Protein AF-0000000087805244 (afdb_homodimer)

pLDDT: mean 95.78, std 4.37, range [68.31, 99.0]

Sequence (620 aa):
MGKATREAYGNALARIGKENTNIIVLDADLSKSTKTDTFKAVCPERFFNVGIAEQNLISVGAGLAAAGKIPFVSSFSMFATGRAFEQIRNAVCYPKLNVKVCATHAGITVGEDGATHQSLEDISCMRTLPNMTVVVPADERETEAVIEWAASYNGPVYVRLGRAGVDDVTTEGYSFVPGKSTILVDGSDATIIACGALVGPAVEASKTLSESNISARVINMASIKPIDAEAIIKAAAETGAIVTAEEHNIIGGLGSAVSEVVVSNKPVPMEFVGVQDTFGESGTPKELMAKYGLTANDIVAAVKRVIARKMGKATREAYGNALARIGKENTNIIVLDADLSKSTKTDTFKAVCPERFFNVGIAEQNLISVGAGLAAAGKIPFVSSFSMFATGRAFEQIRNAVCYPKLNVKVCATHAGITVGEDGATHQSLEDISCMRTLPNMTVVVPADERETEAVIEWAASYNGPVYVRLGRAGVDDVTTEGYSFVPGKSTILVDGSDATIIACGALVGPAVEASKTLSESNISARVINMASIKPIDAEAIIKAAAETGAIVTAEEHNIIGGLGSAVSEVVVSNKPVPMEFVGVQDTFGESGTPKELMAKYGLTANDIVAAVKRVIARK

Solvent-accessible surface area (backbone atoms only — not comparable to full-atom values): 28484 Å² total; per-residue (Å²): 126,35,54,19,29,20,54,26,39,12,53,40,48,31,59,51,44,75,74,36,83,50,47,31,40,37,30,36,72,40,34,81,78,48,22,48,46,52,24,33,74,76,41,51,90,43,44,46,71,62,40,87,32,44,48,54,46,48,49,52,28,32,51,42,16,74,71,70,29,40,22,38,34,37,39,45,25,36,44,46,44,25,52,13,32,37,42,45,46,59,55,22,22,67,72,48,28,30,30,33,40,42,20,19,31,30,13,59,43,46,8,64,74,15,42,88,46,35,22,42,42,47,61,23,50,49,60,40,37,37,69,40,30,32,36,26,42,44,17,36,67,45,27,33,30,44,52,55,46,53,73,71,48,88,30,24,34,37,38,52,24,28,58,47,56,25,46,78,72,71,61,88,86,62,75,68,52,87,32,47,63,43,76,77,37,76,52,52,54,24,31,38,42,15,23,19,77,27,33,44,35,46,53,52,18,29,58,57,34,44,74,72,75,37,41,35,15,28,32,42,40,30,24,64,28,54,49,33,55,68,61,51,47,50,41,31,71,66,23,36,15,38,30,26,31,37,60,29,21,53,51,41,22,68,45,23,55,50,27,47,50,27,23,61,74,41,49,33,32,34,35,76,36,24,32,57,84,58,77,65,52,63,36,54,35,69,57,41,31,56,73,48,41,60,38,27,67,44,47,40,54,41,47,56,55,23,52,73,64,94,125,35,54,19,28,21,54,27,40,12,53,39,49,30,58,50,42,75,74,38,82,50,47,32,40,36,29,37,71,42,34,80,77,47,22,46,43,52,25,34,74,77,41,51,91,43,43,47,71,62,40,88,32,44,48,56,45,49,48,52,28,31,52,43,16,73,72,71,30,40,20,37,36,36,40,46,25,35,44,48,42,24,53,14,33,38,44,44,46,60,56,22,21,68,72,47,29,30,29,34,41,42,19,17,30,29,12,61,44,46,9,65,75,14,42,86,46,36,22,43,40,49,58,24,51,49,62,40,38,36,70,40,32,32,34,25,41,44,17,35,67,45,26,33,30,44,53,56,46,53,74,72,47,87,30,23,34,36,38,51,24,28,58,48,56,25,44,79,72,71,61,87,86,65,74,66,51,88,32,47,62,45,78,78,38,77,52,52,54,25,30,36,42,14,25,20,74,25,32,43,33,46,53,52,16,29,56,57,34,44,76,71,74,36,40,35,15,27,33,41,40,30,25,62,29,54,48,32,55,66,61,51,45,50,40,29,71,66,24,37,14,39,30,26,32,35,62,28,24,52,51,41,23,68,44,22,56,50,26,45,49,28,24,60,73,41,49,33,31,35,35,75,35,22,32,56,83,59,77,63,52,63,36,55,36,71,56,41,32,55,74,49,43,58,37,28,67,44,48,40,53,41,47,56,55,24,51,73,62,95

Foldseek 3Di:
DADFLLCLQLVLCLVVCVVDVLEAEEEAPCCVQSVVVSNCVRCVVRYYHPHNCLLVQLQVQLVSQVVPGQYEYEEALLCNCVVNVVSCQPSFQVVFGLYEYEHEAEFQQVAAVWQSRYHQCNQLSQQVRHQEWEFFAAASVRSSQVSVVSSVDGGHYYYYTYRDHADDQDDPPDHDDALDKDWSFDFFQEEEEEGYRLLRLQVVLQVVVVVVVHHYIYIYFRTQVVHNLVVLLVRCVRNQEYEYAYSHECPRHSVVSSCVSCVVHPPGYYHYHYAYPDTHTHHHSVVRCVVRQRGSVSSNVRSVVRSVVD/DADFLLCLQLVLCLVVCVVDVLEAEEEAPCCVQSVVVSNCVRCVVRYYHPHNCLLVQLQVQLVSQVVVGQYEYEEALLCNCVVNVVSCQPSFQVVFGLYEYEHEAEFQQVFAVWQSRYHQCNQLSQQVRHQEWEFFAAASVRSSQVSVVSNVDGGHYYYYTYRDHADDQDDPPDHDDALDKDWSFDFFQEEEEEGYRLLRLQVVLQVVVVVVVHHYIYIYFRTQVVHNLVVLLVRCVRNQEYEYAYSHECPRHSVVSSCVSCVVHPPGYYHYHYAYPDTHTHHHSVVRCVVRQRGSVSSNVRSVVRSVVD

Radius of gyration: 23.58 Å; Cα contacts (8 Å, |Δi|>4): 1685; chains: 2; bounding box: 55×68×54 Å

Nearest PDB structures (foldseek):
  6yak-assembly1_DDD  TM=9.957E-01  e=8.987E-54  Carboxydothermus hydrogenoformans
  6yaj-assembly1_AAA  TM=9.661E-01  e=2.696E-45  Carboxydothermus hydrogenoformans
  6yaj-assembly1_BBB  TM=9.601E-01  e=4.685E-45  Carboxydothermus hydrogenoformans
  6yaj-assembly1_CCC  TM=9.607E-01  e=1.330E-44  Carboxydothermus hydrogenoformans
  8bzx-assembly1_A  TM=9.491E-01  e=3.305E-30  Klebsiella pneumoniae

Secondary structure (DSSP, 8-state):
---BHHHHHHHHHHHHHHH-TTEEEEESS-HHHHSTHHHHHH-GGGEEE--S-HHHHHHHHHHHHHTT-EEEEEEEHHHHHHTSHHIIIIIIITTT---EEEEESBSGGGGGG-TTT-BSSHHHHHHTSTT-EEE---SHHHHHHHHHHHHH--S-EEEE--SSB----SPTT----TT--EEEE--SSEEEEE-GGGHHHHHHHHHHHHHTT--EEEEE--EEETT-HHHHHHHHHHHS-EEEEEEEETTTSHHHHHHHHHHHH----EEEEEE-SS---SS-HHHHHHHTT-SHHHHHHHHHHHHTT-/---BHHHHHHHHHHHHHHH-TTEEEEESS-HHHHSTHHHHHH-GGGEEE--S-HHHHHHHHHHHHHTT-EEEEEEEHHHHHHTSHHIIIIIIITTT---EEEEESBSGGGGGG-TTT-BSSHHHHHHTSTT-EEE---SHHHHHHHHHHHHH--S-EEEE--SSB----SPTT----TT--EEEE--SSEEEEE-GGGHHHHHHHHHHHHHTT--EEEEE--EEETT-HHHHHHHHHHHS-EEEEEEEETTTSHHHHHHHHHHHH----EEEEEE-SS---SS-HHHHHHHTT-SHHHHHHHHHHHHTT-

Structure (mmCIF, N/CA/C/O backbone):
data_AF-0000000087805244-model_v1
#
loop_
_entity.id
_entity.type
_entity.pdbx_description
1 polymer 'Transketolase family protein'
#
loop_
_atom_site.group_PDB
_atom_site.id
_atom_site.type_symbol
_atom_site.label_atom_id
_atom_site.label_alt_id
_atom_site.label_comp_id
_atom_site.label_asym_id
_atom_site.label_entity_id
_atom_site.label_seq_id
_atom_site.pdbx_PDB_ins_code
_atom_site.Cartn_x
_atom_site.Cartn_y
_atom_site.Cartn_z
_atom_site.occupancy
_atom_site.B_iso_or_equiv
_atom_site.auth_seq_id
_atom_site.auth_comp_id
_atom_site.auth_asym_id
_atom_site.auth_atom_id
_atom_site.pdbx_PDB_model_num
ATOM 1 N N . MET A 1 1 ? 3.74 20.969 24.375 1 68.5 1 MET A N 1
ATOM 2 C CA . MET A 1 1 ? 3.301 20.234 23.188 1 68.5 1 MET A CA 1
ATOM 3 C C . MET A 1 1 ? 2.406 21.109 22.312 1 68.5 1 MET A C 1
ATOM 5 O O . MET A 1 1 ? 1.596 21.875 22.812 1 68.5 1 MET A O 1
ATOM 9 N N . GLY A 1 2 ? 2.834 21.109 21 1 85.62 2 GLY A N 1
ATOM 10 C CA . GLY A 1 2 ? 2.09 21.969 20.094 1 85.62 2 GLY A CA 1
ATOM 11 C C . GLY A 1 2 ? 0.676 21.484 19.844 1 85.62 2 GLY A C 1
ATOM 12 O O . GLY A 1 2 ? 0.168 20.625 20.562 1 85.62 2 GLY A O 1
ATOM 13 N N . LYS A 1 3 ? 0.001 22.078 19.031 1 92.25 3 LYS A N 1
ATOM 14 C CA . LYS A 1 3 ? -1.393 21.828 18.672 1 92.25 3 LYS A CA 1
ATOM 15 C C . LYS A 1 3 ? -1.524 20.562 17.844 1 92.25 3 LYS A C 1
ATOM 17 O O . LYS A 1 3 ? -0.619 20.219 17.078 1 92.25 3 LYS A O 1
ATOM 22 N N . ALA A 1 4 ? -2.646 19.859 18.094 1 94.62 4 ALA A N 1
ATOM 23 C CA . ALA A 1 4 ? -2.967 18.734 17.234 1 94.62 4 ALA A CA 1
ATOM 24 C C . ALA A 1 4 ? -3.27 19.203 15.812 1 94.62 4 ALA A C 1
ATOM 26 O O . ALA A 1 4 ? -3.912 20.234 15.617 1 94.62 4 ALA A O 1
ATOM 27 N N . THR A 1 5 ? -2.863 18.422 14.828 1 95.5 5 THR A N 1
ATOM 28 C CA . THR A 1 5 ? -3.086 18.812 13.438 1 95.5 5 THR A CA 1
ATOM 29 C C . THR A 1 5 ? -4.578 18.844 13.125 1 95.5 5 THR A C 1
ATOM 31 O O . THR A 1 5 ? -5.02 19.656 12.297 1 95.5 5 THR A O 1
ATOM 34 N N . ARG A 1 6 ? -5.383 18.031 13.805 1 94.75 6 ARG A N 1
ATOM 35 C CA . ARG A 1 6 ? -6.828 18.078 13.586 1 94.75 6 ARG A CA 1
ATOM 36 C C . ARG A 1 6 ? -7.402 19.422 14 1 94.75 6 ARG A C 1
ATOM 38 O O . ARG A 1 6 ? -8.352 19.922 13.383 1 94.75 6 ARG A O 1
ATOM 45 N N . GLU A 1 7 ? -6.895 19.938 15.078 1 96.06 7 GLU A N 1
ATOM 46 C CA . GLU A 1 7 ? -7.332 21.266 15.523 1 96.06 7 GLU A CA 1
ATOM 47 C C . GLU A 1 7 ? -6.941 22.344 14.523 1 96.06 7 GLU A C 1
ATOM 49 O O . GLU A 1 7 ? -7.742 23.234 14.219 1 96.06 7 GLU A O 1
ATOM 54 N N . ALA A 1 8 ? -5.707 22.266 14.07 1 96.69 8 ALA A N 1
ATOM 55 C CA . ALA A 1 8 ? -5.246 23.172 13.031 1 96.69 8 ALA A CA 1
ATOM 56 C C . ALA A 1 8 ? -6.129 23.094 11.797 1 96.69 8 ALA A C 1
ATOM 58 O O . ALA A 1 8 ? -6.414 24.109 11.156 1 96.69 8 ALA A O 1
ATOM 59 N N . TYR A 1 9 ? -6.547 21.969 11.461 1 97.44 9 TYR A N 1
ATOM 60 C CA . TYR A 1 9 ? -7.438 21.703 10.336 1 97.44 9 TYR A CA 1
ATOM 61 C C . TYR A 1 9 ? -8.758 22.453 10.508 1 97.44 9 TYR A C 1
ATOM 63 O O . TYR A 1 9 ? -9.18 23.203 9.625 1 97.44 9 TYR A O 1
ATOM 71 N N . GLY A 1 10 ? -9.414 22.219 11.633 1 96.88 10 GLY A N 1
ATOM 72 C CA . GLY A 1 10 ? -10.672 22.891 11.906 1 96.88 10 GLY A CA 1
ATOM 73 C C . GLY A 1 10 ? -10.562 24.406 11.82 1 96.88 10 GLY A C 1
ATOM 74 O O . GLY A 1 10 ? -11.422 25.047 11.219 1 96.88 10 GLY A O 1
ATOM 75 N N . ASN A 1 11 ? -9.531 24.906 12.414 1 97.06 11 ASN A N 1
ATOM 76 C CA . ASN A 1 11 ? -9.305 26.344 12.422 1 97.06 11 ASN A CA 1
ATOM 77 C C . ASN A 1 11 ? -9.102 26.875 11.008 1 97.06 11 ASN A C 1
ATOM 79 O O . ASN A 1 11 ? -9.664 27.922 10.648 1 97.06 11 ASN A O 1
ATOM 83 N N . ALA A 1 12 ? -8.273 26.188 10.234 1 96.94 12 ALA A N 1
ATOM 84 C CA . ALA A 1 12 ? -8.008 26.609 8.859 1 96.94 12 ALA A CA 1
ATOM 85 C C . ALA A 1 12 ? -9.281 26.578 8.023 1 96.94 12 ALA A C 1
ATOM 87 O O . ALA A 1 12 ? -9.539 27.5 7.246 1 96.94 12 ALA A O 1
ATOM 88 N N . LEU A 1 13 ? -9.984 25.516 8.141 1 96.75 13 LEU A N 1
ATOM 89 C CA . LEU A 1 13 ? -11.219 25.344 7.383 1 96.75 13 LEU A CA 1
ATOM 90 C C . LEU A 1 13 ? -12.203 26.469 7.68 1 96.75 13 LEU A C 1
ATOM 92 O O . LEU A 1 13 ? -12.844 27 6.766 1 96.75 13 LEU A O 1
ATOM 96 N N . ALA A 1 14 ? -12.336 26.797 8.961 1 96.88 14 ALA A N 1
ATOM 97 C CA . ALA A 1 14 ? -13.219 27.875 9.375 1 96.88 14 ALA A CA 1
ATOM 98 C C . ALA A 1 14 ? -12.781 29.203 8.758 1 96.88 14 ALA A C 1
ATOM 100 O O . ALA A 1 14 ? -13.617 29.984 8.289 1 96.88 14 ALA A O 1
ATOM 101 N N . ARG A 1 15 ? -11.523 29.422 8.82 1 97.06 15 ARG A N 1
ATOM 102 C CA . ARG A 1 15 ? -10.984 30.672 8.297 1 97.06 15 ARG A CA 1
ATOM 103 C C . ARG A 1 15 ? -11.227 30.797 6.793 1 97.06 15 ARG A C 1
ATOM 105 O O . ARG A 1 15 ? -11.789 31.797 6.328 1 97.06 15 ARG A O 1
ATOM 112 N N . ILE A 1 16 ? -10.906 29.781 6.02 1 96.44 16 ILE A N 1
ATOM 113 C CA . ILE A 1 16 ? -10.984 29.875 4.566 1 96.44 16 ILE A CA 1
ATOM 114 C C . ILE A 1 16 ? -12.438 29.75 4.121 1 96.44 16 ILE A C 1
ATOM 116 O O . ILE A 1 16 ? -12.812 30.234 3.051 1 96.44 16 ILE A O 1
ATOM 120 N N . GLY A 1 17 ? -13.195 29.031 4.879 1 95.5 17 GLY A N 1
ATOM 121 C CA . GLY A 1 17 ? -14.602 28.859 4.566 1 95.5 17 GLY A CA 1
ATOM 122 C C . GLY A 1 17 ? -15.367 30.172 4.527 1 95.5 17 GLY A C 1
ATOM 123 O O . GLY A 1 17 ? -16.328 30.312 3.773 1 95.5 17 GLY A O 1
ATOM 124 N N . LYS A 1 18 ? -14.938 31.109 5.305 1 95.75 18 LYS A N 1
ATOM 125 C CA . LYS A 1 18 ? -15.578 32.438 5.324 1 95.75 18 LYS A CA 1
ATOM 126 C C . LYS A 1 18 ? -15.352 33.156 4.008 1 95.75 18 LYS A C 1
ATOM 128 O O . LYS A 1 18 ? -16.203 33.938 3.576 1 95.75 18 LYS A O 1
ATOM 133 N N . GLU A 1 19 ? -14.32 32.875 3.389 1 95.19 19 GLU A N 1
ATOM 134 C CA . GLU A 1 19 ? -13.922 33.594 2.191 1 95.19 19 GLU A CA 1
ATOM 135 C C . GLU A 1 19 ? -14.336 32.875 0.924 1 95.19 19 GLU A C 1
ATOM 137 O O . GLU A 1 19 ? -14.57 33.469 -0.116 1 95.19 19 GLU A O 1
ATOM 142 N N . ASN A 1 20 ? -14.352 31.641 0.947 1 96.44 20 ASN A N 1
ATOM 143 C CA . ASN A 1 20 ? -14.648 30.797 -0.21 1 96.44 20 ASN A CA 1
ATOM 144 C C . ASN A 1 20 ? -15.992 30.078 -0.054 1 96.44 20 ASN A C 1
ATOM 146 O O . ASN A 1 20 ? -16.062 29.016 0.548 1 96.44 20 ASN A O 1
ATOM 150 N N . THR A 1 21 ? -16.984 30.547 -0.719 1 96 21 THR A N 1
ATOM 151 C CA . THR A 1 21 ? -18.344 30.062 -0.506 1 96 21 THR A CA 1
ATOM 152 C C . THR A 1 21 ? -18.578 28.75 -1.246 1 96 21 THR A C 1
ATOM 154 O O . THR A 1 21 ? -19.609 28.109 -1.07 1 96 21 THR A O 1
ATOM 157 N N . ASN A 1 22 ? -17.656 28.281 -1.963 1 97.25 22 ASN A N 1
ATOM 158 C CA . ASN A 1 22 ? -17.781 27 -2.648 1 97.25 22 ASN A CA 1
ATOM 159 C C . ASN A 1 22 ? -17.406 25.828 -1.737 1 97.25 22 ASN A C 1
ATOM 161 O O . ASN A 1 22 ? -17.688 24.672 -2.049 1 97.25 22 ASN A O 1
ATOM 165 N N . ILE A 1 23 ? -16.797 26.125 -0.642 1 97.75 23 ILE A N 1
ATOM 166 C CA . ILE A 1 23 ? -16.359 25.094 0.291 1 97.75 23 ILE A CA 1
ATOM 167 C C . ILE A 1 23 ? -17.578 24.562 1.059 1 97.75 23 ILE A C 1
ATOM 169 O O . ILE A 1 23 ? -18.344 25.328 1.64 1 97.75 23 ILE A O 1
ATOM 173 N N . ILE A 1 24 ? -17.781 23.297 0.987 1 97.06 24 ILE A N 1
ATOM 174 C CA . ILE A 1 24 ? -18.781 22.578 1.767 1 97.06 24 ILE A CA 1
ATOM 175 C C . ILE A 1 24 ? -18.109 21.516 2.641 1 97.06 24 ILE A C 1
ATOM 177 O O . ILE A 1 24 ? -17.234 20.797 2.178 1 97.06 24 ILE A O 1
ATOM 181 N N . VAL A 1 25 ? -18.531 21.453 3.861 1 96.06 25 VAL A N 1
ATOM 182 C CA . VAL A 1 25 ? -17.891 20.531 4.793 1 96.06 25 VAL A CA 1
ATOM 183 C C . VAL A 1 25 ? -18.875 19.422 5.172 1 96.06 25 VAL A C 1
ATOM 185 O O . VAL A 1 25 ? -20.016 19.703 5.547 1 96.06 25 VAL A O 1
ATOM 188 N N . LEU A 1 26 ? -18.438 18.219 4.961 1 93 26 LEU A N 1
ATOM 189 C CA . LEU A 1 26 ? -19.219 17.047 5.324 1 93 26 LEU A CA 1
ATOM 190 C C . LEU A 1 26 ? -18.531 16.25 6.43 1 93 26 LEU A C 1
ATOM 192 O O . LEU A 1 26 ? -17.297 16.125 6.43 1 93 26 LEU A O 1
ATOM 196 N N . ASP A 1 27 ? -19.312 15.719 7.32 1 89 27 ASP A N 1
ATOM 197 C CA . ASP A 1 27 ? -18.766 14.961 8.445 1 89 27 ASP A CA 1
ATOM 198 C C . ASP A 1 27 ? -19.625 13.742 8.75 1 89 27 ASP A C 1
ATOM 200 O O . ASP A 1 27 ? -20.828 13.742 8.484 1 89 27 ASP A O 1
ATOM 204 N N . ALA A 1 28 ? -19.031 12.727 9.336 1 84.5 28 ALA A N 1
ATOM 205 C CA . ALA A 1 28 ? -19.719 11.477 9.656 1 84.5 28 ALA A CA 1
ATOM 206 C C . ALA A 1 28 ? -19.984 11.375 11.156 1 84.5 28 ALA A C 1
ATOM 208 O O . ALA A 1 28 ? -19.641 10.383 11.797 1 84.5 28 ALA A O 1
ATOM 209 N N . ASP A 1 29 ? -20.594 12.359 11.703 1 83.25 29 ASP A N 1
ATOM 210 C CA . ASP A 1 29 ? -21.062 12.453 13.078 1 83.25 29 ASP A CA 1
ATOM 211 C C . ASP A 1 29 ? -19.891 12.406 14.062 1 83.25 29 ASP A C 1
ATOM 213 O O . ASP A 1 29 ? -20 11.797 15.133 1 83.25 29 ASP A O 1
ATOM 217 N N . LEU A 1 30 ? -18.828 12.969 13.672 1 84.69 30 LEU A N 1
ATOM 218 C CA . LEU A 1 30 ? -17.609 13.016 14.492 1 84.69 30 LEU A CA 1
ATOM 219 C C . LEU A 1 30 ? -17.062 14.438 14.555 1 84.69 30 LEU A C 1
ATOM 221 O O . LEU A 1 30 ? -15.852 14.625 14.703 1 84.69 30 LEU A O 1
ATOM 225 N N . SER A 1 31 ? -17.859 15.391 14.422 1 86.25 31 SER A N 1
ATOM 226 C CA . SER A 1 31 ? -17.422 16.75 14.164 1 86.25 31 SER A CA 1
ATOM 227 C C . SER A 1 31 ? -16.641 17.328 15.344 1 86.25 31 SER A C 1
ATOM 229 O O . SER A 1 31 ? -15.734 18.141 15.164 1 86.25 31 SER A O 1
ATOM 231 N N . LYS A 1 32 ? -16.969 16.922 16.516 1 85.31 32 LYS A N 1
ATOM 232 C CA . LYS A 1 32 ? -16.219 17.391 17.672 1 85.31 32 LYS A CA 1
ATOM 233 C C . LYS A 1 32 ? -14.812 16.766 17.688 1 85.31 32 LYS A C 1
ATOM 235 O O . LYS A 1 32 ? -13.852 17.406 18.109 1 85.31 32 LYS A O 1
ATOM 240 N N . SER A 1 33 ? -14.781 15.531 17.219 1 84.88 33 SER A N 1
ATOM 241 C CA . SER A 1 33 ? -13.508 14.812 17.188 1 84.88 33 SER A CA 1
ATOM 242 C C . SER A 1 33 ? -12.648 15.258 16 1 84.88 33 SER A C 1
ATOM 244 O O . SER A 1 33 ? -11.445 15.469 16.156 1 84.88 33 SER A O 1
ATOM 246 N N . THR A 1 34 ? -13.219 15.461 14.875 1 88.81 34 THR A N 1
ATOM 247 C CA . THR A 1 34 ? -12.484 15.867 13.68 1 88.81 34 THR A CA 1
ATOM 248 C C . THR A 1 34 ? -12.211 17.375 13.695 1 88.81 34 THR A C 1
ATOM 250 O O . THR A 1 34 ? -11.406 17.859 12.906 1 88.81 34 THR A O 1
ATOM 253 N N . LYS A 1 35 ? -12.938 18.094 14.492 1 90.38 35 LYS A N 1
ATOM 254 C CA . LYS A 1 35 ? -12.836 19.531 14.711 1 90.38 35 LYS A CA 1
ATOM 255 C C . LYS A 1 35 ? -13.508 20.312 13.578 1 90.38 35 LYS A C 1
ATOM 257 O O . LYS A 1 35 ? -13.336 21.531 13.469 1 90.38 35 LYS A O 1
ATOM 262 N N . THR A 1 36 ? -14.258 19.656 12.82 1 93.06 36 THR A N 1
ATOM 263 C CA . THR A 1 36 ? -14.984 20.344 11.766 1 93.06 36 THR A CA 1
ATOM 264 C C . THR A 1 36 ? -16.109 21.188 12.352 1 93.06 36 THR A C 1
ATOM 266 O O . THR A 1 36 ? -16.688 22.031 11.656 1 93.06 36 THR A O 1
ATOM 269 N N . ASP A 1 37 ? -16.391 20.969 13.602 1 94.19 37 ASP A N 1
ATOM 270 C CA . ASP A 1 37 ? -17.391 21.781 14.281 1 94.19 37 ASP A CA 1
ATOM 271 C C . ASP A 1 37 ? -16.969 23.25 14.32 1 94.19 37 ASP A C 1
ATOM 273 O O . ASP A 1 37 ? -17.828 24.141 14.398 1 94.19 37 ASP A O 1
ATOM 277 N N . THR A 1 38 ? -15.727 23.484 14.273 1 95.31 38 THR A N 1
ATOM 278 C CA . THR A 1 38 ? -15.242 24.859 14.203 1 95.31 38 THR A CA 1
ATOM 279 C C . THR A 1 38 ? -15.75 25.547 12.938 1 95.31 38 THR A C 1
ATOM 281 O O . THR A 1 38 ? -16.109 26.734 12.969 1 95.31 38 THR A O 1
ATOM 284 N N . PHE A 1 39 ? -15.727 24.875 11.82 1 95.69 39 PHE A N 1
ATOM 285 C CA . PHE A 1 39 ? -16.312 25.375 10.586 1 95.69 39 PHE A CA 1
ATOM 286 C C . PHE A 1 39 ? -17.812 25.562 10.742 1 95.69 39 PHE A C 1
ATOM 288 O O . PHE A 1 39 ? -18.359 26.578 10.297 1 95.69 39 PHE A O 1
ATOM 295 N N . LYS A 1 40 ? -18.469 24.562 11.289 1 94.88 40 LYS A N 1
ATOM 296 C CA . LYS A 1 40 ? -19.906 24.625 11.508 1 94.88 40 LYS A CA 1
ATOM 297 C C . LYS A 1 40 ? -20.297 25.891 12.273 1 94.88 40 LYS A C 1
ATOM 299 O O . LYS A 1 40 ? -21.344 26.484 11.992 1 94.88 40 LYS A O 1
ATOM 304 N N . ALA A 1 41 ? -19.547 26.266 13.172 1 95.81 41 ALA A N 1
ATOM 305 C CA . ALA A 1 41 ? -19.828 27.422 14.023 1 95.81 41 ALA A CA 1
ATOM 306 C C . ALA A 1 41 ? -19.859 28.703 13.203 1 95.81 41 ALA A C 1
ATOM 308 O O . ALA A 1 41 ? -20.625 29.625 13.516 1 95.81 41 ALA A O 1
ATOM 309 N N . VAL A 1 42 ? -19.109 28.797 12.117 1 95.62 42 VAL A N 1
ATOM 310 C CA . VAL A 1 42 ? -19 30.047 11.391 1 95.62 42 VAL A CA 1
ATOM 311 C C . VAL A 1 42 ? -19.781 29.969 10.086 1 95.62 42 VAL A C 1
ATOM 313 O O . VAL A 1 42 ? -20.203 31 9.539 1 95.62 42 VAL A O 1
ATOM 316 N N . CYS A 1 43 ? -19.953 28.812 9.539 1 95.88 43 CYS A N 1
ATOM 317 C CA . CYS A 1 43 ? -20.688 28.594 8.297 1 95.88 43 CYS A CA 1
ATOM 318 C C . CYS A 1 43 ? -21.656 27.438 8.422 1 95.88 43 CYS A C 1
ATOM 320 O O . CYS A 1 43 ? -21.578 26.469 7.656 1 95.88 43 CYS A O 1
ATOM 322 N N . PRO A 1 44 ? -22.594 27.484 9.281 1 95.31 44 PRO A N 1
ATOM 323 C CA . PRO A 1 44 ? -23.484 26.359 9.57 1 95.31 44 PRO A CA 1
ATOM 324 C C . PRO A 1 44 ? -24.281 25.922 8.344 1 95.31 44 PRO A C 1
ATOM 326 O O . PRO A 1 44 ? -24.609 24.75 8.219 1 95.31 44 PRO A O 1
ATOM 329 N N . GLU A 1 45 ? -24.562 26.812 7.402 1 95.12 45 GLU A N 1
ATOM 330 C CA . GLU A 1 45 ? -25.406 26.5 6.25 1 95.12 45 GLU A CA 1
ATOM 331 C C . GLU A 1 45 ? -24.672 25.656 5.227 1 95.12 45 GLU A C 1
ATOM 333 O O . GLU A 1 45 ? -25.281 25.062 4.332 1 95.12 45 GLU A O 1
ATOM 338 N N . ARG A 1 46 ? -23.375 25.562 5.371 1 96.56 46 ARG A N 1
ATOM 339 C CA . ARG A 1 46 ? -22.578 24.781 4.43 1 96.56 46 ARG A CA 1
ATOM 340 C C . ARG A 1 46 ? -21.891 23.609 5.129 1 96.56 46 ARG A C 1
ATOM 342 O O . ARG A 1 46 ? -20.891 23.094 4.637 1 96.56 46 ARG A O 1
ATOM 349 N N . PHE A 1 47 ? -22.359 23.281 6.316 1 95.31 47 PHE A N 1
ATOM 350 C CA . PHE A 1 47 ? -21.922 22.109 7.07 1 95.31 47 PHE A CA 1
ATOM 351 C C . PHE A 1 47 ? -23.016 21.031 7.074 1 95.31 47 PHE A C 1
ATOM 353 O O . PHE A 1 47 ? -24.156 21.312 7.453 1 95.31 47 PHE A O 1
ATOM 360 N N . PHE A 1 48 ? -22.656 19.812 6.699 1 93.25 48 PHE A N 1
ATOM 361 C CA . PHE A 1 48 ? -23.656 18.734 6.645 1 93.25 48 PHE A CA 1
ATOM 362 C C . PHE A 1 48 ? -23.125 17.484 7.352 1 93.25 48 PHE A C 1
ATOM 364 O O . PHE A 1 48 ? -22.047 17 7.039 1 93.25 48 PHE A O 1
ATOM 371 N N . ASN A 1 49 ? -23.812 16.953 8.289 1 90.44 49 ASN A N 1
ATOM 372 C CA . ASN A 1 49 ? -23.578 15.664 8.93 1 90.44 49 ASN A CA 1
ATOM 373 C C . ASN A 1 49 ? -24.312 14.539 8.203 1 90.44 49 ASN A C 1
ATOM 375 O O . ASN A 1 49 ? -25.547 14.539 8.133 1 90.44 49 ASN A O 1
ATOM 379 N N . VAL A 1 50 ? -23.625 13.594 7.789 1 86.31 50 VAL A N 1
ATOM 380 C CA . VAL A 1 50 ? -24.266 12.562 6.969 1 86.31 50 VAL A CA 1
ATOM 381 C C . VAL A 1 50 ? -24.453 11.289 7.789 1 86.31 50 VAL A C 1
ATOM 383 O O . VAL A 1 50 ? -24.703 10.219 7.234 1 86.31 50 VAL A O 1
ATOM 386 N N . GLY A 1 51 ? -24.281 11.336 9.133 1 82.5 51 GLY A N 1
ATOM 387 C CA . GLY A 1 51 ? -24.344 10.148 9.961 1 82.5 51 GLY A CA 1
ATOM 388 C C . GLY A 1 51 ? -23.094 9.289 9.852 1 82.5 51 GLY A C 1
ATOM 389 O O . GLY A 1 51 ? -22.203 9.57 9.039 1 82.5 51 GLY A O 1
ATOM 390 N N . ILE A 1 52 ? -22.984 8.25 10.641 1 79.94 52 ILE A N 1
ATOM 391 C CA . ILE A 1 52 ? -21.828 7.348 10.609 1 79.94 52 ILE A CA 1
ATOM 392 C C . ILE A 1 52 ? -21.906 6.465 9.367 1 79.94 52 ILE A C 1
ATOM 394 O O . ILE A 1 52 ? -22.234 5.281 9.453 1 79.94 52 ILE A O 1
ATOM 398 N N . ALA A 1 53 ? -21.766 7.066 8.234 1 82.5 53 ALA A N 1
ATOM 399 C CA . ALA A 1 53 ? -21.891 6.434 6.922 1 82.5 53 ALA A CA 1
ATOM 400 C C . ALA A 1 53 ? -20.812 6.945 5.965 1 82.5 53 ALA A C 1
ATOM 402 O O . ALA A 1 53 ? -21.109 7.758 5.078 1 82.5 53 ALA A O 1
ATOM 403 N N . GLU A 1 54 ? -19.75 6.414 6.113 1 82.88 54 GLU A N 1
ATOM 404 C CA . GLU A 1 54 ? -18.594 6.941 5.395 1 82.88 54 GLU A CA 1
ATOM 405 C C . GLU A 1 54 ? -18.734 6.711 3.891 1 82.88 54 GLU A C 1
ATOM 407 O O . GLU A 1 54 ? -18.266 7.523 3.088 1 82.88 54 GLU A O 1
ATOM 412 N N . GLN A 1 55 ? -19.328 5.574 3.498 1 86.19 55 GLN A N 1
ATOM 413 C CA . GLN A 1 55 ? -19.578 5.371 2.074 1 86.19 55 GLN A CA 1
ATOM 414 C C . GLN A 1 55 ? -20.453 6.484 1.501 1 86.19 55 GLN A C 1
ATOM 416 O O . GLN A 1 55 ? -20.141 7.031 0.438 1 86.19 55 GLN A O 1
ATOM 421 N N . ASN A 1 56 ? -21.422 6.801 2.262 1 86.56 56 ASN A N 1
ATOM 422 C CA . ASN A 1 56 ? -22.297 7.902 1.879 1 86.56 56 ASN A CA 1
ATOM 423 C C . ASN A 1 56 ? -21.562 9.242 1.929 1 86.56 56 ASN A C 1
ATOM 425 O O . ASN A 1 56 ? -21.766 10.094 1.061 1 86.56 56 ASN A O 1
ATOM 429 N N . LEU A 1 57 ? -20.766 9.461 2.906 1 90.81 57 LEU A N 1
ATOM 430 C CA . LEU A 1 57 ? -19.953 10.672 3.076 1 90.81 57 LEU A CA 1
ATOM 431 C C . LEU A 1 57 ? -19.156 10.969 1.815 1 90.81 57 LEU A C 1
ATOM 433 O O . LEU A 1 57 ? -19.219 12.078 1.278 1 90.81 57 LEU A O 1
ATOM 437 N N . ILE A 1 58 ? -18.469 9.984 1.307 1 92.81 58 ILE A N 1
ATOM 438 C CA . ILE A 1 58 ? -17.609 10.148 0.142 1 92.81 58 ILE A CA 1
ATOM 439 C C . ILE A 1 58 ? -18.453 10.344 -1.109 1 92.81 58 ILE A C 1
ATOM 441 O O . ILE A 1 58 ? -18.156 11.188 -1.954 1 92.81 58 ILE A O 1
ATOM 445 N N . SER A 1 59 ? -19.516 9.586 -1.206 1 92.56 59 SER A N 1
ATOM 446 C CA . SER A 1 59 ? -20.375 9.672 -2.385 1 92.56 59 SER A CA 1
ATOM 447 C C . SER A 1 59 ? -21.047 11.039 -2.484 1 92.56 59 SER A C 1
ATOM 449 O O . SER A 1 59 ? -21.156 11.602 -3.574 1 92.56 59 SER A O 1
ATOM 451 N N . VAL A 1 60 ? -21.531 11.531 -1.361 1 93.69 60 VAL A N 1
ATOM 452 C CA . VAL A 1 60 ? -22.125 12.867 -1.344 1 93.69 60 VAL A CA 1
ATOM 453 C C . VAL A 1 60 ? -21.062 13.906 -1.712 1 93.69 60 VAL A C 1
ATOM 455 O O . VAL A 1 60 ? -21.328 14.82 -2.496 1 93.69 60 VAL A O 1
ATOM 458 N N . GLY A 1 61 ? -19.844 13.781 -1.182 1 95.5 61 GLY A N 1
ATOM 459 C CA . GLY A 1 61 ? -18.75 14.648 -1.551 1 95.5 61 GLY A CA 1
ATOM 460 C C . GLY A 1 61 ? -18.453 14.648 -3.039 1 95.5 61 GLY A C 1
ATOM 461 O O . GLY A 1 61 ? -18.25 15.711 -3.641 1 95.5 61 GLY A O 1
ATOM 462 N N . ALA A 1 62 ? -18.469 13.484 -3.604 1 95.56 62 ALA A N 1
ATOM 463 C CA . ALA A 1 62 ? -18.234 13.344 -5.039 1 95.56 62 ALA A CA 1
ATOM 464 C C . ALA A 1 62 ? -19.312 14.078 -5.84 1 95.56 62 ALA A C 1
ATOM 466 O O . ALA A 1 62 ? -19 14.75 -6.824 1 95.56 62 ALA A O 1
ATOM 467 N N . GLY A 1 63 ? -20.531 13.891 -5.43 1 95.31 63 GLY A N 1
ATOM 468 C CA . GLY A 1 63 ? -21.625 14.594 -6.086 1 95.31 63 GLY A CA 1
ATOM 469 C C . GLY A 1 63 ? -21.484 16.109 -6.023 1 95.31 63 GLY A C 1
ATOM 470 O O . GLY A 1 63 ? -21.703 16.797 -7.02 1 95.31 63 GLY A O 1
ATOM 471 N N . LEU A 1 64 ? -21.188 16.641 -4.852 1 95.94 64 LEU A N 1
ATOM 472 C CA . LEU A 1 64 ? -21 18.078 -4.664 1 95.94 64 LEU A CA 1
ATOM 473 C C . LEU A 1 64 ? -19.859 18.594 -5.539 1 95.94 64 LEU A C 1
ATOM 475 O O . LEU A 1 64 ? -19.984 19.656 -6.145 1 95.94 64 LEU A O 1
ATOM 479 N N . ALA A 1 65 ? -18.766 17.828 -5.566 1 97 65 ALA A N 1
ATOM 480 C CA . ALA A 1 65 ? -17.625 18.203 -6.41 1 97 65 ALA A CA 1
ATOM 481 C C . ALA A 1 65 ? -18.031 18.25 -7.879 1 97 65 ALA A C 1
ATOM 483 O O . ALA A 1 65 ? -17.641 19.156 -8.617 1 97 65 ALA A O 1
ATOM 484 N N . ALA A 1 66 ? -18.781 17.312 -8.32 1 96.19 66 ALA A N 1
ATOM 485 C CA . ALA A 1 66 ? -19.266 17.266 -9.703 1 96.19 66 ALA A CA 1
ATOM 486 C C . ALA A 1 66 ? -20.141 18.469 -10.016 1 96.19 66 ALA A C 1
ATOM 488 O O . ALA A 1 66 ? -20.219 18.891 -11.172 1 96.19 66 ALA A O 1
ATOM 489 N N . ALA A 1 67 ? -20.719 18.984 -8.992 1 96.56 67 ALA A N 1
ATOM 490 C CA . ALA A 1 67 ? -21.594 20.141 -9.148 1 96.56 67 ALA A CA 1
ATOM 491 C C . ALA A 1 67 ? -20.812 21.453 -9.016 1 96.56 67 ALA A C 1
ATOM 493 O O . ALA A 1 67 ? -21.406 22.531 -8.984 1 96.56 67 ALA A O 1
ATOM 494 N N . GLY A 1 68 ? -19.484 21.344 -8.836 1 96.62 68 GLY A N 1
ATOM 495 C CA . GLY A 1 68 ? -18.656 22.531 -8.891 1 96.62 68 GLY A CA 1
ATOM 496 C C . GLY A 1 68 ? -18.266 23.062 -7.52 1 96.62 68 GLY A C 1
ATOM 497 O O . GLY A 1 68 ? -17.672 24.141 -7.406 1 96.62 68 GLY A O 1
ATOM 498 N N . LYS A 1 69 ? -18.594 22.281 -6.473 1 97.81 69 LYS A N 1
ATOM 499 C CA . LYS A 1 69 ? -18.234 22.688 -5.117 1 97.81 69 LYS A CA 1
ATOM 500 C C . LYS A 1 69 ? -16.891 22.094 -4.703 1 97.81 69 LYS A C 1
ATOM 502 O O . LYS A 1 69 ? -16.297 21.328 -5.449 1 97.81 69 LYS A O 1
ATOM 507 N N . ILE A 1 70 ? -16.406 22.531 -3.594 1 98.25 70 ILE A N 1
ATOM 508 C CA . ILE A 1 70 ? -15.164 22.047 -3.012 1 98.25 70 ILE A CA 1
ATOM 509 C C . ILE A 1 70 ? -15.461 21.344 -1.682 1 98.25 70 ILE A C 1
ATOM 511 O O . ILE A 1 70 ? -15.289 21.953 -0.615 1 98.25 70 ILE A O 1
ATOM 515 N N . PRO A 1 71 ? -15.844 20.141 -1.743 1 98.25 71 PRO A N 1
ATOM 516 C CA . PRO A 1 71 ? -16.172 19.422 -0.509 1 98.25 71 PRO A CA 1
ATOM 517 C C . PRO A 1 71 ? -14.938 19.016 0.279 1 98.25 71 PRO A C 1
ATOM 519 O O . PRO A 1 71 ? -14 18.438 -0.292 1 98.25 71 PRO A O 1
ATOM 522 N N . PHE A 1 72 ? -14.914 19.359 1.51 1 98.12 72 PHE A N 1
ATOM 523 C CA . PHE A 1 72 ? -14.047 18.75 2.518 1 98.12 72 PHE A CA 1
ATOM 524 C C . PHE A 1 72 ? -14.812 17.703 3.32 1 98.12 72 PHE A C 1
ATOM 526 O O . PHE A 1 72 ? -15.742 18.031 4.051 1 98.12 72 PHE A O 1
ATOM 533 N N . VAL A 1 73 ? -14.414 16.469 3.148 1 96.38 73 VAL A N 1
ATOM 534 C CA . VAL A 1 73 ? -15.078 15.375 3.842 1 96.38 73 VAL A CA 1
ATOM 535 C C . VAL A 1 73 ? -14.172 14.828 4.941 1 96.38 73 VAL A C 1
ATOM 537 O O . VAL A 1 73 ? -12.977 14.586 4.711 1 96.38 73 VAL A O 1
ATOM 540 N N . SER A 1 74 ? -14.789 14.656 6.137 1 95.19 74 SER A N 1
ATOM 541 C CA . SER A 1 74 ? -13.93 14.281 7.254 1 95.19 74 SER A CA 1
ATOM 542 C C . SER A 1 74 ? -14.531 13.141 8.062 1 95.19 74 SER A C 1
ATOM 544 O O . SER A 1 74 ? -15.75 13.086 8.258 1 95.19 74 SER A O 1
ATOM 546 N N . SER A 1 75 ? -13.742 12.227 8.453 1 93.62 75 SER A N 1
ATOM 547 C CA . SER A 1 75 ? -13.953 11.125 9.391 1 93.62 75 SER A CA 1
ATOM 548 C C . SER A 1 75 ? -12.641 10.633 9.977 1 93.62 75 SER A C 1
ATOM 550 O O . SER A 1 75 ? -11.594 11.258 9.773 1 93.62 75 SER A O 1
ATOM 552 N N . PHE A 1 76 ? -12.719 9.617 10.82 1 90.94 76 PHE A N 1
ATOM 553 C CA . PHE A 1 76 ? -11.484 8.992 11.266 1 90.94 76 PHE A CA 1
ATOM 554 C C . PHE A 1 76 ? -10.789 8.281 10.109 1 90.94 76 PHE A C 1
ATOM 556 O O . PHE A 1 76 ? -11.453 7.699 9.242 1 90.94 76 PHE A O 1
ATOM 563 N N . SER A 1 77 ? -9.523 8.359 10.078 1 91 77 SER A N 1
ATOM 564 C CA . SER A 1 77 ? -8.719 7.789 9 1 91 77 SER A CA 1
ATOM 565 C C . SER A 1 77 ? -9.078 6.328 8.758 1 91 77 SER A C 1
ATOM 567 O O . SER A 1 77 ? -9.18 5.891 7.609 1 91 77 SER A O 1
ATOM 569 N N . MET A 1 78 ? -9.344 5.574 9.766 1 87.88 78 MET A N 1
ATOM 570 C CA . MET A 1 78 ? -9.695 4.164 9.656 1 87.88 78 MET A CA 1
ATOM 571 C C . MET A 1 78 ? -11 3.99 8.891 1 87.88 78 MET A C 1
ATOM 573 O O . MET A 1 78 ? -11.117 3.102 8.039 1 87.88 78 MET A O 1
ATOM 577 N N . PHE A 1 79 ? -11.883 4.832 9.102 1 85.75 79 PHE A N 1
ATOM 578 C CA . PHE A 1 79 ? -13.219 4.691 8.523 1 85.75 79 PHE A CA 1
ATOM 579 C C . PHE A 1 79 ? -13.289 5.367 7.16 1 85.75 79 PHE A C 1
ATOM 581 O O . PHE A 1 79 ? -13.961 4.871 6.25 1 85.75 79 PHE A O 1
ATOM 588 N N . ALA A 1 80 ? -12.609 6.484 7.113 1 87 80 ALA A N 1
ATOM 589 C CA . ALA A 1 80 ? -12.602 7.195 5.836 1 87 80 ALA A CA 1
ATOM 590 C C . ALA A 1 80 ? -11.914 6.367 4.754 1 87 80 ALA A C 1
ATOM 592 O O . ALA A 1 80 ? -12.398 6.289 3.621 1 87 80 ALA A O 1
ATOM 593 N N . THR A 1 81 ? -10.891 5.699 5.105 1 87 81 THR A N 1
ATOM 594 C CA . THR A 1 81 ? -10.109 4.93 4.148 1 87 81 THR A CA 1
ATOM 595 C C . THR A 1 81 ? -10.617 3.492 4.066 1 87 81 THR A C 1
ATOM 597 O O . THR A 1 81 ? -10.805 2.957 2.973 1 87 81 THR A O 1
ATOM 600 N N . GLY A 1 82 ? -10.914 2.914 5.137 1 86.44 82 GLY A N 1
ATOM 601 C CA . GLY A 1 82 ? -11.227 1.496 5.191 1 86.44 82 GLY A CA 1
ATOM 602 C C . GLY A 1 82 ? -12.641 1.182 4.727 1 86.44 82 GLY A C 1
ATOM 603 O O . GLY A 1 82 ? -12.852 0.204 4.008 1 86.44 82 GLY A O 1
ATOM 604 N N . ARG A 1 83 ? -13.609 1.996 5.125 1 86.06 83 ARG A N 1
ATOM 605 C CA . ARG A 1 83 ? -15.008 1.72 4.809 1 86.06 83 ARG A CA 1
ATOM 606 C C . ARG A 1 83 ? -15.367 2.252 3.426 1 86.06 83 ARG A C 1
ATOM 608 O O . ARG A 1 83 ? -16.25 1.713 2.76 1 86.06 83 ARG A O 1
ATOM 615 N N . ALA A 1 84 ? -14.586 3.289 3.08 1 89.81 84 ALA A N 1
ATOM 616 C CA . ALA A 1 84 ? -15.023 3.973 1.867 1 89.81 84 ALA A CA 1
ATOM 617 C C . ALA A 1 84 ? -13.953 3.912 0.783 1 89.81 84 ALA A C 1
ATOM 619 O O . ALA A 1 84 ? -13.891 4.785 -0.085 1 89.81 84 ALA A O 1
ATOM 620 N N . PHE A 1 85 ? -13.164 2.928 0.833 1 91.31 85 PHE A N 1
ATOM 621 C CA . PHE A 1 85 ? -12.055 2.83 -0.114 1 91.31 85 PHE A CA 1
ATOM 622 C C . PHE A 1 85 ? -12.57 2.801 -1.548 1 91.31 85 PHE A C 1
ATOM 624 O O . PHE A 1 85 ? -12.102 3.553 -2.4 1 91.31 85 PHE A O 1
ATOM 631 N N . GLU A 1 86 ? -13.508 1.929 -1.818 1 88.38 86 GLU A N 1
ATOM 632 C CA . GLU A 1 86 ? -14.023 1.782 -3.176 1 88.38 86 GLU A CA 1
ATOM 633 C C . GLU A 1 86 ? -14.648 3.084 -3.674 1 88.38 86 GLU A C 1
ATOM 635 O O . GLU A 1 86 ? -14.477 3.451 -4.84 1 88.38 86 GLU A O 1
ATOM 640 N N . GLN A 1 87 ? -15.391 3.781 -2.82 1 91.56 87 GLN A N 1
ATOM 641 C CA . GLN A 1 87 ? -15.992 5.055 -3.199 1 91.56 87 GLN A CA 1
ATOM 642 C C . GLN A 1 87 ? -14.93 6.094 -3.533 1 91.56 87 GLN A C 1
ATOM 644 O O . GLN A 1 87 ? -15.07 6.848 -4.496 1 91.56 87 GLN A O 1
ATOM 649 N N . ILE A 1 88 ? -13.859 6.094 -2.756 1 94.56 88 ILE A N 1
ATOM 650 C CA . ILE A 1 88 ? -12.773 7.027 -3.023 1 94.56 88 ILE A CA 1
ATOM 651 C C . ILE A 1 88 ? -12.117 6.688 -4.359 1 94.56 88 ILE A C 1
ATOM 653 O O . ILE A 1 88 ? -11.852 7.578 -5.172 1 94.56 88 ILE A O 1
ATOM 657 N N . ARG A 1 89 ? -11.906 5.461 -4.57 1 93.81 89 ARG A N 1
ATOM 658 C CA . ARG A 1 89 ? -11.234 5.008 -5.785 1 93.81 89 ARG A CA 1
ATOM 659 C C . ARG A 1 89 ? -12.094 5.293 -7.02 1 93.81 89 ARG A C 1
ATOM 661 O O . ARG A 1 89 ? -11.625 5.918 -7.973 1 93.81 89 ARG A O 1
ATOM 668 N N . ASN A 1 90 ? -13.344 4.84 -7.023 1 92.31 90 ASN A N 1
ATOM 669 C CA . ASN A 1 90 ? -14.172 4.82 -8.227 1 92.31 90 ASN A CA 1
ATOM 670 C C . ASN A 1 90 ? -14.938 6.129 -8.398 1 92.31 90 ASN A C 1
ATOM 672 O O . ASN A 1 90 ? -15.125 6.598 -9.523 1 92.31 90 ASN A O 1
ATOM 676 N N . ALA A 1 91 ? -15.383 6.672 -7.27 1 93.25 91 ALA A N 1
ATOM 677 C CA . ALA A 1 91 ? -16.266 7.828 -7.383 1 93.25 91 ALA A CA 1
ATOM 678 C C . ALA A 1 91 ? -15.477 9.133 -7.34 1 93.25 91 ALA A C 1
ATOM 680 O O . ALA A 1 91 ? -15.945 10.164 -7.832 1 93.25 91 ALA A O 1
ATOM 681 N N . VAL A 1 92 ? -14.297 9.094 -6.809 1 96.25 92 VAL A N 1
ATOM 682 C CA . VAL A 1 92 ? -13.555 10.336 -6.625 1 96.25 92 VAL A CA 1
ATOM 683 C C . VAL A 1 92 ? -12.312 10.336 -7.516 1 96.25 92 VAL A C 1
ATOM 685 O O . VAL A 1 92 ? -12.18 11.18 -8.398 1 96.25 92 VAL A O 1
ATOM 688 N N . CYS A 1 93 ? -11.461 9.344 -7.375 1 97.19 93 CYS A N 1
ATOM 689 C CA . CYS A 1 93 ? -10.164 9.344 -8.039 1 97.19 93 CYS A CA 1
ATOM 690 C C . CYS A 1 93 ? -10.32 9.078 -9.539 1 97.19 93 CYS A C 1
ATOM 692 O O . CYS A 1 93 ? -9.703 9.758 -10.359 1 97.19 93 CYS A O 1
ATOM 694 N N . TYR A 1 94 ? -11.109 8.094 -9.852 1 94.88 94 TYR A N 1
ATOM 695 C CA . TYR A 1 94 ? -11.227 7.699 -11.25 1 94.88 94 TYR A CA 1
ATOM 696 C C . TYR A 1 94 ? -11.719 8.859 -12.109 1 94.88 94 TYR A C 1
ATOM 698 O O . TYR A 1 94 ? -11.078 9.211 -13.102 1 94.88 94 TYR A O 1
ATOM 706 N N . PRO A 1 95 ? -12.781 9.602 -11.672 1 96.19 95 PRO A N 1
ATOM 707 C CA . PRO A 1 95 ? -13.203 10.766 -12.445 1 96.19 95 PRO A CA 1
ATOM 708 C C . PRO A 1 95 ? -12.406 12.023 -12.094 1 96.19 95 PRO A C 1
ATOM 710 O O . PRO A 1 95 ? -12.695 13.109 -12.609 1 96.19 95 PRO A O 1
ATOM 713 N N . LYS A 1 96 ? -11.484 11.961 -11.195 1 97.25 96 LYS A N 1
ATOM 714 C CA . LYS A 1 96 ? -10.625 13.055 -10.758 1 97.25 96 LYS A CA 1
ATOM 715 C C . LYS A 1 96 ? -11.438 14.211 -10.195 1 97.25 96 LYS A C 1
ATOM 717 O O . LYS A 1 96 ? -11.234 15.367 -10.562 1 97.25 96 LYS A O 1
ATOM 722 N N . LEU A 1 97 ? -12.383 13.836 -9.383 1 97.75 97 LEU A N 1
ATOM 723 C CA . LEU A 1 97 ? -13.258 14.844 -8.797 1 97.75 9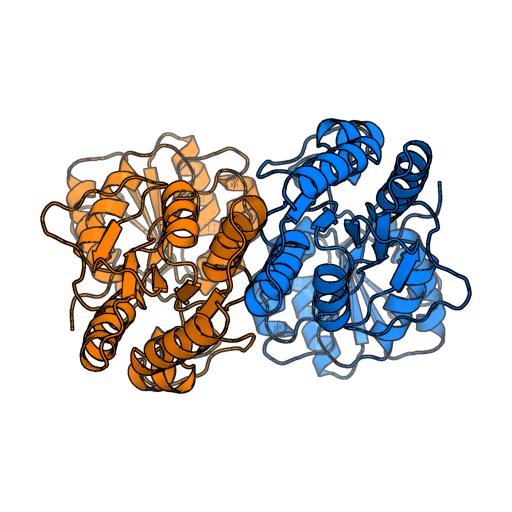7 LEU A CA 1
ATOM 724 C C . LEU A 1 97 ? -12.547 15.594 -7.672 1 97.75 97 LEU A C 1
ATOM 726 O O . LEU A 1 97 ? -11.672 15.031 -7.004 1 97.75 97 LEU A O 1
ATOM 730 N N . ASN A 1 98 ? -12.961 16.797 -7.445 1 98.31 98 ASN A N 1
ATOM 731 C CA . ASN A 1 98 ? -12.328 17.734 -6.52 1 98.31 98 ASN A CA 1
ATOM 732 C C . ASN A 1 98 ? -12.812 17.516 -5.086 1 98.31 98 ASN A C 1
ATOM 734 O O . ASN A 1 98 ? -13.391 18.422 -4.48 1 98.31 98 ASN A O 1
ATOM 738 N N . VAL A 1 99 ? -12.5 16.391 -4.516 1 98.44 99 VAL A N 1
ATOM 739 C CA . VAL A 1 99 ? -12.883 16.047 -3.15 1 98.44 99 VAL A CA 1
ATOM 740 C C . VAL A 1 99 ? -11.648 16.031 -2.252 1 98.44 99 VAL A C 1
ATOM 742 O O . VAL A 1 99 ? -10.617 15.453 -2.613 1 98.44 99 VAL A O 1
ATOM 745 N N . LYS A 1 100 ? -11.758 16.719 -1.115 1 98.69 100 LYS A N 1
ATOM 746 C CA . LYS A 1 100 ? -10.695 16.703 -0.108 1 98.69 100 LYS A CA 1
ATOM 747 C C . LYS A 1 100 ? -11.062 15.797 1.061 1 98.69 100 LYS A C 1
ATOM 749 O O . LYS A 1 100 ? -11.93 16.141 1.872 1 98.69 100 LYS A O 1
ATOM 754 N N . VAL A 1 101 ? -10.422 14.664 1.107 1 98.19 101 VAL A N 1
ATOM 755 C CA . VAL A 1 101 ? -10.625 13.75 2.225 1 98.19 101 VAL A CA 1
ATOM 756 C C . VAL A 1 101 ? -9.641 14.07 3.344 1 98.19 101 VAL A C 1
ATOM 758 O O . VAL A 1 101 ? -8.461 13.703 3.27 1 98.19 101 VAL A O 1
ATOM 761 N N . CYS A 1 102 ? -10.109 14.703 4.332 1 97.69 102 CYS A N 1
ATOM 762 C CA . CYS A 1 102 ? -9.297 15.039 5.492 1 97.69 102 CYS A CA 1
ATOM 763 C C . CYS A 1 102 ? -9.625 14.141 6.672 1 97.69 102 CYS A C 1
ATOM 765 O O . CYS A 1 102 ? -10.594 14.383 7.395 1 97.69 102 CYS A O 1
ATOM 767 N N . ALA A 1 103 ? -8.773 13.195 6.914 1 95.94 103 ALA A N 1
ATOM 768 C CA . ALA A 1 103 ? -9.039 12.148 7.898 1 95.94 103 ALA A CA 1
ATOM 769 C C . ALA A 1 103 ? -8.195 12.344 9.156 1 95.94 103 ALA A C 1
ATOM 771 O O . ALA A 1 103 ? -6.984 12.539 9.07 1 95.94 103 ALA A O 1
ATOM 772 N N . THR A 1 104 ? -8.891 12.289 10.25 1 94.5 104 THR A N 1
ATOM 773 C CA . THR A 1 104 ? -8.203 12.508 11.516 1 94.5 104 THR A CA 1
ATOM 774 C C . THR A 1 104 ? -8.008 11.188 12.258 1 94.5 104 THR A C 1
ATOM 776 O O . THR A 1 104 ? -8.383 10.125 11.758 1 94.5 104 THR A O 1
ATOM 779 N N . HIS A 1 105 ? -7.406 11.234 13.477 1 94.06 105 HIS A N 1
ATOM 780 C CA . HIS A 1 105 ? -7.176 10.094 14.352 1 94.06 105 HIS A CA 1
ATOM 781 C C . HIS A 1 105 ? -6.355 9.016 13.648 1 94.06 105 HIS A C 1
ATOM 783 O O . HIS A 1 105 ? -6.719 7.836 13.688 1 94.06 105 HIS A O 1
ATOM 789 N N . ALA A 1 106 ? -5.469 9.445 12.922 1 94.44 106 ALA A N 1
ATOM 790 C CA . ALA A 1 106 ? -4.555 8.508 12.281 1 94.44 106 ALA A CA 1
ATOM 791 C C . ALA A 1 106 ? -3.451 8.07 13.242 1 94.44 106 ALA A C 1
ATOM 793 O O . ALA A 1 106 ? -3.139 8.781 14.195 1 94.44 106 ALA A O 1
ATOM 794 N N . GLY A 1 107 ? -2.91 6.852 12.961 1 94.94 107 GLY A N 1
ATOM 795 C CA . GLY A 1 107 ? -1.705 6.414 13.648 1 94.94 107 GLY A CA 1
ATOM 796 C C . GLY A 1 107 ? -1.979 5.809 15.008 1 94.94 107 GLY A C 1
ATOM 797 O O . GLY A 1 107 ? -3.135 5.578 15.375 1 94.94 107 GLY A O 1
ATOM 798 N N . ILE A 1 108 ? -0.958 5.598 15.711 1 95.06 108 ILE A N 1
ATOM 799 C CA . ILE A 1 108 ? -0.989 4.898 16.984 1 95.06 108 ILE A CA 1
ATOM 800 C C . ILE A 1 108 ? -1.35 5.879 18.109 1 95.06 108 ILE A C 1
ATOM 802 O O . ILE A 1 108 ? -1.831 5.477 19.172 1 95.06 108 ILE A O 1
ATOM 806 N N . THR A 1 109 ? -1.229 7.133 17.859 1 93.44 109 THR A N 1
ATOM 807 C CA . THR A 1 109 ? -1.395 8.156 18.875 1 93.44 109 THR A CA 1
ATOM 808 C C . THR A 1 109 ? -2.873 8.461 19.109 1 93.44 109 THR A C 1
ATOM 810 O O . THR A 1 109 ? -3.215 9.336 19.906 1 93.44 109 THR A O 1
ATOM 813 N N . VAL A 1 110 ? -3.715 7.781 18.359 1 90.38 110 VAL A N 1
ATOM 814 C CA . VAL A 1 110 ? -5.125 7.77 18.734 1 90.38 110 VAL A CA 1
ATOM 815 C C . VAL A 1 110 ? -5.27 7.324 20.188 1 90.38 110 VAL A C 1
ATOM 817 O O . VAL A 1 110 ? -6.176 7.777 20.891 1 90.38 110 VAL A O 1
ATOM 820 N N . GLY A 1 111 ? -4.395 6.34 20.547 1 91.38 111 GLY A N 1
ATOM 821 C CA . GLY A 1 111 ? -4.188 6.039 21.953 1 91.38 111 GLY A CA 1
ATOM 822 C C . GLY A 1 111 ? -5.227 5.09 22.516 1 91.38 111 GLY A C 1
ATOM 823 O O . GLY A 1 111 ? -5.398 3.977 22.016 1 91.38 111 GLY A O 1
ATOM 824 N N . GLU A 1 112 ? -6.004 5.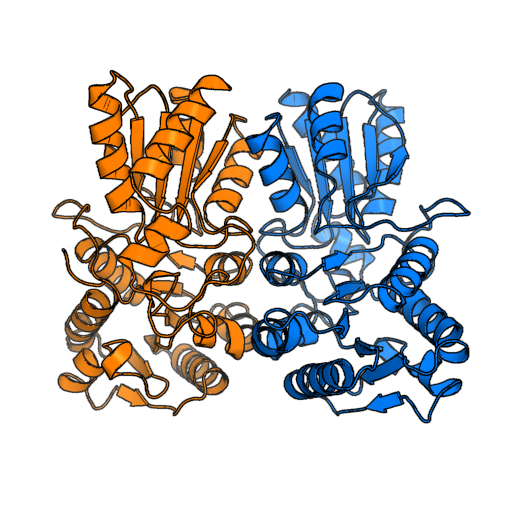562 23.328 1 85.19 112 GLU A N 1
ATOM 825 C CA . GLU A 1 112 ? -6.828 4.762 24.234 1 85.19 112 GLU A CA 1
ATOM 826 C C . GLU A 1 112 ? -7.945 4.055 23.469 1 85.19 112 GLU A C 1
ATOM 828 O O . GLU A 1 112 ? -8.414 2.992 23.891 1 85.19 112 GLU A O 1
ATOM 833 N N . ASP A 1 113 ? -8.305 4.574 22.297 1 84.25 113 ASP A N 1
ATOM 834 C CA . ASP A 1 113 ? -9.383 3.965 21.516 1 84.25 113 ASP A CA 1
ATOM 835 C C . ASP A 1 113 ? -8.969 2.598 20.984 1 84.25 113 ASP A C 1
ATOM 837 O O . ASP A 1 113 ? -9.82 1.769 20.656 1 84.25 113 ASP A O 1
ATOM 841 N N . GLY A 1 114 ? -7.66 2.471 20.75 1 83.31 114 GLY A N 1
ATOM 842 C CA . GLY A 1 114 ? -7.145 1.136 20.484 1 83.31 114 GLY A CA 1
ATOM 843 C C . GLY A 1 114 ? -7.086 0.788 19.016 1 83.31 114 GLY A C 1
ATOM 844 O O . GLY A 1 114 ? -7.246 1.66 18.156 1 83.31 114 GLY A O 1
ATOM 845 N N . ALA A 1 115 ? -6.859 -0.5 18.797 1 82.94 115 ALA A N 1
ATOM 846 C CA . ALA A 1 115 ? -6.438 -1.056 17.516 1 82.94 115 ALA A CA 1
ATOM 847 C C . ALA A 1 115 ? -7.512 -0.852 16.453 1 82.94 115 ALA A C 1
ATOM 849 O O . ALA A 1 115 ? -7.199 -0.607 15.281 1 82.94 115 ALA A O 1
ATOM 850 N N . THR A 1 116 ? -8.719 -0.833 16.812 1 82.88 116 THR A N 1
ATOM 851 C CA . THR A 1 116 ? -9.797 -0.754 15.844 1 82.88 116 THR A CA 1
ATOM 852 C C . THR A 1 116 ? -9.914 0.661 15.281 1 82.88 116 THR A C 1
ATOM 854 O O . THR A 1 116 ? -10.5 0.865 14.219 1 82.88 116 THR A O 1
ATOM 857 N N . HIS A 1 117 ? -9.32 1.608 15.977 1 86.25 117 HIS A N 1
ATOM 858 C CA . HIS A 1 117 ? -9.43 3 15.555 1 86.25 117 HIS A CA 1
ATOM 859 C C . HIS A 1 117 ? -8.102 3.506 14.992 1 86.25 117 HIS A C 1
ATOM 861 O O . HIS A 1 117 ? -8.055 4.555 14.344 1 86.25 117 HIS A O 1
ATOM 867 N N . GLN A 1 118 ? -7.105 2.781 15.289 1 88.31 118 GLN A N 1
ATOM 868 C CA . GLN A 1 118 ? -5.777 3.203 14.875 1 88.31 118 GLN A CA 1
ATOM 869 C C . GLN A 1 118 ? -5.508 2.816 13.422 1 88.31 118 GLN A C 1
ATOM 871 O O . GLN A 1 118 ? -5.473 1.63 13.086 1 88.31 118 GLN A O 1
ATOM 876 N N . SER A 1 119 ? -5.367 3.807 12.633 1 92 119 SER A N 1
ATOM 877 C CA . SER A 1 119 ? -5.129 3.605 11.211 1 92 119 SER A CA 1
ATOM 878 C C . SER A 1 119 ? -3.635 3.584 10.898 1 92 119 SER A C 1
ATOM 880 O O . SER A 1 119 ? -2.963 4.613 10.984 1 92 119 SER A O 1
ATOM 882 N N . LEU A 1 120 ? -3.137 2.475 10.5 1 95.31 120 LEU A N 1
ATOM 883 C CA . LEU A 1 120 ? -1.724 2.297 10.188 1 95.31 120 LEU A CA 1
ATOM 884 C C . LEU A 1 120 ? -1.54 1.851 8.742 1 95.31 120 LEU A C 1
ATOM 886 O O . LEU A 1 120 ? -0.459 1.397 8.359 1 95.31 120 LEU A O 1
ATOM 890 N N . GLU A 1 121 ? -2.65 1.928 7.941 1 96.69 121 GLU A N 1
ATOM 891 C CA . GLU A 1 121 ? -2.641 1.409 6.574 1 96.69 121 GLU A CA 1
ATOM 892 C C . GLU A 1 121 ? -3.057 2.482 5.574 1 96.69 121 GLU A C 1
ATOM 894 O O . GLU A 1 121 ? -2.922 2.295 4.363 1 96.69 121 GLU A O 1
ATOM 899 N N . ASP A 1 122 ? -3.459 3.633 6.078 1 97.12 122 ASP A N 1
ATOM 900 C CA . ASP A 1 122 ? -4.152 4.609 5.246 1 97.12 122 ASP A CA 1
ATOM 901 C C . ASP A 1 122 ? -3.209 5.215 4.207 1 97.12 122 ASP A C 1
ATOM 903 O O . ASP A 1 122 ? -3.6 5.434 3.061 1 97.12 122 ASP A O 1
ATOM 907 N N . ILE A 1 123 ? -1.952 5.512 4.574 1 98.38 123 ILE A N 1
ATOM 908 C CA . ILE A 1 123 ? -1.013 6.051 3.6 1 98.38 123 ILE A CA 1
ATOM 909 C C . ILE A 1 123 ? -0.846 5.062 2.445 1 98.38 123 ILE A C 1
ATOM 911 O O . ILE A 1 123 ? -0.949 5.441 1.276 1 98.38 123 ILE A O 1
ATOM 915 N N . SER A 1 124 ? -0.646 3.807 2.777 1 97.88 124 SER A N 1
ATOM 916 C CA . SER A 1 124 ? -0.462 2.76 1.779 1 97.88 124 SER A CA 1
ATOM 917 C C . SER A 1 124 ? -1.667 2.664 0.85 1 97.88 124 SER A C 1
ATOM 919 O O . SER A 1 124 ? -1.514 2.635 -0.373 1 97.88 124 SER A O 1
ATOM 921 N N . CYS A 1 125 ? -2.855 2.664 1.404 1 96.94 125 CYS A N 1
ATOM 922 C CA . CYS A 1 125 ? -4.094 2.512 0.645 1 96.94 125 CYS A CA 1
ATOM 923 C C . CYS A 1 125 ? -4.316 3.703 -0.277 1 96.94 125 CYS A C 1
ATOM 925 O O . CYS A 1 125 ? -4.719 3.535 -1.43 1 96.94 125 CYS A O 1
ATOM 927 N N . MET A 1 126 ? -4.035 4.883 0.213 1 98 126 MET A N 1
ATOM 928 C CA . MET A 1 126 ? -4.34 6.09 -0.551 1 98 126 MET A CA 1
ATOM 929 C C . MET A 1 126 ? -3.275 6.344 -1.614 1 98 126 MET A C 1
ATOM 931 O O . MET A 1 126 ? -3.584 6.828 -2.703 1 98 126 MET A O 1
ATOM 935 N N . ARG A 1 127 ? -2.041 5.945 -1.319 1 97.5 127 ARG A N 1
ATOM 936 C CA . ARG A 1 127 ? -0.94 6.219 -2.236 1 97.5 127 ARG A CA 1
ATOM 937 C C . ARG A 1 127 ? -1.058 5.375 -3.5 1 97.5 127 ARG A C 1
ATOM 939 O O . ARG A 1 127 ? -0.589 5.773 -4.566 1 97.5 127 ARG A O 1
ATOM 946 N N . THR A 1 128 ? -1.688 4.25 -3.381 1 97 128 THR A N 1
ATOM 947 C CA . THR A 1 128 ? -1.75 3.338 -4.516 1 97 128 THR A CA 1
ATOM 948 C C . THR A 1 128 ? -2.838 3.768 -5.496 1 97 128 THR A C 1
ATOM 950 O O . THR A 1 128 ? -2.891 3.277 -6.625 1 97 128 THR A O 1
ATOM 953 N N . LEU A 1 129 ? -3.705 4.73 -5.125 1 97.31 129 LEU A N 1
ATOM 954 C CA . LEU A 1 129 ? -4.797 5.18 -5.984 1 97.31 129 LEU A CA 1
ATOM 955 C C . LEU A 1 129 ? -4.309 6.219 -6.988 1 97.31 129 LEU A C 1
ATOM 957 O O . LEU A 1 129 ? -3.783 7.266 -6.598 1 97.31 129 LEU A O 1
ATOM 961 N N . PRO A 1 130 ? -4.5 5.953 -8.289 1 97.62 130 PRO A N 1
ATOM 962 C CA . PRO A 1 130 ? -4.16 6.984 -9.273 1 97.62 130 PRO A CA 1
ATOM 963 C C . PRO A 1 130 ? -4.914 8.289 -9.047 1 97.62 130 PRO A C 1
ATOM 965 O O . PRO A 1 130 ? -6.062 8.273 -8.586 1 97.62 130 PRO A O 1
ATOM 968 N N . ASN A 1 131 ? -4.301 9.445 -9.367 1 97.75 131 ASN A N 1
ATOM 969 C CA . ASN A 1 131 ? -4.859 10.789 -9.312 1 97.75 131 ASN A CA 1
ATOM 970 C C . ASN A 1 131 ? -4.941 11.312 -7.883 1 97.75 131 ASN A C 1
ATOM 972 O O . ASN A 1 131 ? -5.152 12.5 -7.664 1 97.75 131 ASN A O 1
ATOM 976 N N . MET A 1 132 ? -4.75 10.477 -6.875 1 98.5 132 MET A N 1
ATOM 977 C CA . MET A 1 132 ? -4.828 10.898 -5.477 1 98.5 132 MET A CA 1
ATOM 978 C C . MET A 1 132 ? -3.551 11.609 -5.047 1 98.5 132 MET A C 1
ATOM 980 O O . MET A 1 132 ? -2.447 11.133 -5.324 1 98.5 132 MET A O 1
ATOM 984 N N . THR A 1 133 ? -3.686 12.766 -4.477 1 98.75 133 THR A N 1
ATOM 985 C CA . THR A 1 133 ? -2.598 13.406 -3.746 1 98.75 133 THR A CA 1
ATOM 986 C C . THR A 1 133 ? -2.662 13.055 -2.262 1 98.75 133 THR A C 1
ATOM 988 O O . THR A 1 133 ? -3.732 13.109 -1.652 1 98.75 133 THR A O 1
ATOM 991 N N . VAL A 1 134 ? -1.578 12.641 -1.687 1 98.88 134 VAL A N 1
ATOM 992 C CA . VAL A 1 134 ? -1.536 12.211 -0.292 1 98.88 134 VAL A CA 1
ATOM 993 C C . VAL A 1 134 ? -0.574 13.102 0.493 1 98.88 134 VAL A C 1
ATOM 995 O O . VAL A 1 134 ? 0.612 13.18 0.167 1 98.88 134 VAL A O 1
ATOM 998 N N . VAL A 1 135 ? -1.066 13.75 1.57 1 98.88 135 VAL A N 1
ATOM 999 C CA . VAL A 1 135 ? -0.277 14.711 2.338 1 98.88 135 VAL A CA 1
ATOM 1000 C C . VAL A 1 135 ? -0.385 14.391 3.828 1 98.88 135 VAL A C 1
ATOM 1002 O O . VAL A 1 135 ? -1.475 14.117 4.332 1 98.88 135 VAL A O 1
ATOM 1005 N N . VAL A 1 136 ? 0.735 14.398 4.551 1 98.81 136 VAL A N 1
ATOM 1006 C CA . VAL A 1 136 ? 0.812 14.164 5.988 1 98.81 136 VAL A CA 1
ATOM 1007 C C . VAL A 1 136 ? 1.55 15.32 6.664 1 98.81 136 VAL A C 1
ATOM 1009 O O . VAL A 1 136 ? 2.754 15.234 6.914 1 98.81 136 VAL A O 1
ATOM 1012 N N . PRO A 1 137 ? 0.839 16.312 7.047 1 98.69 137 PRO A N 1
ATOM 1013 C CA . PRO A 1 137 ? 1.493 17.5 7.621 1 98.69 137 PRO A CA 1
ATOM 1014 C C . PRO A 1 137 ? 2.111 17.219 8.992 1 98.69 137 PRO A C 1
ATOM 1016 O O . PRO A 1 137 ? 1.562 16.453 9.773 1 98.69 137 PRO A O 1
ATOM 1019 N N . ALA A 1 138 ? 3.098 17.953 9.352 1 98.31 138 ALA A N 1
ATOM 1020 C CA . ALA A 1 138 ? 3.902 17.688 10.539 1 98.31 138 ALA A CA 1
ATOM 1021 C C . ALA A 1 138 ? 3.344 18.438 11.75 1 98.31 138 ALA A C 1
ATOM 1023 O O . ALA A 1 138 ? 3.496 17.984 12.891 1 98.31 138 ALA A O 1
ATOM 1024 N N . ASP A 1 139 ? 2.77 19.625 11.484 1 97.94 139 ASP A N 1
ATOM 1025 C CA . ASP A 1 139 ? 2.381 20.453 12.617 1 97.94 139 ASP A CA 1
ATOM 1026 C C . ASP A 1 139 ? 1.311 21.469 12.203 1 97.94 139 ASP A C 1
ATOM 1028 O O . ASP A 1 139 ? 0.685 21.328 11.156 1 97.94 139 ASP A O 1
ATOM 1032 N N . GLU A 1 140 ? 1.02 22.344 13.125 1 97.44 140 GLU A N 1
ATOM 1033 C CA . GLU A 1 140 ? -0.067 23.297 12.953 1 97.44 140 GLU A CA 1
ATOM 1034 C C . GLU A 1 140 ? 0.147 24.156 11.703 1 97.44 140 GLU A C 1
ATOM 1036 O O . GLU A 1 140 ? -0.726 24.234 10.836 1 97.44 140 GLU A O 1
ATOM 1041 N N . ARG A 1 141 ? 1.31 24.781 11.562 1 97.62 141 ARG A N 1
ATOM 1042 C CA . ARG A 1 141 ? 1.59 25.703 10.461 1 97.62 141 ARG A CA 1
ATOM 1043 C C . ARG A 1 141 ? 1.504 24.984 9.117 1 97.62 141 ARG A C 1
ATOM 1045 O O . ARG A 1 141 ? 0.925 25.516 8.164 1 97.62 141 ARG A O 1
ATOM 1052 N N . GLU A 1 142 ? 2.082 23.859 9.023 1 98.19 142 GLU A N 1
ATOM 1053 C CA . GLU A 1 142 ? 2.039 23.094 7.785 1 98.19 142 GLU A CA 1
ATOM 1054 C C . GLU A 1 142 ? 0.621 22.625 7.473 1 98.19 142 GLU A C 1
ATOM 1056 O O . GLU A 1 142 ? 0.21 22.594 6.312 1 98.19 142 GLU A O 1
ATOM 1061 N N . THR A 1 143 ? -0.123 22.219 8.477 1 98.38 143 THR A N 1
ATOM 1062 C CA . THR A 1 143 ? -1.506 21.812 8.266 1 98.38 143 THR A CA 1
ATOM 1063 C C . THR A 1 143 ? -2.326 22.953 7.672 1 98.38 143 THR A C 1
ATOM 1065 O O . THR A 1 143 ? -3.061 22.75 6.703 1 98.38 143 THR A O 1
ATOM 1068 N N . GLU A 1 144 ? -2.178 24.094 8.281 1 97.69 144 GLU A N 1
ATOM 1069 C CA . GLU A 1 144 ? -2.898 25.266 7.766 1 97.69 144 GLU A CA 1
ATOM 1070 C C . GLU A 1 144 ? -2.547 25.531 6.309 1 97.69 144 GLU A C 1
ATOM 1072 O O . GLU A 1 144 ? -3.434 25.766 5.484 1 97.69 144 GLU A O 1
ATOM 1077 N N . ALA A 1 145 ? -1.258 25.5 5.988 1 98.44 145 ALA A N 1
ATOM 1078 C CA . ALA A 1 145 ? -0.795 25.734 4.621 1 98.44 145 ALA A CA 1
ATOM 1079 C C . ALA A 1 145 ? -1.333 24.672 3.672 1 98.44 145 ALA A C 1
ATOM 1081 O O . ALA A 1 145 ? -1.709 24.969 2.537 1 98.44 145 ALA A O 1
ATOM 1082 N N . VAL A 1 146 ? -1.374 23.422 4.09 1 98.69 146 VAL A N 1
ATOM 1083 C CA . VAL A 1 146 ? -1.851 22.297 3.289 1 98.69 146 VAL A CA 1
ATOM 1084 C C . VAL A 1 146 ? -3.336 22.469 2.982 1 98.69 146 VAL A C 1
ATOM 1086 O O . VAL A 1 146 ? -3.777 22.234 1.855 1 98.69 146 VAL A O 1
ATOM 1089 N N . ILE A 1 147 ? -4.109 22.875 4.008 1 98.38 147 ILE A N 1
ATOM 1090 C CA . ILE A 1 147 ? -5.551 23.016 3.834 1 98.38 147 ILE A CA 1
ATOM 1091 C C . ILE A 1 147 ? -5.84 24.172 2.893 1 98.38 147 ILE A C 1
ATOM 1093 O O . ILE A 1 147 ? -6.73 24.094 2.041 1 98.38 147 ILE A O 1
ATOM 1097 N N . GLU A 1 148 ? -5.109 25.234 3.043 1 97.81 148 GLU A N 1
ATOM 1098 C CA . GLU A 1 148 ? -5.242 26.359 2.121 1 97.81 148 GLU A CA 1
ATOM 1099 C C . GLU A 1 148 ? -4.926 25.938 0.688 1 97.81 148 GLU A C 1
ATOM 1101 O O . GLU A 1 148 ? -5.664 26.281 -0.241 1 97.81 148 GLU A O 1
ATOM 1106 N N . TRP A 1 149 ? -3.859 25.234 0.52 1 98.38 149 TRP A N 1
ATOM 1107 C CA . TRP A 1 149 ? -3.5 24.719 -0.796 1 98.38 149 TRP A CA 1
ATOM 1108 C C . TRP A 1 149 ? -4.59 23.812 -1.338 1 98.38 149 TRP A C 1
ATOM 1110 O O . TRP A 1 149 ? -4.992 23.922 -2.498 1 98.38 149 TRP A O 1
ATOM 1120 N N . ALA A 1 150 ? -5.027 22.891 -0.5 1 98.38 150 ALA A N 1
ATOM 1121 C CA . ALA A 1 150 ? -6.023 21.922 -0.923 1 98.38 150 ALA A CA 1
ATOM 1122 C C . ALA A 1 150 ? -7.285 22.609 -1.436 1 98.38 150 ALA A C 1
ATOM 1124 O O . ALA A 1 150 ? -7.902 22.141 -2.398 1 98.38 150 ALA A O 1
ATOM 1125 N N . ALA A 1 151 ? -7.691 23.641 -0.803 1 97.81 151 ALA A N 1
ATOM 1126 C CA . ALA A 1 151 ? -8.883 24.391 -1.189 1 97.81 151 ALA A CA 1
ATOM 1127 C C . ALA A 1 151 ? -8.727 25 -2.58 1 97.81 151 ALA A C 1
ATOM 1129 O O . ALA A 1 151 ? -9.711 25.203 -3.291 1 97.81 151 ALA A O 1
ATOM 1130 N N . SER A 1 152 ? -7.52 25.281 -2.951 1 97.31 152 SER A N 1
ATOM 1131 C CA . SER A 1 152 ? -7.266 25.922 -4.238 1 97.31 152 SER A CA 1
ATOM 1132 C C . SER A 1 152 ? -6.922 24.891 -5.309 1 97.31 152 SER A C 1
ATOM 1134 O O . SER A 1 152 ? -6.957 25.188 -6.5 1 97.31 152 SER A O 1
ATOM 1136 N N . TYR A 1 153 ? -6.621 23.719 -4.926 1 97.94 153 TYR A N 1
ATOM 1137 C CA . TYR A 1 153 ? -6.238 22.625 -5.828 1 97.94 153 TYR A CA 1
ATOM 1138 C C . TYR A 1 153 ? -7.465 21.922 -6.387 1 97.94 153 TYR A C 1
ATOM 1140 O O . TYR A 1 153 ? -8.438 21.688 -5.664 1 97.94 153 TYR A O 1
ATOM 1148 N N . ASN A 1 154 ? -7.488 21.672 -7.68 1 98.25 154 ASN A N 1
ATOM 1149 C CA . ASN A 1 154 ? -8.586 20.922 -8.297 1 98.25 154 ASN A CA 1
ATOM 1150 C C . ASN A 1 154 ? -8.219 19.453 -8.5 1 98.25 154 ASN A C 1
ATOM 1152 O O . ASN A 1 154 ? -7.512 19.109 -9.445 1 98.25 154 ASN A O 1
ATOM 1156 N N . GLY A 1 155 ? -8.766 18.578 -7.648 1 98.19 155 GLY A N 1
ATOM 1157 C CA . GLY A 1 155 ? -8.523 17.141 -7.73 1 98.19 155 GLY A CA 1
ATOM 1158 C C . GLY A 1 155 ? -8.625 16.438 -6.387 1 98.19 155 GLY A C 1
ATOM 1159 O O . GLY A 1 155 ? -8.844 17.094 -5.359 1 98.19 155 GLY A O 1
ATOM 1160 N N . PRO A 1 156 ? -8.523 15.133 -6.395 1 98.62 156 PRO A N 1
ATOM 1161 C CA . PRO A 1 156 ? -8.594 14.359 -5.152 1 98.62 156 PRO A CA 1
ATOM 1162 C C . PRO A 1 156 ? -7.387 14.586 -4.246 1 98.62 156 PRO A C 1
ATOM 1164 O O . PRO A 1 156 ? -6.246 14.531 -4.707 1 98.62 156 PRO A O 1
ATOM 1167 N N . VAL A 1 157 ? -7.672 14.859 -2.992 1 98.75 157 VAL A N 1
ATOM 1168 C CA . VAL A 1 157 ? -6.625 15.055 -1.994 1 98.75 157 VAL A CA 1
ATOM 1169 C C . VAL A 1 157 ? -6.961 14.266 -0.731 1 98.75 157 VAL A C 1
ATOM 1171 O O . VAL A 1 157 ? -8.109 14.258 -0.286 1 98.75 157 VAL A O 1
ATOM 1174 N N . TYR A 1 158 ? -6.043 13.57 -0.256 1 98.69 158 TYR A N 1
ATOM 1175 C CA . TYR A 1 158 ? -6.102 12.961 1.066 1 98.69 158 TYR A CA 1
ATOM 1176 C C . TYR A 1 158 ? -5.137 13.641 2.027 1 98.69 158 TYR A C 1
ATOM 1178 O O . TYR A 1 158 ? -3.93 13.695 1.775 1 98.69 158 TYR A O 1
ATOM 1186 N N . VAL A 1 159 ? -5.648 14.148 3.127 1 98.69 159 VAL A N 1
ATOM 1187 C CA . VAL A 1 159 ? -4.84 14.758 4.18 1 98.69 159 VAL A CA 1
ATOM 1188 C C . VAL A 1 159 ? -4.953 13.938 5.461 1 98.69 159 VAL A C 1
ATOM 1190 O O . VAL A 1 159 ? -6.047 13.781 6.008 1 98.69 159 VAL A O 1
ATOM 1193 N N . ARG A 1 160 ? -3.844 13.461 5.934 1 98.56 160 ARG A N 1
ATOM 1194 C CA . ARG A 1 160 ? -3.768 12.641 7.137 1 98.56 160 ARG A CA 1
ATOM 1195 C C . ARG A 1 160 ? -3.475 13.492 8.367 1 98.56 160 ARG A C 1
ATOM 1197 O O . ARG A 1 160 ? -2.438 14.156 8.438 1 98.56 160 ARG A O 1
ATOM 1204 N N . LEU A 1 161 ? -4.383 13.43 9.336 1 97.31 161 LEU A N 1
ATOM 1205 C CA . LEU A 1 161 ? -4.285 14.281 10.516 1 97.31 161 LEU A CA 1
ATOM 1206 C C . LEU A 1 161 ? -4.312 13.453 11.789 1 97.31 161 LEU A C 1
ATOM 1208 O O . LEU A 1 161 ? -4.777 12.312 11.781 1 97.31 161 LEU A O 1
ATOM 1212 N N . GLY A 1 162 ? -3.783 14.039 12.875 1 95.06 162 GLY A N 1
ATOM 1213 C CA . GLY A 1 162 ? -3.688 13.297 14.125 1 95.06 162 GLY A CA 1
ATOM 1214 C C . GLY A 1 162 ? -4.484 13.93 15.25 1 95.06 162 GLY A C 1
ATOM 1215 O O . GLY A 1 162 ? -4.855 15.102 15.172 1 95.06 162 GLY A O 1
ATOM 1216 N N . ARG A 1 163 ? -4.699 13.148 16.25 1 92.75 163 ARG A N 1
ATOM 1217 C CA . ARG A 1 163 ? -5.445 13.578 17.422 1 92.75 163 ARG A CA 1
ATOM 1218 C C . ARG A 1 163 ? -4.527 14.258 18.438 1 92.75 163 ARG A C 1
ATOM 1220 O O . ARG A 1 163 ? -4.914 15.234 19.078 1 92.75 163 ARG A O 1
ATOM 1227 N N . ALA A 1 164 ? -3.373 13.711 18.672 1 92.19 164 ALA A N 1
ATOM 1228 C CA . ALA A 1 164 ? -2.443 14.172 19.688 1 92.19 164 ALA A CA 1
ATOM 1229 C C . ALA A 1 164 ? -1.703 15.43 19.234 1 92.19 164 ALA A C 1
ATOM 1231 O O . ALA A 1 164 ? -1.491 15.633 18.047 1 92.19 164 ALA A O 1
ATOM 1232 N N . GLY A 1 165 ? -1.347 16.203 20.234 1 93.69 165 GLY A N 1
ATOM 1233 C CA . GLY A 1 165 ? -0.5 17.344 19.938 1 93.69 165 GLY A CA 1
ATOM 1234 C C . GLY A 1 165 ? 0.883 16.953 19.453 1 93.69 165 GLY A C 1
ATOM 1235 O O . GLY A 1 165 ? 1.398 15.891 19.812 1 93.69 165 GLY A O 1
ATOM 1236 N N . VAL A 1 166 ? 1.422 17.812 18.594 1 94.06 166 VAL A N 1
ATOM 1237 C CA . VAL A 1 166 ? 2.754 17.562 18.047 1 94.06 166 VAL A CA 1
ATOM 1238 C C . VAL A 1 166 ? 3.617 18.812 18.219 1 94.06 166 VAL A C 1
ATOM 1240 O O . VAL A 1 166 ? 3.094 19.922 18.406 1 94.06 166 VAL A O 1
ATOM 1243 N N . ASP A 1 167 ? 4.938 18.625 18.125 1 93.44 167 ASP A N 1
ATOM 1244 C CA . ASP A 1 167 ? 5.871 19.75 18.219 1 93.44 167 ASP A CA 1
ATOM 1245 C C . ASP A 1 167 ? 5.773 20.656 17 1 93.44 167 ASP A C 1
ATOM 1247 O O . ASP A 1 167 ? 5.539 20.188 15.891 1 93.44 167 ASP A O 1
ATOM 1251 N N . ASP A 1 168 ? 5.965 21.938 17.234 1 95.62 168 ASP A N 1
ATOM 1252 C CA . ASP A 1 168 ? 6.098 22.875 16.125 1 95.62 168 ASP A CA 1
ATOM 1253 C C . ASP A 1 168 ? 7.488 22.797 15.5 1 95.62 168 ASP A C 1
ATOM 1255 O O . ASP A 1 168 ? 8.484 23.109 16.156 1 95.62 168 ASP A O 1
ATOM 1259 N N . VAL A 1 169 ? 7.496 22.391 14.25 1 96.38 169 VAL A N 1
ATOM 1260 C CA . VAL A 1 169 ? 8.797 22.188 13.625 1 96.38 169 VAL A CA 1
ATOM 1261 C C . VAL A 1 169 ? 8.906 23.031 12.352 1 96.38 169 VAL A C 1
ATOM 1263 O O . VAL A 1 169 ? 10 23.219 11.82 1 96.38 169 VAL A O 1
ATOM 1266 N N . THR A 1 170 ? 7.801 23.516 11.844 1 95.19 170 THR A N 1
ATOM 1267 C CA . THR A 1 170 ? 7.766 24.25 10.586 1 95.19 170 THR A CA 1
ATOM 1268 C C . THR A 1 170 ? 8.102 25.719 10.812 1 95.19 170 THR A C 1
ATOM 1270 O O . THR A 1 170 ? 7.656 26.328 11.789 1 95.19 170 THR A O 1
ATOM 1273 N N . THR A 1 171 ? 8.797 26.25 9.906 1 92.94 171 THR A N 1
ATOM 1274 C CA . THR A 1 171 ? 9.25 27.641 10.047 1 92.94 171 THR A CA 1
ATOM 1275 C C . THR A 1 171 ? 8.109 28.609 9.742 1 92.94 171 THR A C 1
ATOM 1277 O O . THR A 1 171 ? 7.133 28.234 9.078 1 92.94 171 THR A O 1
ATOM 1280 N N . GLU A 1 172 ? 8.328 29.766 10.203 1 92.12 172 GLU A N 1
ATOM 1281 C CA . GLU A 1 172 ? 7.383 30.828 9.875 1 92.12 172 GLU A CA 1
ATOM 1282 C C . GLU A 1 172 ? 7.359 31.109 8.375 1 92.12 172 GLU A C 1
ATOM 1284 O O . GLU A 1 172 ? 8.406 31.094 7.719 1 92.12 172 GLU A O 1
ATOM 1289 N N . GLY A 1 173 ? 6.27 31.406 7.863 1 93.12 173 GLY A N 1
ATOM 1290 C CA . GLY A 1 173 ? 6.133 31.719 6.449 1 93.12 173 GLY A CA 1
ATOM 1291 C C . GLY A 1 173 ? 6.121 30.484 5.562 1 93.12 173 GLY A C 1
ATOM 1292 O O . GLY A 1 173 ? 6.195 30.594 4.336 1 93.12 173 GLY A O 1
ATOM 1293 N N . TYR A 1 174 ? 5.973 29.406 6.156 1 95.38 174 TYR A N 1
ATOM 1294 C CA . TYR A 1 174 ? 5.945 28.156 5.414 1 95.38 174 TYR A CA 1
ATOM 1295 C C . TYR A 1 174 ? 4.82 28.156 4.387 1 95.38 174 TYR A C 1
ATOM 1297 O O . TYR A 1 174 ? 3.723 28.641 4.66 1 95.38 174 TYR A O 1
ATOM 1305 N N . SER A 1 175 ? 5.172 27.672 3.193 1 96.69 175 SER A N 1
ATOM 1306 C CA . SER A 1 175 ? 4.184 27.391 2.16 1 96.69 175 SER A CA 1
ATOM 1307 C C . SER A 1 175 ? 4.273 25.938 1.701 1 96.69 175 SER A C 1
ATOM 1309 O O . SER A 1 175 ? 5.371 25.375 1.591 1 96.69 175 SER A O 1
ATOM 1311 N N . PHE A 1 176 ? 3.156 25.391 1.398 1 98.19 176 PHE A N 1
ATOM 1312 C CA . PHE A 1 176 ? 3.127 23.984 0.978 1 98.19 176 PHE A CA 1
ATOM 1313 C C . PHE A 1 176 ? 3.078 23.891 -0.542 1 98.19 176 PHE A C 1
ATOM 1315 O O . PHE A 1 176 ? 2.291 24.578 -1.193 1 98.19 176 PHE A O 1
ATOM 1322 N N . VAL A 1 177 ? 3.949 23.156 -1.11 1 98.25 177 VAL A N 1
ATOM 1323 C CA . VAL A 1 177 ? 3.959 22.797 -2.525 1 98.25 177 VAL A CA 1
ATOM 1324 C C . VAL A 1 177 ? 3.984 21.281 -2.674 1 98.25 177 VAL A C 1
ATOM 1326 O O . VAL A 1 177 ? 4.922 20.625 -2.215 1 98.25 177 VAL A O 1
ATOM 1329 N N . PRO A 1 178 ? 2.932 20.688 -3.305 1 98.25 178 PRO A N 1
ATOM 1330 C CA . PRO A 1 178 ? 2.951 19.234 -3.498 1 98.25 178 PRO A CA 1
ATOM 1331 C C . PRO A 1 178 ? 4.211 18.75 -4.219 1 98.25 178 PRO A C 1
ATOM 1333 O O . PRO A 1 178 ? 4.648 19.375 -5.188 1 98.25 178 PRO A O 1
ATOM 1336 N N . GLY A 1 179 ? 4.824 17.688 -3.721 1 98.56 179 GLY A N 1
ATOM 1337 C CA . GLY A 1 179 ? 6.008 17.109 -4.352 1 98.56 179 GLY A CA 1
ATOM 1338 C C . GLY A 1 179 ? 7.297 17.797 -3.926 1 98.56 179 GLY A C 1
ATOM 1339 O O . GLY A 1 179 ? 8.359 17.531 -4.492 1 98.56 179 GLY A O 1
ATOM 1340 N N . LYS A 1 180 ? 7.141 18.672 -2.969 1 98.5 180 LYS A N 1
ATOM 1341 C CA . LYS A 1 180 ? 8.328 19.312 -2.41 1 98.5 180 LYS A CA 1
ATOM 1342 C C . LYS A 1 180 ? 8.438 19.047 -0.911 1 98.5 180 LYS A C 1
ATOM 1344 O O . LYS A 1 180 ? 7.43 19 -0.209 1 98.5 180 LYS A O 1
ATOM 1349 N N . SER A 1 181 ? 9.672 18.891 -0.462 1 98.5 181 SER A N 1
ATOM 1350 C CA . SER A 1 181 ? 9.953 18.672 0.952 1 98.5 181 SER A CA 1
ATOM 1351 C C . SER A 1 181 ? 10.773 19.812 1.54 1 98.5 181 SER A C 1
ATOM 1353 O O . SER A 1 181 ? 11.148 20.75 0.825 1 98.5 181 SER A O 1
ATOM 1355 N N . THR A 1 182 ? 10.945 19.828 2.852 1 98.38 182 THR A N 1
ATOM 1356 C CA . THR A 1 182 ? 11.688 20.875 3.537 1 98.38 182 THR A CA 1
ATOM 1357 C C . THR A 1 182 ? 12.828 20.281 4.355 1 98.38 182 THR A C 1
ATOM 1359 O O . THR A 1 182 ? 12.617 19.359 5.145 1 98.38 182 THR A O 1
ATOM 1362 N N . ILE A 1 183 ? 14.016 20.797 4.203 1 98.44 183 ILE A N 1
ATOM 1363 C CA . ILE A 1 183 ? 15.125 20.438 5.082 1 98.44 183 ILE A CA 1
ATOM 1364 C C . ILE A 1 183 ? 15.031 21.234 6.383 1 98.44 183 ILE A C 1
ATOM 1366 O O . ILE A 1 183 ? 15.078 22.469 6.367 1 98.44 183 ILE A O 1
ATOM 1370 N N . LEU A 1 184 ? 14.859 20.578 7.461 1 98.38 184 LEU A N 1
ATOM 1371 C CA . LEU A 1 184 ? 14.734 21.25 8.75 1 98.38 184 LEU A CA 1
ATOM 1372 C C . LEU A 1 184 ? 16.094 21.375 9.43 1 98.38 184 LEU A C 1
ATOM 1374 O O . LEU A 1 184 ? 16.344 22.344 10.164 1 98.38 184 LEU A O 1
ATOM 1378 N N . VAL A 1 185 ? 16.875 20.344 9.305 1 98.44 185 VAL A N 1
ATOM 1379 C CA . VAL A 1 185 ? 18.25 20.297 9.812 1 98.44 185 VAL A CA 1
ATOM 1380 C C . VAL A 1 185 ? 19.188 19.812 8.719 1 98.44 185 VAL A C 1
ATOM 1382 O O . VAL A 1 185 ? 18.922 18.812 8.055 1 98.44 185 VAL A O 1
ATOM 1385 N N . ASP A 1 186 ? 20.25 20.5 8.477 1 98.25 186 ASP A N 1
ATOM 1386 C CA . ASP A 1 186 ? 21.25 20.016 7.523 1 98.25 186 ASP A CA 1
ATOM 1387 C C . ASP A 1 186 ? 22.109 18.922 8.141 1 98.25 186 ASP A C 1
ATOM 1389 O O . ASP A 1 186 ? 22.078 18.703 9.352 1 98.25 186 ASP A O 1
ATOM 1393 N N . GLY A 1 187 ? 22.844 18.203 7.293 1 98.5 187 GLY A N 1
ATOM 1394 C CA . GLY A 1 187 ? 23.703 17.125 7.762 1 98.5 187 GLY A CA 1
ATOM 1395 C C . GLY A 1 187 ? 24.375 16.375 6.633 1 98.5 187 GLY A C 1
ATOM 1396 O O . GLY A 1 187 ? 23.984 16.5 5.473 1 98.5 187 GLY A O 1
ATOM 1397 N N . SER A 1 188 ? 25.359 15.523 7.055 1 98.5 188 SER A N 1
ATOM 1398 C CA . SER A 1 188 ? 26.188 14.922 6.02 1 98.5 188 SER A CA 1
ATOM 1399 C C . SER A 1 188 ? 26.312 13.414 6.227 1 98.5 188 SER A C 1
ATOM 1401 O O . SER A 1 188 ? 26.688 12.688 5.301 1 98.5 188 SER A O 1
ATOM 1403 N N . ASP A 1 189 ? 26.078 12.945 7.422 1 98.75 189 ASP A N 1
ATOM 1404 C CA . ASP A 1 189 ? 26.406 11.547 7.723 1 98.75 189 ASP A CA 1
ATOM 1405 C C . ASP A 1 189 ? 25.25 10.625 7.336 1 98.75 189 ASP A C 1
ATOM 1407 O O . ASP A 1 189 ? 25.469 9.469 6.965 1 98.75 189 ASP A O 1
ATOM 1411 N N . ALA A 1 190 ? 24.047 11.07 7.523 1 98.88 190 ALA A N 1
ATOM 1412 C CA . ALA A 1 190 ? 22.812 10.352 7.199 1 98.88 190 ALA A CA 1
ATOM 1413 C C . ALA A 1 190 ? 21.641 11.312 7.051 1 98.88 190 ALA A C 1
ATOM 1415 O O . ALA A 1 190 ? 21.719 12.461 7.477 1 98.88 190 ALA A O 1
ATOM 1416 N N . THR A 1 191 ? 20.641 10.867 6.395 1 98.94 191 THR A N 1
ATOM 1417 C CA . THR A 1 191 ? 19.422 11.664 6.27 1 98.94 191 THR A CA 1
ATOM 1418 C C . THR A 1 191 ? 18.234 10.945 6.902 1 98.94 191 THR A C 1
ATOM 1420 O O . THR A 1 191 ? 18.016 9.766 6.641 1 98.94 191 THR A O 1
ATOM 1423 N N . ILE A 1 192 ? 17.547 11.609 7.777 1 99 192 ILE A N 1
ATOM 1424 C CA . ILE A 1 192 ? 16.25 11.172 8.297 1 99 192 ILE A CA 1
ATOM 1425 C C . ILE A 1 192 ? 15.125 11.828 7.492 1 99 192 ILE A C 1
ATOM 1427 O O . ILE A 1 192 ? 15.039 13.055 7.43 1 99 192 ILE A O 1
ATOM 1431 N N . ILE A 1 193 ? 14.344 11.078 6.828 1 99 193 ILE A N 1
ATOM 1432 C CA . ILE A 1 193 ? 13.148 11.562 6.137 1 99 193 ILE A CA 1
ATOM 1433 C C . ILE A 1 193 ? 11.906 11.156 6.922 1 99 193 ILE A C 1
ATOM 1435 O O . ILE A 1 193 ? 11.602 9.969 7.055 1 99 193 ILE A O 1
ATOM 1439 N N . ALA A 1 194 ? 11.195 12.133 7.441 1 98.94 194 ALA A N 1
ATOM 1440 C CA . ALA A 1 194 ? 10.055 11.852 8.32 1 98.94 194 ALA A CA 1
ATOM 1441 C C . ALA A 1 194 ? 8.797 12.562 7.828 1 98.94 194 ALA A C 1
ATOM 1443 O O . ALA A 1 194 ? 8.875 13.5 7.031 1 98.94 194 ALA A O 1
ATOM 1444 N N . CYS A 1 195 ? 7.652 12.117 8.242 1 98.75 195 CYS A N 1
ATOM 1445 C CA . CYS A 1 195 ? 6.383 12.797 8 1 98.75 195 CYS A CA 1
ATOM 1446 C C . CYS A 1 195 ? 5.512 12.789 9.25 1 98.75 195 CYS A C 1
ATOM 1448 O O . CYS A 1 195 ? 5.711 11.969 10.148 1 98.75 195 CYS A O 1
ATOM 1450 N N . GLY A 1 196 ? 4.629 13.766 9.328 1 98.19 196 GLY A N 1
ATOM 1451 C CA . GLY A 1 196 ? 3.623 13.797 10.375 1 98.19 196 GLY A CA 1
ATOM 1452 C C . GLY A 1 196 ? 4.223 13.859 11.773 1 98.19 196 GLY A C 1
ATOM 1453 O O . GLY A 1 196 ? 5.121 14.656 12.031 1 98.19 196 GLY A O 1
ATOM 1454 N N . ALA A 1 197 ? 3.768 13.008 12.648 1 97.5 197 ALA A N 1
ATOM 1455 C CA . ALA A 1 197 ? 4.039 13.062 14.078 1 97.5 197 ALA A CA 1
ATOM 1456 C C . ALA A 1 197 ? 5.496 12.727 14.375 1 97.5 197 ALA A C 1
ATOM 1458 O O . ALA A 1 197 ? 5.992 13 15.477 1 97.5 197 ALA A O 1
ATOM 1459 N N . LEU A 1 198 ? 6.23 12.148 13.406 1 98.56 198 LEU A N 1
ATOM 1460 C CA . LEU A 1 198 ? 7.594 11.711 13.695 1 98.56 198 LEU A CA 1
ATOM 1461 C C . LEU A 1 198 ? 8.609 12.758 13.25 1 98.56 198 LEU A C 1
ATOM 1463 O O . LEU A 1 198 ? 9.812 12.602 13.469 1 98.56 198 LEU A O 1
ATOM 1467 N N . VAL A 1 199 ? 8.141 13.852 12.664 1 98.69 199 VAL A N 1
ATOM 1468 C CA . VAL A 1 199 ? 9.07 14.898 12.266 1 98.69 199 VAL A CA 1
ATOM 1469 C C . VAL A 1 199 ? 9.711 15.531 13.5 1 98.69 199 VAL A C 1
ATOM 1471 O O . VAL A 1 199 ? 10.914 15.773 13.531 1 98.69 199 VAL A O 1
ATOM 1474 N N . GLY A 1 200 ? 8.906 15.844 14.531 1 98.12 200 GLY A N 1
ATOM 1475 C CA . GLY A 1 200 ? 9.438 16.344 15.789 1 98.12 200 GLY A CA 1
ATOM 1476 C C . GLY A 1 200 ? 10.508 15.445 16.375 1 98.12 200 GLY A C 1
ATOM 1477 O O . GLY A 1 200 ? 11.648 15.875 16.578 1 98.12 200 GLY A O 1
ATOM 1478 N N . PRO A 1 201 ? 10.172 14.188 16.641 1 98.56 201 PRO A N 1
ATOM 1479 C CA . PRO A 1 201 ? 11.148 13.211 17.141 1 98.56 201 PRO A CA 1
ATOM 1480 C C . PRO A 1 201 ? 12.383 13.125 16.25 1 98.56 201 PRO A C 1
ATOM 1482 O O . PRO A 1 201 ? 13.492 12.891 16.75 1 98.56 201 PRO A O 1
ATOM 1485 N N . ALA A 1 202 ? 12.242 13.273 14.953 1 98.88 202 ALA A N 1
ATOM 1486 C CA . ALA A 1 202 ? 13.383 13.234 14.039 1 98.88 202 ALA A CA 1
ATOM 1487 C C . ALA A 1 202 ? 14.336 14.398 14.312 1 98.88 202 ALA A C 1
ATOM 1489 O O . ALA A 1 202 ? 15.555 14.227 14.312 1 98.88 202 ALA A O 1
ATOM 1490 N N . VAL A 1 203 ? 13.75 15.602 14.484 1 98.75 203 VAL A N 1
ATOM 1491 C CA . VAL A 1 203 ? 14.555 16.781 14.797 1 98.75 203 VAL A CA 1
ATOM 1492 C C . VAL A 1 203 ? 15.281 16.562 16.125 1 98.75 203 VAL A C 1
ATOM 1494 O O . VAL A 1 203 ? 16.469 16.859 16.234 1 98.75 203 VAL A O 1
ATOM 1497 N N . GLU A 1 204 ? 14.555 16.031 17.109 1 98.62 204 GLU A N 1
ATOM 1498 C CA . GLU A 1 204 ? 15.148 15.734 18.406 1 98.62 204 GLU A CA 1
ATOM 1499 C C . GLU A 1 204 ? 16.281 14.719 18.266 1 98.62 204 GLU A C 1
ATOM 1501 O O . GLU A 1 204 ? 17.328 14.844 18.906 1 98.62 204 GLU A O 1
ATOM 1506 N N . ALA A 1 205 ? 16.047 13.711 17.469 1 98.88 205 ALA A N 1
ATOM 1507 C CA . ALA A 1 205 ? 17.062 12.695 17.234 1 98.88 205 ALA A CA 1
ATOM 1508 C C . ALA A 1 205 ? 18.328 13.305 16.641 1 98.88 205 ALA A C 1
ATOM 1510 O O . ALA A 1 205 ? 19.438 12.945 17.031 1 98.88 205 ALA A O 1
ATOM 1511 N N . SER A 1 206 ? 18.156 14.18 15.672 1 98.81 206 SER A N 1
ATOM 1512 C CA . SER A 1 206 ? 19.297 14.844 15.047 1 98.81 206 SER A CA 1
ATOM 1513 C C . SER A 1 206 ? 20.109 15.609 16.078 1 98.81 206 SER A C 1
ATOM 1515 O O . SER A 1 206 ? 21.344 15.586 16.031 1 98.81 206 SER A O 1
ATOM 1517 N N . LYS A 1 207 ? 19.453 16.297 17 1 98.44 207 LYS A N 1
ATOM 1518 C CA . LYS A 1 207 ? 20.125 17.016 18.062 1 98.44 207 LYS A CA 1
ATOM 1519 C C . LYS A 1 207 ? 20.938 16.047 18.938 1 98.44 207 LYS A C 1
ATOM 1521 O O . LYS A 1 207 ? 22.094 16.312 19.266 1 98.44 207 LYS A O 1
ATOM 1526 N N . THR A 1 208 ? 20.312 14.969 19.328 1 98.69 208 THR A N 1
ATOM 1527 C CA . THR A 1 208 ? 20.969 13.969 20.156 1 98.69 208 THR A CA 1
ATOM 1528 C C . THR A 1 208 ? 22.188 13.398 19.438 1 98.69 208 THR A C 1
ATOM 1530 O O . THR A 1 208 ? 23.25 13.227 20.047 1 98.69 208 THR A O 1
ATOM 1533 N N . LEU A 1 209 ? 22.078 13.125 18.172 1 98.81 209 LEU A N 1
ATOM 1534 C CA . LEU A 1 209 ? 23.156 12.555 17.375 1 98.81 209 LEU A CA 1
ATOM 1535 C C . LEU A 1 209 ? 24.328 13.523 17.266 1 98.81 209 LEU A C 1
ATOM 1537 O O . LEU A 1 209 ? 25.484 13.102 17.25 1 98.81 209 LEU A O 1
ATOM 1541 N N . SER A 1 210 ? 23.984 14.805 17.203 1 98.31 210 SER A N 1
ATOM 1542 C CA . SER A 1 210 ? 25.031 15.812 17.109 1 98.31 210 SER A CA 1
ATOM 1543 C C . SER A 1 210 ? 25.938 15.781 18.328 1 98.31 210 SER A C 1
ATOM 1545 O O . SER A 1 210 ? 27.125 16.094 18.25 1 98.31 210 SER A O 1
ATOM 1547 N N . GLU A 1 211 ? 25.359 15.406 19.406 1 97.75 211 GLU A N 1
ATOM 1548 C CA . GLU A 1 211 ? 26.141 15.281 20.641 1 97.75 211 GLU A CA 1
ATOM 1549 C C . GLU A 1 211 ? 27.172 14.156 20.516 1 97.75 211 GLU A C 1
ATOM 1551 O O . GLU A 1 211 ? 28.172 14.156 21.234 1 97.75 211 GLU A O 1
ATOM 1556 N N . SER A 1 212 ? 26.938 13.227 19.719 1 96.88 212 SER A N 1
ATOM 1557 C CA . SER A 1 212 ? 27.875 12.133 19.469 1 96.88 212 SER A CA 1
ATOM 1558 C C . SER A 1 212 ? 28.641 12.359 18.156 1 96.88 212 SER A C 1
ATOM 1560 O O . SER A 1 212 ? 29.094 11.398 17.531 1 96.88 212 SER A O 1
ATOM 1562 N N . ASN A 1 213 ? 28.625 13.586 17.609 1 97.75 213 ASN A N 1
ATOM 1563 C CA . ASN A 1 213 ? 29.344 14.023 16.406 1 97.75 213 ASN A CA 1
ATOM 1564 C C . ASN A 1 213 ? 28.812 13.336 15.156 1 97.75 213 ASN A C 1
ATOM 1566 O O . ASN A 1 213 ? 29.578 12.977 14.266 1 97.75 213 ASN A O 1
ATOM 1570 N N . ILE A 1 214 ? 27.625 12.977 15.156 1 98.62 214 ILE A N 1
ATOM 1571 C CA . ILE A 1 214 ? 26.953 12.484 13.969 1 98.62 214 ILE A CA 1
ATOM 1572 C C . ILE A 1 214 ? 26.031 13.57 13.406 1 98.62 214 ILE A C 1
ATOM 1574 O O . ILE A 1 214 ? 25.141 14.055 14.109 1 98.62 214 ILE A O 1
ATOM 1578 N N . SER A 1 215 ? 26.297 13.977 12.211 1 98.75 215 SER A N 1
ATOM 1579 C CA . SER A 1 215 ? 25.531 15.023 11.531 1 98.75 215 SER A CA 1
ATOM 1580 C C . SER A 1 215 ? 24.406 14.438 10.703 1 98.75 215 SER A C 1
ATOM 1582 O O . SER A 1 215 ? 24.609 14.039 9.555 1 98.75 215 SER A O 1
ATOM 1584 N N . ALA A 1 216 ? 23.234 14.453 11.25 1 98.81 216 ALA A N 1
ATOM 1585 C CA . ALA A 1 216 ? 22.078 13.859 10.578 1 98.81 216 ALA A CA 1
ATOM 1586 C C . ALA A 1 216 ? 21.172 14.93 9.984 1 98.81 216 ALA A C 1
ATOM 1588 O O . ALA A 1 216 ? 20.656 15.789 10.703 1 98.81 216 ALA A O 1
ATOM 1589 N N . ARG A 1 217 ? 20.984 14.883 8.695 1 98.88 217 ARG A N 1
ATOM 1590 C CA . ARG A 1 217 ? 20.016 15.734 8 1 98.88 217 ARG A CA 1
ATOM 1591 C C . ARG A 1 217 ? 18.594 15.312 8.305 1 98.88 217 ARG A C 1
ATOM 1593 O O . ARG A 1 217 ? 18.312 14.117 8.438 1 98.88 217 ARG A O 1
ATOM 1600 N N . VAL A 1 218 ? 17.688 16.266 8.484 1 98.94 218 VAL A N 1
ATOM 1601 C CA . VAL A 1 218 ? 16.281 15.953 8.688 1 98.94 218 VAL A CA 1
ATOM 1602 C C . VAL A 1 218 ? 15.445 16.594 7.578 1 98.94 218 VAL A C 1
ATOM 1604 O O . VAL A 1 218 ? 15.484 17.812 7.391 1 98.94 218 VAL A O 1
ATOM 1607 N N . ILE A 1 219 ? 14.742 15.789 6.84 1 98.94 219 ILE A N 1
ATOM 1608 C CA . ILE A 1 219 ? 13.828 16.234 5.797 1 98.94 219 ILE A CA 1
ATOM 1609 C C . ILE A 1 219 ? 12.383 15.961 6.219 1 98.94 219 ILE A C 1
ATOM 1611 O O . ILE A 1 219 ? 12.031 14.828 6.543 1 98.94 219 ILE A O 1
ATOM 1615 N N . ASN A 1 220 ? 11.578 17 6.285 1 98.88 220 ASN A N 1
ATOM 1616 C CA . ASN A 1 220 ? 10.133 16.875 6.426 1 98.88 220 ASN A CA 1
ATOM 1617 C C . ASN A 1 220 ? 9.461 16.578 5.086 1 98.88 220 ASN A C 1
ATOM 1619 O O . ASN A 1 220 ? 9.445 17.438 4.195 1 98.88 220 ASN A O 1
ATOM 1623 N N . MET A 1 221 ? 8.938 15.391 4.934 1 98.81 221 MET A N 1
ATOM 1624 C CA . MET A 1 221 ? 8.273 14.953 3.709 1 98.81 221 MET A CA 1
ATOM 1625 C C . MET A 1 221 ? 6.758 14.922 3.893 1 98.81 221 MET A C 1
ATOM 1627 O O . MET A 1 221 ? 6.164 13.844 3.979 1 98.81 221 MET A O 1
ATOM 1631 N N . ALA A 1 222 ? 6.16 16.047 3.854 1 98.69 222 ALA A N 1
ATOM 1632 C CA . ALA A 1 222 ? 4.711 16.125 4.023 1 98.69 222 ALA A CA 1
ATOM 1633 C C . ALA A 1 222 ? 3.98 15.523 2.83 1 98.69 222 ALA A C 1
ATOM 1635 O O . ALA A 1 222 ? 2.963 14.844 2.996 1 98.69 222 ALA A O 1
ATOM 1636 N N . SER A 1 223 ? 4.473 15.812 1.596 1 98.88 223 SER A N 1
ATOM 1637 C CA . SER A 1 223 ? 3.896 15.227 0.389 1 98.88 223 SER A CA 1
ATOM 1638 C C . SER A 1 223 ? 4.387 13.805 0.177 1 98.88 223 SER A C 1
ATOM 1640 O O . SER A 1 223 ? 5.543 13.586 -0.18 1 98.88 223 SER A O 1
ATOM 1642 N N . ILE A 1 224 ? 3.502 12.859 0.365 1 98.88 224 ILE A N 1
ATOM 1643 C CA . ILE A 1 224 ? 3.846 11.461 0.149 1 98.88 224 ILE A CA 1
ATOM 1644 C C . ILE A 1 224 ? 3.664 11.109 -1.325 1 98.88 224 ILE A C 1
ATOM 1646 O O . ILE A 1 224 ? 4.43 10.312 -1.88 1 98.88 224 ILE A O 1
ATOM 1650 N N . LYS A 1 225 ? 2.617 11.633 -1.86 1 98.62 225 LYS A N 1
ATOM 1651 C CA . LYS A 1 225 ? 2.299 11.492 -3.277 1 98.62 225 LYS A CA 1
ATOM 1652 C C . LYS A 1 225 ? 1.701 12.781 -3.836 1 98.62 225 LYS A C 1
ATOM 1654 O O . LYS A 1 225 ? 0.609 13.195 -3.434 1 98.62 225 LYS A O 1
ATOM 1659 N N . PRO A 1 226 ? 2.301 13.445 -4.832 1 98.5 226 PRO A N 1
ATOM 1660 C CA . PRO A 1 226 ? 3.621 13.086 -5.355 1 98.5 226 PRO A CA 1
ATOM 1661 C C . PRO A 1 226 ? 4.734 13.266 -4.328 1 98.5 226 PRO A C 1
ATOM 1663 O O . PRO A 1 226 ? 4.621 14.109 -3.434 1 98.5 226 PRO A O 1
ATOM 1666 N N . ILE A 1 227 ? 5.746 12.461 -4.48 1 98.81 227 ILE A N 1
ATOM 1667 C CA . ILE A 1 227 ? 6.852 12.523 -3.531 1 98.81 227 ILE A CA 1
ATOM 1668 C C . ILE A 1 227 ? 7.973 13.391 -4.098 1 98.81 227 ILE A C 1
ATOM 1670 O O . ILE A 1 227 ? 8.086 13.547 -5.316 1 98.81 227 ILE A O 1
ATOM 1674 N N . ASP A 1 228 ? 8.75 13.992 -3.287 1 98.88 228 ASP A N 1
ATOM 1675 C CA . ASP A 1 228 ? 9.906 14.789 -3.689 1 98.88 228 ASP A CA 1
ATOM 1676 C C . ASP A 1 228 ? 11.086 13.891 -4.047 1 98.88 228 ASP A C 1
ATOM 1678 O O . ASP A 1 228 ? 12.07 13.828 -3.307 1 98.88 228 ASP A O 1
ATOM 1682 N N . ALA A 1 229 ? 11.023 13.297 -5.195 1 98.81 229 ALA A N 1
ATOM 1683 C CA . ALA A 1 229 ? 12.055 12.359 -5.641 1 98.81 229 ALA A CA 1
ATOM 1684 C C . ALA A 1 229 ? 13.414 13.039 -5.707 1 98.81 229 ALA A C 1
ATOM 1686 O O . ALA A 1 229 ? 14.438 12.438 -5.359 1 98.81 229 ALA A O 1
ATOM 1687 N N . GLU A 1 230 ? 13.445 14.258 -6.129 1 98.81 230 GLU A N 1
ATOM 1688 C CA . GLU A 1 230 ? 14.711 14.984 -6.262 1 98.81 230 GLU A CA 1
ATOM 1689 C C . GLU A 1 230 ? 15.414 15.102 -4.918 1 98.81 230 GLU A C 1
ATOM 1691 O O . GLU A 1 230 ? 16.625 14.883 -4.824 1 98.81 230 GLU A O 1
ATOM 1696 N N . ALA A 1 231 ? 14.672 15.438 -3.879 1 98.88 231 ALA A N 1
ATOM 1697 C CA . ALA A 1 231 ? 15.258 15.562 -2.547 1 98.88 231 ALA A CA 1
ATOM 1698 C C . ALA A 1 231 ? 15.797 14.227 -2.049 1 98.88 231 ALA A C 1
ATOM 1700 O O . ALA A 1 231 ? 16.844 14.18 -1.396 1 98.88 231 ALA A O 1
ATOM 1701 N N . ILE A 1 232 ? 15.102 13.172 -2.326 1 98.94 232 ILE A N 1
ATOM 1702 C CA . ILE A 1 232 ? 15.5 11.844 -1.889 1 98.94 232 ILE A CA 1
ATOM 1703 C C . ILE A 1 232 ? 16.781 11.43 -2.59 1 98.94 232 ILE A C 1
ATOM 1705 O O . ILE A 1 232 ? 17.719 10.93 -1.952 1 98.94 232 ILE A O 1
ATOM 1709 N N . ILE A 1 233 ? 16.828 11.648 -3.9 1 98.94 233 ILE A N 1
ATOM 1710 C CA . ILE A 1 233 ? 17.984 11.281 -4.695 1 98.94 233 ILE A CA 1
ATOM 1711 C C . ILE A 1 233 ? 19.203 12.078 -4.219 1 98.94 233 ILE A C 1
ATOM 1713 O O . ILE A 1 233 ? 20.297 11.523 -4.062 1 98.94 233 ILE A O 1
ATOM 1717 N N . LYS A 1 234 ? 18.969 13.367 -3.955 1 98.88 234 LYS A N 1
ATOM 1718 C CA . LYS A 1 234 ? 20.031 14.219 -3.447 1 98.88 234 LYS A CA 1
ATOM 1719 C C . LYS A 1 234 ? 20.531 13.727 -2.092 1 98.88 234 LYS A C 1
ATOM 1721 O O . LYS A 1 234 ? 21.75 13.68 -1.85 1 98.88 234 LYS A O 1
ATOM 1726 N N . ALA A 1 235 ? 19.641 13.375 -1.231 1 98.88 235 ALA A N 1
ATOM 1727 C CA . ALA A 1 235 ? 20 12.852 0.083 1 98.88 235 ALA A CA 1
ATOM 1728 C C . ALA A 1 235 ? 20.812 11.562 -0.045 1 98.88 235 ALA A C 1
ATOM 1730 O O . ALA A 1 235 ? 21.828 11.383 0.637 1 98.88 235 ALA A O 1
ATOM 1731 N N . ALA A 1 236 ? 20.312 10.672 -0.877 1 98.88 236 ALA A N 1
ATOM 1732 C CA . ALA A 1 236 ? 21.016 9.406 -1.098 1 98.88 236 ALA A CA 1
ATOM 1733 C C . ALA A 1 236 ? 22.438 9.648 -1.58 1 98.88 236 ALA A C 1
ATOM 1735 O O . ALA A 1 236 ? 23.375 9.023 -1.092 1 98.88 236 ALA A O 1
ATOM 1736 N N . ALA A 1 237 ? 22.578 10.57 -2.498 1 98.62 237 ALA A N 1
ATOM 1737 C CA . ALA A 1 237 ? 23.875 10.852 -3.109 1 98.62 237 ALA A CA 1
ATOM 1738 C C . ALA A 1 237 ? 24.812 11.5 -2.109 1 98.62 237 ALA A C 1
ATOM 1740 O O . ALA A 1 237 ? 26.016 11.188 -2.084 1 98.62 237 ALA A O 1
ATOM 1741 N N . GLU A 1 238 ? 24.281 12.383 -1.307 1 98.75 238 GLU A N 1
ATOM 1742 C CA . GLU A 1 238 ? 25.141 13.211 -0.469 1 98.75 238 GLU A CA 1
ATOM 1743 C C . GLU A 1 238 ? 25.453 12.523 0.856 1 98.75 238 GLU A C 1
ATOM 1745 O O . GLU A 1 238 ? 26.578 12.633 1.367 1 98.75 238 GLU A O 1
ATOM 1750 N N . THR A 1 239 ? 24.438 11.828 1.438 1 98.69 239 THR A N 1
ATOM 1751 C CA . THR A 1 239 ? 24.641 11.32 2.789 1 98.69 239 THR A CA 1
ATOM 1752 C C . THR A 1 239 ? 24.875 9.812 2.77 1 98.69 239 THR A C 1
ATOM 1754 O O . THR A 1 239 ? 25.406 9.242 3.725 1 98.69 239 THR A O 1
ATOM 1757 N N . GLY A 1 240 ? 24.375 9.109 1.782 1 98.69 240 GLY A N 1
ATOM 1758 C CA . GLY A 1 240 ? 24.719 7.715 1.547 1 98.69 240 GLY A CA 1
ATOM 1759 C C . GLY A 1 240 ? 23.969 6.758 2.451 1 98.69 240 GLY A C 1
ATOM 1760 O O . GLY A 1 240 ? 24.172 5.547 2.387 1 98.69 240 GLY A O 1
ATOM 1761 N N . ALA A 1 241 ? 23.109 7.242 3.357 1 98.81 241 ALA A N 1
ATOM 1762 C CA . ALA A 1 241 ? 22.312 6.453 4.293 1 98.81 241 ALA A CA 1
ATOM 1763 C C . ALA A 1 241 ? 21.031 7.184 4.676 1 98.81 241 ALA A C 1
ATOM 1765 O O . ALA A 1 241 ? 21.047 8.375 4.984 1 98.81 241 ALA A O 1
ATOM 1766 N N . ILE A 1 242 ? 19.922 6.457 4.664 1 98.94 242 ILE A N 1
ATOM 1767 C CA . ILE A 1 242 ? 18.641 7.121 4.883 1 98.94 242 ILE A CA 1
ATOM 1768 C C . ILE A 1 242 ? 17.844 6.355 5.934 1 98.94 242 ILE A C 1
ATOM 1770 O O . ILE A 1 242 ? 17.797 5.121 5.918 1 98.94 242 ILE A O 1
ATOM 1774 N N . VAL A 1 243 ? 17.25 7.012 6.852 1 98.94 243 VAL A N 1
ATOM 1775 C CA . VAL A 1 243 ? 16.25 6.496 7.781 1 98.94 243 VAL A CA 1
ATOM 1776 C C . VAL A 1 243 ? 14.906 7.16 7.504 1 98.94 243 VAL A C 1
ATOM 1778 O O . VAL A 1 243 ? 14.82 8.383 7.367 1 98.94 243 VAL A O 1
ATOM 1781 N N . THR A 1 244 ? 13.914 6.406 7.324 1 98.94 244 THR A N 1
ATOM 1782 C CA . THR A 1 244 ? 12.57 6.984 7.262 1 98.94 244 THR A CA 1
ATOM 1783 C C . THR A 1 244 ? 11.844 6.812 8.594 1 98.94 244 THR A C 1
ATOM 1785 O O . THR A 1 244 ? 12.055 5.824 9.297 1 98.94 244 THR A O 1
ATOM 1788 N N . ALA A 1 245 ? 11.047 7.754 8.969 1 98.94 245 ALA A N 1
ATOM 1789 C CA . ALA A 1 245 ? 10.281 7.727 10.219 1 98.94 245 ALA A CA 1
ATOM 1790 C C . ALA A 1 245 ? 8.836 8.141 9.984 1 98.94 245 ALA A C 1
ATOM 1792 O O . ALA A 1 245 ? 8.562 9.242 9.5 1 98.94 245 ALA A O 1
ATOM 1793 N N . GLU A 1 246 ? 7.898 7.285 10.352 1 98.81 246 GLU A N 1
ATOM 1794 C CA . GLU A 1 246 ? 6.477 7.531 10.133 1 98.81 246 GLU A CA 1
ATOM 1795 C C . GLU A 1 246 ? 5.621 6.84 11.195 1 98.81 246 GLU A C 1
ATOM 1797 O O . GLU A 1 246 ? 5.977 5.762 11.672 1 98.81 246 GLU A O 1
ATOM 1802 N N . GLU A 1 247 ? 4.543 7.484 11.562 1 98.19 247 GLU A N 1
ATOM 1803 C CA . GLU A 1 247 ? 3.551 6.852 12.422 1 98.19 247 GLU A CA 1
ATOM 1804 C C . GLU A 1 247 ? 2.557 6.027 11.609 1 98.19 247 GLU A C 1
ATOM 1806 O O . GLU A 1 247 ? 1.35 6.27 11.664 1 98.19 247 GLU A O 1
ATOM 1811 N N . HIS A 1 248 ? 3.021 5.109 10.859 1 98.12 248 HIS A N 1
ATOM 1812 C CA . HIS A 1 248 ? 2.355 4.195 9.938 1 98.12 248 HIS A CA 1
ATOM 1813 C C . HIS A 1 248 ? 3.07 2.848 9.883 1 98.12 248 HIS A C 1
ATOM 1815 O O . HIS A 1 248 ? 4.219 2.732 10.32 1 98.12 248 HIS A O 1
ATOM 1821 N N . ASN A 1 249 ? 2.406 1.772 9.484 1 97.75 249 ASN A N 1
ATOM 1822 C CA . ASN A 1 249 ? 3.088 0.529 9.141 1 97.75 249 ASN A CA 1
ATOM 1823 C C . ASN A 1 249 ? 4.266 0.775 8.203 1 97.75 249 ASN A C 1
ATOM 1825 O O . ASN A 1 249 ? 4.176 1.595 7.289 1 97.75 249 ASN A O 1
ATOM 1829 N N . ILE A 1 250 ? 5.352 0.081 8.367 1 97.75 250 ILE A N 1
ATOM 1830 C CA . ILE A 1 250 ? 6.531 0.262 7.531 1 97.75 250 ILE A CA 1
ATOM 1831 C C . ILE A 1 250 ? 6.254 -0.272 6.129 1 97.75 250 ILE A C 1
ATOM 1833 O O . ILE A 1 250 ? 7.027 -0.029 5.199 1 97.75 250 ILE A O 1
ATOM 1837 N N . ILE A 1 251 ? 5.152 -1.019 5.984 1 97.94 251 ILE A N 1
ATOM 1838 C CA . ILE A 1 251 ? 4.75 -1.572 4.695 1 97.94 251 ILE A CA 1
ATOM 1839 C C . ILE A 1 251 ? 3.838 -0.583 3.971 1 97.94 251 ILE A C 1
ATOM 1841 O O . ILE A 1 251 ? 2.758 -0.251 4.461 1 97.94 251 ILE A O 1
ATOM 1845 N N . GLY A 1 252 ? 4.289 -0.11 2.861 1 98.06 252 GLY A N 1
ATOM 1846 C CA . GLY A 1 252 ? 3.438 0.635 1.948 1 98.06 252 GLY A CA 1
ATOM 1847 C C . GLY A 1 252 ? 3.412 2.123 2.236 1 98.06 252 GLY A C 1
ATOM 1848 O O . GLY A 1 252 ? 2.854 2.902 1.461 1 98.06 252 GLY A O 1
ATOM 1849 N N . GLY A 1 253 ? 4.031 2.572 3.344 1 98.25 253 GLY A N 1
ATOM 1850 C CA . GLY A 1 253 ? 4 3.971 3.746 1 98.25 253 GLY A CA 1
ATOM 1851 C C . GLY A 1 253 ? 5.156 4.777 3.186 1 98.25 253 GLY A C 1
ATOM 1852 O O . GLY A 1 253 ? 5.539 4.605 2.027 1 98.25 253 GLY A O 1
ATOM 1853 N N . LEU A 1 254 ? 5.648 5.738 3.957 1 98.81 254 LEU A N 1
ATOM 1854 C CA . LEU A 1 254 ? 6.738 6.621 3.566 1 98.81 254 LEU A CA 1
ATOM 1855 C C . LEU A 1 254 ? 7.992 5.82 3.234 1 98.81 254 LEU A C 1
ATOM 1857 O O . LEU A 1 254 ? 8.664 6.094 2.24 1 98.81 254 LEU A O 1
ATOM 1861 N N . GLY A 1 255 ? 8.328 4.875 4.094 1 98.81 255 GLY A N 1
ATOM 1862 C CA . GLY A 1 255 ? 9.516 4.062 3.863 1 98.81 255 GLY A CA 1
ATOM 1863 C C . GLY A 1 255 ? 9.508 3.373 2.512 1 98.81 255 GLY A C 1
ATOM 1864 O O . GLY A 1 255 ? 10.523 3.373 1.808 1 98.81 255 GLY A O 1
ATOM 1865 N N . SER A 1 256 ? 8.352 2.781 2.168 1 98.81 256 SER A N 1
ATOM 1866 C CA . SER A 1 256 ? 8.219 2.133 0.867 1 98.81 256 SER A CA 1
ATOM 1867 C C . SER A 1 256 ? 8.383 3.135 -0.271 1 98.81 256 SER A C 1
ATOM 1869 O O . SER A 1 256 ? 9.07 2.855 -1.255 1 98.81 256 SER A O 1
ATOM 1871 N N . ALA A 1 257 ? 7.742 4.281 -0.138 1 98.81 257 ALA A N 1
ATOM 1872 C CA . ALA A 1 257 ? 7.805 5.309 -1.174 1 98.81 257 ALA A CA 1
ATOM 1873 C C . ALA A 1 257 ? 9.242 5.762 -1.411 1 98.81 257 ALA A C 1
ATOM 1875 O O . ALA A 1 257 ? 9.68 5.895 -2.557 1 98.81 257 ALA A O 1
ATOM 1876 N N . VAL A 1 258 ? 9.961 5.988 -0.322 1 98.94 258 VAL A N 1
ATOM 1877 C CA . VAL A 1 258 ? 11.344 6.422 -0.417 1 98.94 258 VAL A CA 1
ATOM 1878 C C . VAL A 1 258 ? 12.203 5.301 -1.007 1 98.94 258 VAL A C 1
ATOM 1880 O O . VAL A 1 258 ? 13.07 5.551 -1.846 1 98.94 258 VAL A O 1
ATOM 1883 N N . SER A 1 259 ? 11.961 4.059 -0.601 1 98.94 259 SER A N 1
ATOM 1884 C CA . SER A 1 25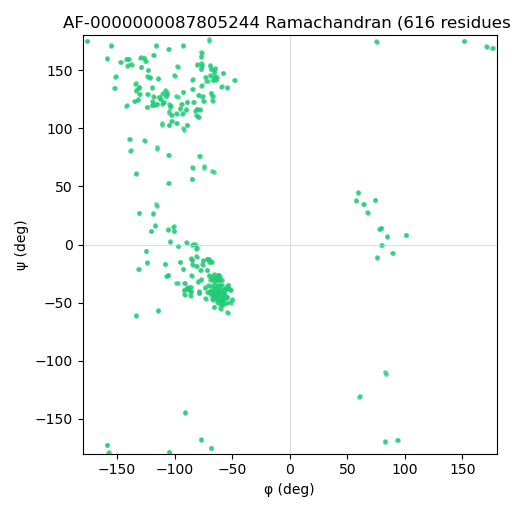9 ? 12.703 2.916 -1.119 1 98.94 259 SER A CA 1
ATOM 1885 C C . SER A 1 259 ? 12.578 2.816 -2.637 1 98.94 259 SER A C 1
ATOM 1887 O O . SER A 1 259 ? 13.555 2.516 -3.326 1 98.94 259 SER A O 1
ATOM 1889 N N . GLU A 1 260 ? 11.367 2.977 -3.127 1 98.88 260 GLU A N 1
ATOM 1890 C CA . GLU A 1 260 ? 11.109 2.906 -4.562 1 98.88 260 GLU A CA 1
ATOM 1891 C C . GLU A 1 260 ? 11.961 3.916 -5.324 1 98.88 260 GLU A C 1
ATOM 1893 O O . GLU A 1 260 ? 12.555 3.584 -6.355 1 98.88 260 GLU A O 1
ATOM 1898 N N . VAL A 1 261 ? 12.039 5.145 -4.789 1 98.88 261 VAL A N 1
ATOM 1899 C CA . VAL A 1 261 ? 12.836 6.191 -5.426 1 98.88 261 VAL A CA 1
ATOM 1900 C C . VAL A 1 261 ? 14.312 5.832 -5.355 1 98.88 261 VAL A C 1
ATOM 1902 O O . VAL A 1 261 ? 15.039 5.973 -6.34 1 98.88 261 VAL A O 1
ATOM 1905 N N . VAL A 1 262 ? 14.781 5.336 -4.219 1 98.94 262 VAL A N 1
ATOM 1906 C CA . VAL A 1 262 ? 16.188 5.074 -3.951 1 98.94 262 VAL A CA 1
ATOM 1907 C C . VAL A 1 262 ? 16.703 3.979 -4.883 1 98.94 262 VAL A C 1
ATOM 1909 O O . VAL A 1 262 ? 17.719 4.148 -5.551 1 98.94 262 VAL A O 1
ATOM 1912 N N . VAL A 1 263 ? 15.938 2.891 -5.059 1 98.88 263 VAL A N 1
ATOM 1913 C CA . VAL A 1 263 ? 16.438 1.757 -5.832 1 98.88 263 VAL A CA 1
ATOM 1914 C C . VAL A 1 263 ? 16.344 2.074 -7.32 1 98.88 263 VAL A C 1
ATOM 1916 O O . VAL A 1 263 ? 17.109 1.52 -8.125 1 98.88 263 VAL A O 1
ATOM 1919 N N . SER A 1 264 ? 15.5 2.994 -7.68 1 98.62 264 SER A N 1
ATOM 1920 C CA . SER A 1 264 ? 15.32 3.33 -9.086 1 98.62 264 SER A CA 1
ATOM 1921 C C . SER A 1 264 ? 16.344 4.367 -9.539 1 98.62 264 SER A C 1
ATOM 1923 O O . SER A 1 264 ? 16.5 4.609 -10.734 1 98.62 264 SER A O 1
ATOM 1925 N N . ASN A 1 265 ? 17.078 5.012 -8.57 1 98.62 265 ASN A N 1
ATOM 1926 C CA . ASN A 1 265 ? 17.953 6.117 -8.945 1 98.62 265 ASN A CA 1
ATOM 1927 C C . ASN A 1 265 ? 19.328 5.98 -8.305 1 98.62 265 ASN A C 1
ATOM 1929 O O . ASN A 1 265 ? 20.328 5.824 -9.008 1 98.62 265 ASN A O 1
ATOM 1933 N N . LYS A 1 266 ? 19.406 5.965 -6.965 1 98.5 266 LYS A N 1
ATOM 1934 C CA . LYS A 1 266 ? 20.641 5.898 -6.199 1 98.5 266 LYS A CA 1
ATOM 1935 C C . LYS A 1 266 ? 20.5 4.977 -4.992 1 98.5 266 LYS A C 1
ATOM 1937 O O . LYS A 1 266 ? 20.297 5.445 -3.869 1 98.5 266 LYS A O 1
ATOM 1942 N N . PRO A 1 267 ? 20.844 3.699 -5.238 1 98.81 267 PRO A N 1
ATOM 1943 C CA . PRO A 1 267 ? 20.656 2.738 -4.148 1 98.81 267 PRO A CA 1
ATOM 1944 C C . PRO A 1 267 ? 21.609 2.988 -2.977 1 98.81 267 PRO A C 1
ATOM 1946 O O . PRO A 1 267 ? 22.812 3.066 -3.168 1 98.81 267 PRO A O 1
ATOM 1949 N N . VAL A 1 268 ? 21.047 3.162 -1.811 1 98.88 268 VAL A N 1
ATOM 1950 C CA . VAL A 1 268 ? 21.797 3.307 -0.566 1 98.88 268 VAL A CA 1
ATOM 1951 C C . VAL A 1 268 ? 21.094 2.535 0.55 1 98.88 268 VAL A C 1
ATOM 1953 O O . VAL A 1 268 ? 19.922 2.203 0.438 1 98.88 268 VAL A O 1
ATOM 1956 N N . PRO A 1 269 ? 21.781 2.176 1.643 1 98.88 269 PRO A N 1
ATOM 1957 C CA . PRO A 1 269 ? 21.125 1.489 2.754 1 98.88 269 PRO A CA 1
ATOM 1958 C C . PRO A 1 269 ? 20.062 2.35 3.432 1 98.88 269 PRO A C 1
ATOM 1960 O O . PRO A 1 269 ? 20.25 3.561 3.58 1 98.88 269 PRO A O 1
ATOM 1963 N N . MET A 1 270 ? 19.016 1.742 3.807 1 98.94 270 MET A N 1
ATOM 1964 C CA . MET A 1 270 ? 17.938 2.426 4.531 1 98.94 270 MET A CA 1
ATOM 1965 C C . MET A 1 270 ? 17.562 1.658 5.793 1 98.94 270 MET A C 1
ATOM 1967 O O . MET A 1 270 ? 17.766 0.444 5.867 1 98.94 270 MET A O 1
ATOM 1971 N N . GLU A 1 271 ? 17.078 2.326 6.758 1 98.88 271 GLU A N 1
ATOM 1972 C CA . GLU A 1 271 ? 16.359 1.806 7.926 1 98.88 271 GLU A CA 1
ATOM 1973 C C . GLU A 1 271 ? 14.977 2.426 8.047 1 98.88 271 GLU A C 1
ATOM 1975 O O . GLU A 1 271 ? 14.758 3.561 7.621 1 98.88 271 GLU A O 1
ATOM 1980 N N . PHE A 1 272 ? 14.078 1.667 8.609 1 98.88 272 PHE A N 1
ATOM 1981 C CA . PHE A 1 272 ? 12.695 2.119 8.734 1 98.88 272 PHE A CA 1
ATOM 1982 C C . PHE A 1 272 ? 12.297 2.236 10.195 1 98.88 272 PHE A C 1
ATOM 1984 O O . PHE A 1 272 ? 12.383 1.262 10.945 1 98.88 272 PHE A O 1
ATOM 1991 N N . VAL A 1 273 ? 11.938 3.379 10.602 1 98.94 273 VAL A N 1
ATOM 1992 C CA . VAL A 1 273 ? 11.281 3.584 11.891 1 98.94 273 VAL A CA 1
ATOM 1993 C C . VAL A 1 273 ? 9.781 3.791 11.68 1 98.94 273 VAL A C 1
ATOM 1995 O O . VAL A 1 273 ? 9.367 4.793 11.094 1 98.94 273 VAL A O 1
ATOM 1998 N N . GLY A 1 274 ? 8.992 2.959 12.047 1 98.56 274 GLY A N 1
ATOM 1999 C CA . GLY A 1 274 ? 7.543 2.893 11.938 1 98.56 274 GLY A CA 1
ATOM 2000 C C . GLY A 1 274 ? 6.945 1.691 12.641 1 98.56 274 GLY A C 1
ATOM 2001 O O . GLY A 1 274 ? 7.672 0.848 13.172 1 98.56 274 GLY A O 1
ATOM 2002 N N . VAL A 1 275 ? 5.652 1.631 12.656 1 98.19 275 VAL A N 1
ATOM 2003 C CA . VAL A 1 275 ? 5.016 0.464 13.258 1 98.19 275 VAL A CA 1
ATOM 2004 C C . VAL A 1 275 ? 5.305 -0.774 12.414 1 98.19 275 VAL A C 1
ATOM 2006 O O . VAL A 1 275 ? 5.168 -0.744 11.188 1 98.19 275 VAL A O 1
ATOM 2009 N N . GLN A 1 276 ? 5.773 -1.729 13.086 1 97.06 276 GLN A N 1
ATOM 2010 C CA . GLN A 1 276 ? 6.035 -2.973 12.367 1 97.06 276 GLN A CA 1
ATOM 2011 C C . GLN A 1 276 ? 4.73 -3.652 11.953 1 97.06 276 GLN A C 1
ATOM 2013 O O . GLN A 1 276 ? 3.645 -3.127 12.203 1 97.06 276 GLN A O 1
ATOM 2018 N N . ASP A 1 277 ? 4.738 -4.719 11.258 1 96.81 277 ASP A N 1
ATOM 2019 C CA . ASP A 1 277 ? 3.578 -5.41 10.703 1 96.81 277 ASP A CA 1
ATOM 2020 C C . ASP A 1 277 ? 2.709 -6.004 11.812 1 96.81 277 ASP A C 1
ATOM 2022 O O . ASP A 1 277 ? 2.516 -7.219 11.875 1 96.81 277 ASP A O 1
ATOM 2026 N N . THR A 1 278 ? 2.158 -5.074 12.656 1 96.62 278 THR A N 1
ATOM 2027 C CA . THR A 1 278 ? 1.286 -5.445 13.758 1 96.62 278 THR A CA 1
ATOM 2028 C C . THR A 1 278 ? 0.157 -4.434 13.922 1 96.62 278 THR A C 1
ATOM 2030 O O . THR A 1 278 ? 0.26 -3.301 13.445 1 96.62 278 THR A O 1
ATOM 2033 N N . PHE A 1 279 ? -0.872 -4.883 14.578 1 95.56 279 PHE A N 1
ATOM 2034 C CA . PHE A 1 279 ? -1.91 -3.961 15.023 1 95.56 279 PHE A CA 1
ATOM 2035 C C . PHE A 1 279 ? -1.452 -3.178 16.25 1 95.56 279 PHE A C 1
ATOM 2037 O O . PHE A 1 279 ? -0.511 -3.582 16.938 1 95.56 279 PHE A O 1
ATOM 2044 N N . GLY A 1 280 ? -2.043 -2.027 16.422 1 94.12 280 GLY A N 1
ATOM 2045 C CA . GLY A 1 280 ? -1.81 -1.273 17.641 1 94.12 280 GLY A CA 1
ATOM 2046 C C . GLY A 1 280 ? -2.572 -1.818 18.844 1 94.12 280 GLY A C 1
ATOM 2047 O O . GLY A 1 280 ? -2.971 -2.984 18.844 1 94.12 280 GLY A O 1
ATOM 2048 N N . GLU A 1 281 ? -2.607 -1.066 19.859 1 93.56 281 GLU A N 1
ATOM 2049 C CA . GLU A 1 281 ? -3.307 -1.423 21.094 1 93.56 281 GLU A CA 1
ATOM 2050 C C . GLU A 1 281 ? -3.705 -0.178 21.891 1 93.56 281 GLU A C 1
ATOM 2052 O O . GLU A 1 281 ? -3.375 0.943 21.5 1 93.56 281 GLU A O 1
ATOM 2057 N N . SER A 1 282 ? -4.484 -0.443 22.891 1 93.19 282 SER A N 1
ATOM 2058 C CA . SER A 1 282 ? -4.895 0.673 23.734 1 93.19 282 SER A CA 1
ATOM 2059 C C . SER A 1 282 ? -3.771 1.101 24.672 1 93.19 282 SER A C 1
ATOM 2061 O O . SER A 1 282 ? -3.047 0.259 25.203 1 93.19 282 SER A O 1
ATOM 2063 N N . GLY A 1 283 ? -3.523 2.41 24.859 1 94 283 GLY A N 1
ATOM 2064 C CA . GLY A 1 283 ? -2.533 3.051 25.703 1 94 283 GLY A CA 1
ATOM 2065 C C . GLY A 1 283 ? -2.418 4.543 25.469 1 94 283 GLY A C 1
ATOM 2066 O O . GLY A 1 283 ? -3.051 5.082 24.562 1 94 283 GLY A O 1
ATOM 2067 N N . THR A 1 284 ? -1.693 5.191 26.312 1 94.44 284 THR A N 1
ATOM 2068 C CA . THR A 1 284 ? -1.48 6.609 26.047 1 94.44 284 THR A CA 1
ATOM 2069 C C . THR A 1 284 ? -0.604 6.805 24.812 1 94.44 284 THR A C 1
ATOM 2071 O O . THR A 1 284 ? 0.231 5.953 24.5 1 94.44 284 THR A O 1
ATOM 2074 N N . PRO A 1 285 ? -0.785 7.902 24.125 1 94.25 285 PRO A N 1
ATOM 2075 C CA . PRO A 1 285 ? 0.044 8.172 22.953 1 94.25 285 PRO A CA 1
ATOM 2076 C C . PRO A 1 285 ? 1.537 8.023 23.234 1 94.25 285 PRO A C 1
ATOM 2078 O O . PRO A 1 285 ? 2.25 7.367 22.469 1 94.25 285 PRO A O 1
ATOM 2081 N N . LYS A 1 286 ? 1.954 8.617 24.328 1 94.5 286 LYS A N 1
ATOM 2082 C CA . LYS A 1 286 ? 3.373 8.57 24.672 1 94.5 286 LYS A CA 1
ATOM 2083 C C . LYS A 1 286 ? 3.836 7.133 24.906 1 94.5 286 LYS A C 1
ATOM 2085 O O . LYS A 1 286 ? 4.887 6.727 24.406 1 94.5 286 LYS A O 1
ATOM 2090 N N . GLU A 1 287 ? 3.096 6.336 25.578 1 95.94 287 GLU A N 1
ATOM 2091 C CA . GLU A 1 287 ? 3.436 4.945 25.859 1 95.94 287 GLU A CA 1
ATOM 2092 C C . GLU A 1 287 ? 3.443 4.105 24.594 1 95.94 287 GLU A C 1
ATOM 2094 O O . GLU A 1 287 ? 4.305 3.24 24.422 1 95.94 287 GLU A O 1
ATOM 2099 N N . LEU A 1 288 ? 2.502 4.363 23.812 1 96.56 288 LEU A N 1
ATOM 2100 C CA . LEU A 1 288 ? 2.385 3.588 22.578 1 96.56 288 LEU A CA 1
ATOM 2101 C C . LEU A 1 288 ? 3.525 3.91 21.625 1 96.56 288 LEU A C 1
ATOM 2103 O O . LEU A 1 288 ? 4.074 3.014 20.984 1 96.56 288 LEU A O 1
ATOM 2107 N N . MET A 1 289 ? 3.877 5.215 21.531 1 97.06 289 MET A N 1
ATOM 2108 C CA . MET A 1 289 ? 5 5.602 20.688 1 97.06 289 MET A CA 1
ATOM 2109 C C . MET A 1 289 ? 6.285 4.922 21.141 1 97.06 289 MET A C 1
ATOM 2111 O O . MET A 1 289 ? 7.074 4.457 20.312 1 97.06 289 MET A O 1
ATOM 2115 N N . ALA A 1 290 ? 6.453 4.875 22.406 1 97.5 290 ALA A N 1
ATOM 2116 C CA . ALA A 1 290 ? 7.625 4.203 22.953 1 97.5 290 ALA A CA 1
ATOM 2117 C C . ALA A 1 290 ? 7.574 2.701 22.688 1 97.5 290 ALA A C 1
ATOM 2119 O O . ALA A 1 290 ? 8.555 2.109 22.25 1 97.5 290 ALA A O 1
ATOM 2120 N N . LYS A 1 291 ? 6.48 2.113 22.938 1 97.12 291 LYS A N 1
ATOM 2121 C CA . LYS A 1 291 ? 6.32 0.668 22.812 1 97.12 291 LYS A CA 1
ATOM 2122 C C . LYS A 1 291 ? 6.547 0.221 21.359 1 97.12 291 LYS A C 1
ATOM 2124 O O . LYS A 1 291 ? 7.113 -0.846 21.125 1 97.12 291 LYS A O 1
ATOM 2129 N N . TYR A 1 292 ? 6.145 1.041 20.453 1 97.81 292 TYR A N 1
ATOM 2130 C CA . TYR A 1 292 ? 6.18 0.637 19.062 1 97.81 292 TYR A CA 1
ATOM 2131 C C . TYR A 1 292 ? 7.395 1.221 18.344 1 97.81 292 TYR A C 1
ATOM 2133 O O . TYR A 1 292 ? 7.484 1.186 17.125 1 97.81 292 TYR A O 1
ATOM 2141 N N . GLY A 1 293 ? 8.336 1.772 19.109 1 98.31 293 GLY A N 1
ATOM 2142 C CA . GLY A 1 293 ? 9.633 2.176 18.578 1 98.31 293 GLY A CA 1
ATOM 2143 C C . GLY A 1 293 ? 9.578 3.434 17.734 1 98.31 293 GLY A C 1
ATOM 2144 O O . GLY A 1 293 ? 10.234 3.523 16.703 1 98.31 293 GLY A O 1
ATOM 2145 N N . LEU A 1 294 ? 8.75 4.406 18.156 1 98.44 294 LEU A N 1
ATOM 2146 C CA . LEU A 1 294 ? 8.539 5.609 17.359 1 98.44 294 LEU A CA 1
ATOM 2147 C C . LEU A 1 294 ? 9.039 6.848 18.094 1 98.44 294 LEU A C 1
ATOM 2149 O O . LEU A 1 294 ? 8.422 7.906 18.031 1 98.44 294 LEU A O 1
ATOM 2153 N N . THR A 1 295 ? 10.109 6.688 18.844 1 98.5 295 THR A N 1
ATOM 2154 C CA . THR A 1 295 ? 10.664 7.793 19.625 1 98.5 295 THR A CA 1
ATOM 2155 C C . THR A 1 295 ? 11.945 8.32 18.984 1 98.5 295 THR A C 1
ATOM 2157 O O . THR A 1 295 ? 12.492 7.695 18.078 1 98.5 295 THR A O 1
ATOM 2160 N N . ALA A 1 296 ? 12.391 9.469 19.469 1 98.75 296 ALA A N 1
ATOM 2161 C CA . ALA A 1 296 ? 13.672 10.016 19.031 1 98.75 296 ALA A CA 1
ATOM 2162 C C . ALA A 1 296 ? 14.805 9.016 19.266 1 98.75 296 ALA A C 1
ATOM 2164 O O . ALA A 1 296 ? 15.695 8.883 18.422 1 98.75 296 ALA A O 1
ATOM 2165 N N . ASN A 1 297 ? 14.75 8.305 20.359 1 98.81 297 ASN A N 1
ATOM 2166 C CA . ASN A 1 297 ? 15.766 7.309 20.672 1 98.81 297 ASN A CA 1
ATOM 2167 C C . ASN A 1 297 ? 15.789 6.191 19.641 1 98.81 297 ASN A C 1
ATOM 2169 O O . ASN A 1 297 ? 16.859 5.691 19.281 1 98.81 297 ASN A O 1
ATOM 2173 N N . ASP A 1 298 ? 14.68 5.785 19.234 1 98.88 298 ASP A N 1
ATOM 2174 C CA . ASP A 1 298 ? 14.594 4.746 18.203 1 98.88 298 ASP A CA 1
ATOM 2175 C C . ASP A 1 298 ? 15.164 5.23 16.875 1 98.88 298 ASP A C 1
ATOM 2177 O O . ASP A 1 298 ? 15.797 4.461 16.156 1 98.88 298 ASP A O 1
ATOM 2181 N N . ILE A 1 299 ? 14.906 6.48 16.547 1 98.94 299 ILE A N 1
ATOM 2182 C CA . ILE A 1 299 ? 15.445 7.066 15.328 1 98.94 299 ILE A CA 1
ATOM 2183 C C . ILE A 1 299 ? 16.969 7.16 15.43 1 98.94 299 ILE A C 1
ATOM 2185 O O . ILE A 1 299 ? 17.672 6.859 14.477 1 98.94 299 ILE A O 1
ATOM 2189 N N . VAL A 1 300 ? 17.438 7.594 16.594 1 98.94 300 VAL A N 1
ATOM 2190 C CA . VAL A 1 300 ? 18.875 7.66 16.828 1 98.94 300 VAL A CA 1
ATOM 2191 C C . VAL A 1 300 ? 19.5 6.289 16.578 1 98.94 300 VAL A C 1
ATOM 2193 O O . VAL A 1 300 ? 20.516 6.176 15.883 1 98.94 300 VAL A O 1
ATOM 2196 N N . ALA A 1 301 ? 18.953 5.266 17.172 1 98.88 301 ALA A N 1
ATOM 2197 C CA . ALA A 1 301 ? 19.469 3.908 17.016 1 98.88 301 ALA A CA 1
ATOM 2198 C C . ALA A 1 301 ? 19.484 3.486 15.555 1 98.88 301 ALA A C 1
ATOM 2200 O O . ALA A 1 301 ? 20.422 2.854 15.086 1 98.88 301 ALA A O 1
ATOM 2201 N N . ALA A 1 302 ? 18.422 3.836 14.852 1 98.88 302 ALA A N 1
ATOM 2202 C CA . ALA A 1 302 ? 18.328 3.494 13.438 1 98.88 302 ALA A CA 1
ATOM 2203 C C . ALA A 1 302 ? 19.406 4.191 12.617 1 98.88 302 ALA A C 1
ATOM 2205 O O . ALA A 1 302 ? 19.984 3.6 11.703 1 98.88 302 ALA A O 1
ATOM 2206 N N . VAL A 1 303 ? 19.641 5.445 12.93 1 98.94 303 VAL A N 1
ATOM 2207 C CA . VAL A 1 303 ? 20.656 6.215 12.219 1 98.94 303 VAL A CA 1
ATOM 2208 C C . VAL A 1 303 ? 22.031 5.566 12.422 1 98.94 303 VAL A C 1
ATOM 2210 O O . VAL A 1 303 ? 22.797 5.402 11.461 1 98.94 303 VAL A O 1
ATOM 2213 N N . LYS A 1 304 ? 22.297 5.207 13.625 1 98.81 304 LYS A N 1
ATOM 2214 C CA . LYS A 1 304 ? 23.578 4.566 13.906 1 98.81 304 LYS A CA 1
ATOM 2215 C C . LYS A 1 304 ? 23.703 3.246 13.148 1 98.81 304 LYS A C 1
ATOM 2217 O O . LYS A 1 304 ? 24.766 2.939 12.594 1 98.81 304 LYS A O 1
ATOM 2222 N N . ARG A 1 305 ? 22.672 2.455 13.094 1 98.75 305 ARG A N 1
ATOM 2223 C CA . ARG A 1 305 ? 22.688 1.179 12.383 1 98.75 305 ARG A CA 1
ATOM 2224 C C . ARG A 1 305 ? 22.922 1.383 10.891 1 98.75 305 ARG A C 1
ATOM 2226 O O . ARG A 1 305 ? 23.703 0.66 10.281 1 98.75 305 ARG A O 1
ATOM 2233 N N . VAL A 1 306 ? 22.25 2.398 10.32 1 98.81 306 VAL A N 1
ATOM 2234 C CA . VAL A 1 306 ? 22.312 2.533 8.867 1 98.81 306 VAL A CA 1
ATOM 2235 C C . VAL A 1 306 ? 23.688 3.068 8.461 1 98.81 306 VAL A C 1
ATOM 2237 O O . VAL A 1 306 ? 24.203 2.705 7.406 1 98.81 306 VAL A O 1
ATOM 2240 N N . ILE A 1 307 ? 24.234 3.953 9.242 1 98.56 307 ILE A N 1
ATOM 2241 C CA . ILE A 1 307 ? 25.562 4.488 8.961 1 98.56 307 ILE A CA 1
ATOM 2242 C C . ILE A 1 307 ? 26.594 3.354 8.93 1 98.56 307 ILE A C 1
ATOM 2244 O O . ILE A 1 307 ? 27.5 3.35 8.094 1 98.56 307 ILE A O 1
ATOM 2248 N N . ALA A 1 308 ? 26.375 2.355 9.789 1 98.06 308 ALA A N 1
ATOM 2249 C CA . ALA A 1 308 ? 27.297 1.225 9.875 1 98.06 308 ALA A CA 1
ATOM 2250 C C . ALA A 1 308 ? 27.234 0.381 8.602 1 98.06 308 ALA A C 1
ATOM 2252 O O . ALA A 1 308 ? 28.141 -0.421 8.336 1 98.06 308 ALA A O 1
ATOM 2253 N N . ARG A 1 309 ? 26.234 0.549 7.746 1 97.06 309 ARG A N 1
ATOM 2254 C CA . ARG A 1 309 ? 26.031 -0.269 6.555 1 97.06 309 ARG A CA 1
ATOM 2255 C C . ARG A 1 309 ? 26.453 0.488 5.297 1 97.06 309 ARG A C 1
ATOM 2257 O O . ARG A 1 309 ? 26.359 -0.044 4.188 1 97.06 309 ARG A O 1
ATOM 2264 N N . LYS A 1 310 ? 26.938 1.654 5.402 1 93.25 310 LYS A N 1
ATOM 2265 C CA . LYS A 1 310 ? 27.375 2.447 4.262 1 93.25 310 LYS A CA 1
ATOM 2266 C C . LYS A 1 310 ? 28.547 1.775 3.541 1 93.25 310 LYS A C 1
ATOM 2268 O O . LYS A 1 310 ? 29.422 1.188 4.18 1 93.25 310 LYS A O 1
ATOM 2273 N N . MET B 1 1 ? -2.244 -21.188 -24.906 1 68.31 1 MET B N 1
ATOM 2274 C CA . MET B 1 1 ? -2.354 -20.469 -23.641 1 68.31 1 MET B CA 1
ATOM 2275 C C . MET B 1 1 ? -2.924 -21.375 -22.547 1 68.31 1 MET B C 1
ATOM 2277 O O . MET B 1 1 ? -3.816 -22.188 -22.812 1 68.31 1 MET B O 1
ATOM 2281 N N . GLY B 1 2 ? -2.15 -21.359 -21.406 1 85.56 2 GLY B N 1
ATOM 2282 C CA . GLY B 1 2 ? -2.574 -22.25 -20.344 1 85.56 2 GLY B CA 1
ATOM 2283 C C . GLY B 1 2 ? -3.883 -21.828 -19.703 1 85.56 2 GLY B C 1
ATOM 2284 O O . GLY B 1 2 ? -4.605 -20.984 -20.25 1 85.56 2 GLY B O 1
ATOM 2285 N N . LYS B 1 3 ? -4.281 -22.453 -18.734 1 92.12 3 LYS B N 1
ATOM 2286 C CA . LYS B 1 3 ? -5.527 -22.266 -18.016 1 92.12 3 LYS B CA 1
ATOM 2287 C C . LYS B 1 3 ? -5.48 -21 -17.156 1 92.12 3 LYS B C 1
ATOM 2289 O O . LYS B 1 3 ? -4.418 -20.609 -16.672 1 92.12 3 LYS B O 1
ATOM 2294 N N . ALA B 1 4 ? -6.664 -20.359 -17.094 1 94.56 4 ALA B N 1
ATOM 2295 C CA . ALA B 1 4 ? -6.781 -19.234 -16.156 1 94.56 4 ALA B CA 1
ATOM 2296 C C . ALA B 1 4 ? -6.652 -19.703 -14.719 1 94.56 4 ALA B C 1
ATOM 2298 O O . ALA B 1 4 ? -7.164 -20.766 -14.352 1 94.56 4 ALA B O 1
ATOM 2299 N N . THR B 1 5 ? -6.027 -18.891 -13.883 1 95.56 5 THR B N 1
ATOM 2300 C CA . THR B 1 5 ? -5.836 -19.281 -12.492 1 95.56 5 THR B CA 1
ATOM 2301 C C . THR B 1 5 ? -7.176 -19.391 -11.773 1 95.56 5 THR B C 1
ATOM 2303 O O . THR B 1 5 ? -7.328 -20.203 -10.859 1 95.56 5 THR B O 1
ATOM 2306 N N . ARG B 1 6 ? -8.18 -18.609 -12.195 1 94.75 6 ARG B N 1
ATOM 2307 C CA . ARG B 1 6 ? -9.5 -18.719 -11.578 1 94.75 6 ARG B CA 1
ATOM 2308 C C . ARG B 1 6 ? -10.102 -20.109 -11.828 1 94.75 6 ARG B C 1
ATOM 2310 O O . ARG B 1 6 ? -10.82 -20.641 -10.977 1 94.75 6 ARG B O 1
ATOM 2317 N N . GLU B 1 7 ? -9.891 -20.609 -13.008 1 96.06 7 GLU B N 1
ATOM 2318 C CA . GLU B 1 7 ? -10.375 -21.938 -13.328 1 96.06 7 GLU B CA 1
ATOM 2319 C C . GLU B 1 7 ? -9.672 -23 -12.484 1 96.06 7 GLU B C 1
ATOM 2321 O O . GLU B 1 7 ? -10.305 -23.922 -11.977 1 96.06 7 GLU B O 1
ATOM 2326 N N . ALA B 1 8 ? -8.367 -22.859 -12.398 1 96.69 8 ALA B N 1
ATOM 2327 C CA . ALA B 1 8 ? -7.59 -23.734 -11.531 1 96.69 8 ALA B CA 1
ATOM 2328 C C . ALA B 1 8 ? -8.094 -23.688 -10.094 1 96.69 8 ALA B C 1
ATOM 2330 O O . ALA B 1 8 ? -8.141 -24.719 -9.414 1 96.69 8 ALA B O 1
ATOM 2331 N N . TYR B 1 9 ? -8.461 -22.578 -9.648 1 97.44 9 TYR B N 1
ATOM 2332 C CA . TYR B 1 9 ? -9.008 -22.359 -8.312 1 97.44 9 TYR B CA 1
ATOM 2333 C C . TYR B 1 9 ? -10.289 -23.172 -8.117 1 97.44 9 TYR B C 1
ATOM 2335 O O . TYR B 1 9 ? -10.406 -23.922 -7.152 1 97.44 9 TYR B O 1
ATOM 2343 N N . GLY B 1 10 ? -11.234 -22.969 -9.023 1 96.88 10 GLY B N 1
ATOM 2344 C CA . GLY B 1 10 ? -12.484 -23.703 -8.938 1 96.88 10 GLY B CA 1
ATOM 2345 C C . GLY B 1 10 ? -12.289 -25.219 -8.891 1 96.88 10 GLY B C 1
ATOM 2346 O O . GLY B 1 10 ? -12.906 -25.906 -8.078 1 96.88 10 GLY B O 1
ATOM 2347 N N . ASN B 1 11 ? -11.438 -25.672 -9.758 1 97.06 11 ASN B N 1
ATOM 2348 C CA . ASN B 1 11 ? -11.148 -27.094 -9.836 1 97.06 11 ASN B CA 1
ATOM 2349 C C . ASN B 1 11 ? -10.539 -27.609 -8.539 1 97.06 11 ASN B C 1
ATOM 2351 O O . ASN B 1 11 ? -10.922 -28.672 -8.039 1 97.06 11 ASN B O 1
ATOM 2355 N N . ALA B 1 12 ? -9.562 -26.875 -8.023 1 96.94 12 ALA B N 1
ATOM 2356 C CA . ALA B 1 12 ? -8.898 -27.266 -6.781 1 96.94 12 ALA B CA 1
ATOM 2357 C C . ALA B 1 12 ? -9.891 -27.297 -5.617 1 96.94 12 ALA B C 1
ATOM 2359 O O . ALA B 1 12 ? -9.883 -28.219 -4.809 1 96.94 12 ALA B O 1
ATOM 2360 N N . LEU B 1 13 ? -10.648 -26.266 -5.535 1 96.75 13 LEU B N 1
ATOM 2361 C CA . LEU B 1 13 ? -11.625 -26.141 -4.461 1 96.75 13 LEU B CA 1
ATOM 2362 C C . LEU B 1 13 ? -12.602 -27.328 -4.477 1 96.75 13 LEU B C 1
ATOM 2364 O O . LEU B 1 13 ? -12.938 -27.859 -3.424 1 96.75 13 LEU B O 1
ATOM 2368 N N . ALA B 1 14 ? -13.07 -27.656 -5.676 1 96.81 14 ALA B N 1
ATOM 2369 C CA . ALA B 1 14 ? -13.984 -28.797 -5.832 1 96.81 14 ALA B CA 1
ATOM 2370 C C . ALA B 1 14 ? -13.336 -30.094 -5.371 1 96.81 14 ALA B C 1
ATOM 2372 O O . ALA B 1 14 ? -13.961 -30.906 -4.691 1 96.81 14 ALA B O 1
ATOM 2373 N N . ARG B 1 15 ? -12.133 -30.266 -5.777 1 97.06 15 ARG B N 1
ATOM 2374 C CA . ARG B 1 15 ? -11.406 -31.484 -5.426 1 97.06 15 ARG B CA 1
ATOM 2375 C C . ARG B 1 15 ? -11.227 -31.594 -3.916 1 97.06 15 ARG B C 1
ATOM 2377 O O . ARG B 1 15 ? -11.586 -32.594 -3.316 1 97.06 15 ARG B O 1
ATOM 2384 N N . ILE B 1 16 ? -10.75 -30.562 -3.26 1 96.44 16 ILE B N 1
ATOM 2385 C CA . ILE B 1 16 ? -10.422 -30.641 -1.841 1 96.44 16 ILE B CA 1
ATOM 2386 C C . ILE B 1 16 ? -11.703 -30.578 -1.012 1 96.44 16 ILE B C 1
ATOM 2388 O O . ILE B 1 16 ? -11.742 -31.078 0.117 1 96.44 16 ILE B O 1
ATOM 2392 N N . GLY B 1 17 ? -12.672 -29.906 -1.521 1 95.5 17 GLY B N 1
ATOM 2393 C CA . GLY B 1 17 ? -13.945 -29.812 -0.835 1 95.5 17 GLY B CA 1
ATOM 2394 C C . GLY B 1 17 ? -14.602 -31.156 -0.592 1 95.5 17 GLY B C 1
ATOM 2395 O O . GLY B 1 17 ? -15.312 -31.328 0.399 1 95.5 17 GLY B O 1
ATOM 2396 N N . LYS B 1 18 ? -14.352 -32.062 -1.472 1 95.75 18 LYS B N 1
ATOM 2397 C CA . LYS B 1 18 ? -14.906 -33.406 -1.321 1 95.75 18 LYS B CA 1
ATOM 2398 C C . LYS B 1 18 ? -14.289 -34.125 -0.124 1 95.75 18 LYS B C 1
ATOM 2400 O O . LYS B 1 18 ? -14.945 -34.969 0.521 1 95.75 18 LYS B O 1
ATOM 2405 N N . GLU B 1 19 ? -13.148 -33.781 0.196 1 95.12 19 GLU B N 1
ATOM 2406 C CA . GLU B 1 19 ? -12.391 -34.5 1.229 1 95.12 19 GLU B CA 1
ATOM 2407 C C . GLU B 1 19 ? -12.484 -33.75 2.568 1 95.12 19 GLU B C 1
ATOM 2409 O O . GLU B 1 19 ? -12.422 -34.375 3.627 1 95.12 19 GLU B O 1
ATOM 2414 N N . ASN B 1 20 ? -12.555 -32.531 2.568 1 96.44 20 ASN B N 1
ATOM 2415 C CA . ASN B 1 20 ? -12.562 -31.719 3.773 1 96.44 20 ASN B CA 1
ATOM 2416 C C . ASN B 1 20 ? -13.93 -31.062 3.994 1 96.44 20 ASN B C 1
ATOM 2418 O O . ASN B 1 20 ? -14.211 -30 3.438 1 96.44 20 ASN B O 1
ATOM 2422 N N . THR B 1 21 ? -14.68 -31.547 4.902 1 96 21 THR B N 1
ATOM 2423 C CA . THR B 1 21 ? -16.062 -31.141 5.074 1 96 21 THR B CA 1
ATOM 2424 C C . THR B 1 21 ? -16.141 -29.828 5.859 1 96 21 THR B C 1
ATOM 2426 O O . THR B 1 21 ? -17.219 -29.25 5.977 1 96 21 THR B O 1
ATOM 2429 N N . ASN B 1 22 ? -15.078 -29.328 6.301 1 97.19 22 ASN B N 1
ATOM 2430 C CA . ASN B 1 22 ? -15.078 -28.047 7 1 97.19 22 ASN B CA 1
ATOM 2431 C C . ASN B 1 22 ? -15.016 -26.875 6.023 1 97.19 22 ASN B C 1
ATOM 2433 O O . ASN B 1 22 ? -15.258 -25.734 6.41 1 97.19 22 ASN B O 1
ATOM 2437 N N . ILE B 1 23 ? -14.711 -27.141 4.805 1 97.69 23 ILE B N 1
ATOM 2438 C CA . ILE B 1 23 ? -14.609 -26.094 3.793 1 97.69 23 ILE B CA 1
ATOM 2439 C C . ILE B 1 23 ? -16.016 -25.625 3.395 1 97.69 23 ILE B C 1
ATOM 2441 O O . ILE B 1 23 ? -16.875 -26.438 3.045 1 97.69 23 ILE B O 1
ATOM 2445 N N . ILE B 1 24 ? -16.25 -24.375 3.527 1 97 24 ILE B N 1
ATOM 2446 C CA . ILE B 1 24 ? -17.469 -23.703 3.064 1 97 24 ILE B CA 1
ATOM 2447 C C . ILE B 1 24 ? -17.109 -22.625 2.043 1 97 24 ILE B C 1
ATOM 2449 O O . ILE B 1 24 ? -16.172 -21.859 2.242 1 97 24 ILE B O 1
ATOM 2453 N N . VAL B 1 25 ? -17.844 -22.609 0.988 1 96 25 VAL B N 1
ATOM 2454 C CA . VAL B 1 25 ? -17.547 -21.656 -0.079 1 96 25 VAL B CA 1
ATOM 2455 C C . VAL B 1 25 ? -18.656 -20.609 -0.159 1 96 25 VAL B C 1
ATOM 2457 O O . VAL B 1 25 ? -19.844 -20.953 -0.205 1 96 25 VAL B O 1
ATOM 2460 N N . LEU B 1 26 ? -18.234 -19.375 -0.074 1 92.88 26 LEU B N 1
ATOM 2461 C CA . LEU B 1 26 ? -19.141 -18.234 -0.2 1 92.88 26 LEU B CA 1
ATOM 2462 C C . LEU B 1 26 ? -18.812 -17.422 -1.447 1 92.88 26 LEU B C 1
ATOM 2464 O O . LEU B 1 26 ? -17.656 -17.234 -1.788 1 92.88 26 LEU B O 1
ATOM 2468 N N . ASP B 1 27 ? -19.844 -16.922 -2.08 1 88.81 27 ASP B N 1
ATOM 2469 C CA . ASP B 1 27 ? -19.672 -16.156 -3.303 1 88.81 27 ASP B CA 1
ATOM 2470 C C . ASP B 1 27 ? -20.641 -14.977 -3.35 1 88.81 27 ASP B C 1
ATOM 2472 O O . ASP B 1 27 ? -21.734 -15.031 -2.758 1 88.81 27 ASP B O 1
ATOM 2476 N N . ALA B 1 28 ? -20.281 -13.93 -4.062 1 84.31 28 ALA B N 1
ATOM 2477 C CA . ALA B 1 28 ? -21.094 -12.719 -4.176 1 84.31 28 ALA B CA 1
ATOM 2478 C C . ALA B 1 28 ? -21.781 -12.648 -5.535 1 84.31 28 ALA B C 1
ATOM 2480 O O . ALA B 1 28 ? -21.672 -11.641 -6.242 1 84.31 28 ALA B O 1
ATOM 2481 N N . ASP B 1 29 ? -22.469 -13.656 -5.902 1 83.12 29 ASP B N 1
ATOM 2482 C CA . ASP B 1 29 ? -23.297 -13.773 -7.098 1 83.12 29 ASP B CA 1
ATOM 2483 C C . ASP B 1 29 ? -22.453 -13.688 -8.367 1 83.12 29 ASP B C 1
ATOM 2485 O O . ASP B 1 29 ? -22.875 -13.094 -9.359 1 83.12 29 ASP B O 1
ATOM 2489 N N . LEU B 1 30 ? -21.297 -14.203 -8.289 1 84.31 30 LEU B N 1
ATOM 2490 C CA . LEU B 1 30 ? -20.359 -14.203 -9.414 1 84.31 30 LEU B CA 1
ATOM 2491 C C . LEU B 1 30 ? -19.781 -15.594 -9.641 1 84.31 30 LEU B C 1
ATOM 2493 O O . LEU B 1 30 ? -18.641 -15.727 -10.117 1 84.31 30 LEU B O 1
ATOM 2497 N N . SER B 1 31 ? -20.453 -16.594 -9.297 1 86.12 31 SER B N 1
ATOM 2498 C CA . SER B 1 31 ? -19.906 -17.922 -9.18 1 86.12 31 SER B CA 1
ATOM 2499 C C . SER B 1 31 ? -19.453 -18.469 -10.531 1 86.12 31 SER B C 1
ATOM 2501 O O . SER B 1 31 ? -18.5 -19.234 -10.617 1 86.12 31 SER B O 1
ATOM 2503 N N . LYS B 1 32 ? -20.109 -18.094 -11.57 1 85.25 32 LYS B N 1
ATOM 2504 C CA . LYS B 1 32 ? -19.688 -18.516 -12.891 1 85.25 32 LYS B CA 1
ATOM 2505 C C . LYS B 1 32 ? -18.375 -17.828 -13.289 1 85.25 32 LYS B C 1
ATOM 2507 O O . LYS B 1 32 ? -17.531 -18.438 -13.953 1 85.25 32 LYS B O 1
ATOM 2512 N N . SER B 1 33 ? -18.281 -16.578 -12.836 1 84.75 33 SER B N 1
ATOM 2513 C CA . SER B 1 33 ? -17.078 -15.805 -13.164 1 84.75 33 SER B CA 1
ATOM 2514 C C . SER B 1 33 ? -15.914 -16.203 -12.273 1 84.75 33 SER B C 1
ATOM 2516 O O . SER B 1 33 ? -14.789 -16.359 -12.75 1 84.75 33 SER B O 1
ATOM 2518 N N . THR B 1 34 ? -16.125 -16.438 -11.039 1 88.62 34 THR B N 1
ATOM 2519 C CA . THR B 1 34 ? -15.062 -16.797 -10.102 1 88.62 34 THR B CA 1
ATOM 2520 C C . THR B 1 34 ? -14.734 -18.281 -10.203 1 88.62 34 THR B C 1
ATOM 2522 O O . THR B 1 34 ? -13.719 -18.734 -9.672 1 88.62 34 THR B O 1
ATOM 2525 N N . LYS B 1 35 ? -15.609 -19.047 -10.766 1 90.31 35 LYS B N 1
ATOM 2526 C CA . LYS B 1 35 ? -15.508 -20.484 -11.016 1 90.31 35 LYS B CA 1
ATOM 2527 C C . LYS B 1 35 ? -15.797 -21.281 -9.75 1 90.31 35 LYS B C 1
ATOM 2529 O O . LYS B 1 35 ? -15.531 -22.484 -9.688 1 90.31 35 LYS B O 1
ATOM 2534 N N . THR B 1 36 ? -16.344 -20.641 -8.797 1 92.94 36 THR B N 1
ATOM 2535 C CA . THR B 1 36 ? -16.719 -21.359 -7.582 1 92.94 36 THR B CA 1
ATOM 2536 C C . THR B 1 36 ? -17.922 -22.266 -7.836 1 92.94 36 THR B C 1
ATOM 2538 O O . THR B 1 36 ? -18.234 -23.125 -7.016 1 92.94 36 THR B O 1
ATOM 2541 N N . ASP B 1 37 ? -18.547 -22.062 -8.961 1 94.12 37 ASP B N 1
ATOM 2542 C CA . ASP B 1 37 ? -19.656 -22.922 -9.336 1 94.12 37 ASP B CA 1
ATOM 2543 C C . ASP B 1 37 ? -19.188 -24.375 -9.5 1 94.12 37 ASP B C 1
ATOM 2545 O O . ASP B 1 37 ? -19.984 -25.312 -9.344 1 94.12 37 ASP B O 1
ATOM 2549 N N . THR B 1 38 ? -17.969 -24.562 -9.805 1 95.25 38 THR B N 1
ATOM 2550 C CA . THR B 1 38 ? -17.422 -25.906 -9.883 1 95.25 38 THR B CA 1
ATOM 2551 C C . THR B 1 38 ? -17.516 -26.609 -8.531 1 95.25 38 THR B C 1
ATOM 2553 O O . THR B 1 38 ? -17.812 -27.812 -8.469 1 95.25 38 THR B O 1
ATOM 2556 N N . PHE B 1 39 ? -17.219 -25.922 -7.461 1 95.62 39 PHE B N 1
ATOM 2557 C CA . PHE B 1 39 ? -17.406 -26.453 -6.113 1 95.62 39 PHE B CA 1
ATOM 2558 C C . PHE B 1 39 ? -18.891 -26.719 -5.844 1 95.62 39 PHE B C 1
ATOM 2560 O O . PHE B 1 39 ? -19.25 -27.75 -5.277 1 95.62 39 PHE B O 1
ATOM 2567 N N . LYS B 1 40 ? -19.719 -25.75 -6.184 1 94.88 40 LYS B N 1
ATOM 2568 C CA . LYS B 1 40 ? -21.172 -25.875 -5.992 1 94.88 40 LYS B CA 1
ATOM 2569 C C . LYS B 1 40 ? -21.688 -27.172 -6.625 1 94.88 40 LYS B C 1
ATOM 2571 O O . LYS B 1 40 ? -22.578 -27.812 -6.074 1 94.88 40 LYS B O 1
ATOM 2576 N N . ALA B 1 41 ? -21.188 -27.516 -7.711 1 95.81 41 ALA B N 1
ATOM 2577 C CA . ALA B 1 41 ? -21.641 -28.688 -8.461 1 95.81 41 ALA B CA 1
ATOM 2578 C C . ALA B 1 41 ? -21.391 -29.969 -7.672 1 95.81 41 ALA B C 1
ATOM 2580 O O . ALA B 1 41 ? -22.156 -30.922 -7.77 1 95.81 41 ALA B O 1
ATOM 2581 N N . VAL B 1 42 ? -20.375 -30 -6.828 1 95.62 42 VAL B N 1
ATOM 2582 C CA . VAL B 1 42 ? -20 -31.25 -6.168 1 95.62 42 VAL B CA 1
ATOM 2583 C C . VAL B 1 42 ? -20.391 -31.203 -4.695 1 95.62 42 VAL B C 1
ATOM 2585 O O . VAL B 1 42 ? -20.609 -32.219 -4.066 1 95.62 42 VAL B O 1
ATOM 2588 N N . CYS B 1 43 ? -20.453 -30.047 -4.117 1 95.88 43 CYS B N 1
ATOM 2589 C CA . CYS B 1 43 ? -20.828 -29.859 -2.715 1 95.88 43 CYS B CA 1
ATOM 2590 C C . CYS B 1 43 ? -21.844 -28.734 -2.561 1 95.88 43 CYS B C 1
ATOM 2592 O O . CYS B 1 43 ? -21.609 -27.766 -1.838 1 95.88 43 CYS B O 1
ATOM 2594 N N . PRO B 1 44 ? -22.984 -28.844 -3.129 1 95.25 44 PRO B N 1
ATOM 2595 C CA . PRO B 1 44 ? -23.969 -27.766 -3.148 1 95.25 44 PRO B CA 1
ATOM 2596 C C . PRO B 1 44 ? -24.422 -27.359 -1.749 1 95.25 44 PRO B C 1
ATOM 2598 O O . PRO B 1 44 ? -24.766 -26.188 -1.524 1 95.25 44 PRO B O 1
ATOM 2601 N N . GLU B 1 45 ? -24.391 -28.234 -0.764 1 95.19 45 GLU B N 1
ATOM 2602 C CA . GLU B 1 45 ? -24.891 -27.969 0.577 1 95.19 45 GLU B CA 1
ATOM 2603 C C . GLU B 1 45 ? -23.938 -27.078 1.358 1 95.19 45 GLU B C 1
ATOM 2605 O O . GLU B 1 45 ? -24.297 -26.516 2.391 1 95.19 45 GLU B O 1
ATOM 2610 N N . ARG B 1 46 ? -22.734 -26.922 0.86 1 96.56 46 ARG B N 1
ATOM 2611 C CA . ARG B 1 46 ? -21.734 -26.109 1.542 1 96.56 46 ARG B CA 1
ATOM 2612 C C . ARG B 1 46 ? -21.328 -24.906 0.69 1 96.56 46 ARG B C 1
ATOM 2614 O O . ARG B 1 46 ? -20.25 -24.344 0.888 1 96.56 46 ARG B O 1
ATOM 2621 N N . PHE B 1 47 ? -22.125 -24.609 -0.318 1 95.19 47 PHE B N 1
ATOM 2622 C CA . PHE B 1 47 ? -21.984 -23.422 -1.152 1 95.19 47 PHE B CA 1
ATOM 2623 C C . PHE B 1 47 ? -23.078 -22.406 -0.846 1 95.19 47 PHE B C 1
ATOM 2625 O O . PHE B 1 47 ? -24.266 -22.734 -0.896 1 95.19 47 PHE B O 1
ATOM 2632 N N . PHE B 1 48 ? -22.703 -21.156 -0.576 1 93.12 48 PHE B N 1
ATOM 2633 C CA . PHE B 1 48 ? -23.688 -20.141 -0.242 1 93.12 48 PHE B CA 1
ATOM 2634 C C . PHE B 1 48 ? -23.438 -18.875 -1.052 1 93.12 48 PHE B C 1
ATOM 2636 O O . PHE B 1 48 ? -22.328 -18.328 -1.048 1 93.12 48 PHE B O 1
ATOM 2643 N N . ASN B 1 49 ? -24.375 -18.391 -1.767 1 90.19 49 ASN B N 1
ATOM 2644 C CA . ASN B 1 49 ? -24.391 -17.094 -2.438 1 90.19 49 ASN B CA 1
ATOM 2645 C C . ASN B 1 49 ? -24.953 -15.992 -1.532 1 90.19 49 ASN B C 1
ATOM 2647 O O . ASN B 1 49 ? -26.109 -16.062 -1.12 1 90.19 49 ASN B O 1
ATOM 2651 N N . VAL B 1 50 ? -24.219 -15 -1.312 1 86.19 50 VAL B N 1
ATOM 2652 C CA . VAL B 1 50 ? -24.656 -14 -0.341 1 86.19 50 VAL B CA 1
ATOM 2653 C C . VAL B 1 50 ? -25.125 -12.742 -1.069 1 86.19 50 VAL B C 1
ATOM 2655 O O . VAL B 1 50 ? -25.266 -11.68 -0.46 1 86.19 50 VAL B O 1
ATOM 2658 N N . GLY B 1 51 ? -25.344 -12.797 -2.406 1 82.31 51 GLY B N 1
ATOM 2659 C CA . GLY B 1 51 ? -25.688 -11.617 -3.184 1 82.31 51 GLY B CA 1
ATOM 2660 C C . GLY B 1 51 ? -24.484 -10.703 -3.426 1 82.31 51 GLY B C 1
ATOM 2661 O O . GLY B 1 51 ? -23.406 -10.945 -2.904 1 82.31 51 GLY B O 1
ATOM 2662 N N . ILE B 1 52 ? -24.656 -9.656 -4.207 1 79.94 52 ILE B N 1
ATOM 2663 C CA . ILE B 1 52 ? -23.578 -8.711 -4.496 1 79.94 52 ILE B CA 1
ATOM 2664 C C . ILE B 1 52 ? -23.344 -7.82 -3.275 1 79.94 52 ILE B C 1
ATOM 2666 O O . ILE B 1 52 ? -23.719 -6.648 -3.268 1 79.94 52 ILE B O 1
ATOM 2670 N N . ALA B 1 53 ? -22.891 -8.406 -2.227 1 82.62 53 ALA B N 1
ATOM 2671 C CA . ALA B 1 53 ? -22.672 -7.773 -0.929 1 82.62 53 ALA B CA 1
ATOM 2672 C C . ALA B 1 53 ? -21.359 -8.227 -0.312 1 82.62 53 ALA B C 1
ATOM 2674 O O . ALA B 1 53 ? -21.344 -9.062 0.6 1 82.62 53 ALA B O 1
ATOM 2675 N N . GLU B 1 54 ? -20.391 -7.648 -0.742 1 82.81 54 GLU B N 1
ATOM 2676 C CA . GLU B 1 54 ? -19.047 -8.109 -0.372 1 82.81 54 GLU B CA 1
ATOM 2677 C C . GLU B 1 54 ? -18.781 -7.875 1.111 1 82.81 54 GLU B C 1
ATOM 2679 O O . GLU B 1 54 ? -18.078 -8.656 1.749 1 82.81 54 GLU B O 1
ATOM 2684 N N . GLN B 1 55 ? -19.297 -6.773 1.664 1 86.06 55 GLN B N 1
ATOM 2685 C CA . GLN B 1 55 ? -19.156 -6.57 3.102 1 86.06 55 GLN B CA 1
ATOM 2686 C C . GLN B 1 55 ? -19.781 -7.719 3.887 1 86.06 55 GLN B C 1
ATOM 2688 O O . GLN B 1 55 ? -19.172 -8.242 4.824 1 86.06 55 GLN B O 1
ATOM 2693 N N . ASN B 1 56 ? -20.922 -8.094 3.42 1 86.25 56 ASN B N 1
ATOM 2694 C CA . ASN B 1 56 ? -21.594 -9.242 4.023 1 86.25 56 ASN B CA 1
ATOM 2695 C C . ASN B 1 56 ? -20.828 -10.539 3.766 1 86.25 56 ASN B C 1
ATOM 2697 O O . ASN B 1 56 ? -20.734 -11.391 4.648 1 86.25 56 ASN B O 1
ATOM 2701 N N . LEU B 1 57 ? -20.312 -10.719 2.605 1 90.62 57 LEU B N 1
ATOM 2702 C CA . LEU B 1 57 ? -19.531 -11.891 2.213 1 90.62 57 LEU B CA 1
ATOM 2703 C C . LEU B 1 57 ? -18.391 -12.141 3.199 1 90.62 57 LEU B C 1
ATOM 2705 O O . LEU B 1 57 ? -18.266 -13.25 3.729 1 90.62 57 LEU B O 1
ATOM 2709 N N . ILE B 1 58 ? -17.641 -11.117 3.504 1 92.75 58 ILE B N 1
ATOM 2710 C CA . ILE B 1 58 ? -16.484 -11.234 4.383 1 92.75 58 ILE B CA 1
ATOM 2711 C C . ILE B 1 58 ? -16.953 -11.461 5.82 1 92.75 58 ILE B C 1
ATOM 2713 O O . ILE B 1 58 ? -16.375 -12.281 6.543 1 92.75 58 ILE B O 1
ATOM 2717 N N . SER B 1 59 ? -17.984 -10.758 6.207 1 92.31 59 SER B N 1
ATOM 2718 C CA . SER B 1 59 ? -18.469 -10.875 7.574 1 92.31 59 SER B CA 1
ATOM 2719 C C . SER B 1 59 ? -19.016 -12.273 7.848 1 92.31 59 SER B C 1
ATOM 2721 O O . SER B 1 59 ? -18.797 -12.836 8.922 1 92.31 59 SER B O 1
ATOM 2723 N N . VAL B 1 60 ? -19.781 -12.805 6.902 1 93.44 60 VAL B N 1
ATOM 2724 C CA . VAL B 1 60 ? -20.281 -14.164 7.035 1 93.44 60 VAL B CA 1
ATOM 2725 C C . VAL B 1 60 ? -19.109 -15.148 7.09 1 93.44 60 VAL B C 1
ATOM 2727 O O . VAL B 1 60 ? -19.094 -16.062 7.914 1 93.44 60 VAL B O 1
ATOM 2730 N N . GLY B 1 61 ? -18.094 -14.961 6.246 1 95.38 61 GLY B N 1
ATOM 2731 C CA . GLY B 1 61 ? -16.891 -15.773 6.293 1 95.38 61 GLY B CA 1
ATOM 2732 C C . GLY B 1 61 ? -16.203 -15.75 7.641 1 95.38 61 GLY B C 1
ATOM 2733 O O . GLY B 1 61 ? -15.789 -16.797 8.156 1 95.38 61 GLY B O 1
ATOM 2734 N N . ALA B 1 62 ? -16.094 -14.57 8.188 1 95.44 62 ALA B N 1
ATOM 2735 C CA . ALA B 1 62 ? -15.492 -14.414 9.508 1 95.44 62 ALA B CA 1
ATOM 2736 C C . ALA B 1 62 ? -16.266 -15.195 10.57 1 95.44 62 ALA B C 1
ATOM 2738 O O . ALA B 1 62 ? -15.664 -15.844 11.43 1 95.44 62 ALA B O 1
ATOM 2739 N N . GLY B 1 63 ? -17.562 -15.07 10.516 1 95.19 63 GLY B N 1
ATOM 2740 C CA . GLY B 1 63 ? -18.391 -15.82 11.445 1 95.19 63 GLY B CA 1
ATOM 2741 C C . GLY B 1 63 ? -18.203 -17.328 11.336 1 95.19 63 GLY B C 1
ATOM 2742 O O . GLY B 1 63 ? -18.109 -18.016 12.352 1 95.19 63 GLY B O 1
ATOM 2743 N N . LEU B 1 64 ? -18.219 -17.859 10.125 1 95.88 64 LEU B N 1
ATOM 2744 C CA . LEU B 1 64 ? -18.016 -19.281 9.883 1 95.88 64 LEU B CA 1
ATOM 2745 C C . LEU B 1 64 ? -16.656 -19.734 10.406 1 95.88 64 LEU B C 1
ATOM 2747 O O . LEU B 1 64 ? -16.547 -20.797 11.016 1 95.88 64 LEU B O 1
ATOM 2751 N N . ALA B 1 65 ? -15.633 -18.922 10.133 1 96.94 65 ALA B N 1
ATOM 2752 C CA . ALA B 1 65 ? -14.289 -19.234 10.625 1 96.94 65 ALA B CA 1
ATOM 2753 C C . ALA B 1 65 ? -14.273 -19.281 12.148 1 96.94 65 ALA B C 1
ATOM 2755 O O . ALA B 1 65 ? -13.641 -20.172 12.734 1 96.94 65 ALA B O 1
ATOM 2756 N N . ALA B 1 66 ? -14.914 -18.375 12.781 1 96.06 66 ALA B N 1
ATOM 2757 C CA . ALA B 1 66 ? -15 -18.344 14.242 1 96.06 66 ALA B CA 1
ATOM 2758 C C . ALA B 1 66 ? -15.688 -19.594 14.781 1 96.06 66 ALA B C 1
ATOM 2760 O O . ALA B 1 66 ? -15.43 -20.016 15.906 1 96.06 66 ALA B O 1
ATOM 2761 N N . ALA B 1 67 ? -16.516 -20.156 13.953 1 96.56 67 ALA B N 1
ATOM 2762 C CA . ALA B 1 67 ? -17.25 -21.359 14.336 1 96.56 67 ALA B CA 1
ATOM 2763 C C . ALA B 1 67 ? -16.453 -22.609 13.992 1 96.56 67 ALA B C 1
ATOM 2765 O O . ALA B 1 67 ? -16.984 -23.734 14.102 1 96.56 67 ALA B O 1
ATOM 2766 N N . GLY B 1 68 ? -15.25 -22.453 13.445 1 96.56 68 GLY B N 1
ATOM 2767 C CA . GLY B 1 68 ? -14.367 -23.594 13.258 1 96.56 68 GLY B CA 1
ATOM 2768 C C . GLY B 1 68 ? -14.359 -24.109 11.836 1 96.56 68 GLY B C 1
ATOM 2769 O O . GLY B 1 68 ? -13.766 -25.156 11.547 1 96.56 68 GLY B O 1
ATOM 2770 N N . LYS B 1 69 ? -15.016 -23.344 10.93 1 97.75 69 LYS B N 1
ATOM 2771 C CA . LYS B 1 69 ? -15.031 -23.75 9.523 1 97.75 69 LYS B CA 1
ATOM 2772 C C . LYS B 1 69 ? -13.883 -23.094 8.758 1 97.75 69 LYS B C 1
ATOM 2774 O O . LYS B 1 69 ? -13.141 -22.281 9.312 1 97.75 69 LYS B O 1
ATOM 2779 N N . ILE B 1 70 ? -13.703 -23.531 7.555 1 98.19 70 ILE B N 1
ATOM 2780 C CA . ILE B 1 70 ? -12.695 -22.969 6.652 1 98.19 70 ILE B CA 1
ATOM 2781 C C . ILE B 1 70 ? -13.383 -22.312 5.461 1 98.19 70 ILE B C 1
ATOM 2783 O O . ILE B 1 70 ? -13.5 -22.906 4.391 1 98.19 70 ILE B O 1
ATOM 2787 N N . PRO B 1 71 ? -13.789 -21.109 5.633 1 98.25 71 PRO B N 1
ATOM 2788 C CA . PRO B 1 71 ? -14.484 -20.422 4.543 1 98.25 71 PRO B CA 1
ATOM 2789 C C . PRO B 1 71 ? -13.539 -19.953 3.445 1 98.25 71 PRO B C 1
ATOM 2791 O O . PRO B 1 71 ? -12.508 -19.344 3.736 1 98.25 71 PRO B O 1
ATOM 2794 N N . PHE B 1 72 ? -13.836 -20.312 2.258 1 98.06 72 PHE B N 1
ATOM 2795 C CA . PHE B 1 72 ? -13.32 -19.672 1.054 1 98.06 72 PHE B CA 1
ATOM 2796 C C . PHE B 1 72 ? -14.32 -18.672 0.501 1 98.06 72 PHE B C 1
ATOM 2798 O O . PHE B 1 72 ? -15.406 -19.047 0.056 1 98.06 72 PHE B O 1
ATOM 2805 N N . VAL B 1 73 ? -13.953 -17.406 0.565 1 96.31 73 VAL B N 1
ATOM 2806 C CA . VAL B 1 73 ? -14.836 -16.344 0.092 1 96.31 73 VAL B CA 1
ATOM 2807 C C . VAL B 1 73 ? -14.297 -15.766 -1.213 1 96.31 73 VAL B C 1
ATOM 2809 O O . VAL B 1 73 ? -13.102 -15.469 -1.32 1 96.31 73 VAL B O 1
ATOM 2812 N N . SER B 1 74 ? -15.234 -15.641 -2.184 1 95.19 74 SER B N 1
ATOM 2813 C CA . SER B 1 74 ? -14.734 -15.234 -3.494 1 95.19 74 SER B CA 1
ATOM 2814 C C . SER B 1 74 ? -15.594 -14.125 -4.09 1 95.19 74 SER B C 1
ATOM 2816 O O . SER B 1 74 ? -16.812 -14.125 -3.943 1 95.19 74 SER B O 1
ATOM 2818 N N . SER B 1 75 ? -14.984 -13.172 -4.688 1 93.5 75 SER B N 1
ATOM 2819 C CA . SER B 1 75 ? -15.508 -12.086 -5.523 1 93.5 75 SER B CA 1
ATOM 2820 C C . SER B 1 75 ? -14.422 -11.539 -6.445 1 93.5 75 SER B C 1
ATOM 2822 O O . SER B 1 75 ? -13.328 -12.102 -6.535 1 93.5 75 SER B O 1
ATOM 2824 N N . PHE B 1 76 ? -14.789 -10.539 -7.227 1 90.75 76 PHE B N 1
ATOM 2825 C CA . PHE B 1 76 ? -13.75 -9.859 -7.992 1 90.75 76 PHE B CA 1
ATOM 2826 C C . PHE B 1 76 ? -12.805 -9.109 -7.07 1 90.75 76 PHE B C 1
ATOM 2828 O O . PHE B 1 76 ? -13.227 -8.555 -6.055 1 90.75 76 PHE B O 1
ATOM 2835 N N . SER B 1 77 ? -11.578 -9.133 -7.398 1 90.75 77 SER B N 1
ATOM 2836 C CA . SER B 1 77 ? -10.531 -8.508 -6.59 1 90.75 77 SER B CA 1
ATOM 2837 C C . SER B 1 77 ? -10.883 -7.066 -6.25 1 90.75 77 SER B C 1
ATOM 2839 O O . SER B 1 77 ? -10.68 -6.625 -5.117 1 90.75 77 SER B O 1
ATOM 2841 N N . MET B 1 78 ? -11.445 -6.336 -7.141 1 87.69 78 MET B N 1
ATOM 2842 C CA . MET B 1 78 ? -11.82 -4.938 -6.934 1 87.69 78 MET B CA 1
ATOM 2843 C C . MET B 1 78 ? -12.867 -4.816 -5.828 1 87.69 78 MET B C 1
ATOM 2845 O O . MET B 1 78 ? -12.781 -3.926 -4.984 1 87.69 78 MET B O 1
ATOM 2849 N N . PHE B 1 79 ? -13.734 -5.695 -5.781 1 85.38 79 PHE B N 1
ATOM 2850 C CA . PHE B 1 79 ? -14.859 -5.613 -4.855 1 85.38 79 PHE B CA 1
ATOM 2851 C C . PHE B 1 79 ? -14.516 -6.277 -3.527 1 85.38 79 PHE B C 1
ATOM 2853 O O . PHE B 1 79 ? -14.93 -5.805 -2.467 1 85.38 79 PHE B O 1
ATOM 2860 N N . ALA B 1 80 ? -13.805 -7.359 -3.684 1 86.75 80 ALA B N 1
ATOM 2861 C CA . ALA B 1 80 ? -13.398 -8.055 -2.463 1 86.75 80 ALA B CA 1
ATOM 2862 C C . ALA B 1 80 ? -12.477 -7.184 -1.616 1 86.75 80 ALA B C 1
ATOM 2864 O O . ALA B 1 80 ? -12.625 -7.117 -0.393 1 86.75 80 ALA B O 1
ATOM 2865 N N . THR B 1 81 ? -11.633 -6.477 -2.238 1 86.56 81 THR B N 1
ATOM 2866 C CA . THR B 1 81 ? -10.648 -5.656 -1.539 1 86.56 81 THR B CA 1
ATOM 2867 C C . THR B 1 81 ? -11.195 -4.25 -1.307 1 86.56 81 THR B C 1
ATOM 2869 O O . THR B 1 81 ? -11.094 -3.717 -0.199 1 86.56 81 THR B O 1
ATOM 2872 N N . GLY B 1 82 ? -11.805 -3.695 -2.24 1 86.25 82 GLY B N 1
ATOM 2873 C CA . GLY B 1 82 ? -12.195 -2.295 -2.197 1 86.25 82 GLY B CA 1
ATOM 2874 C C . GLY B 1 82 ? -13.438 -2.047 -1.355 1 86.25 82 GLY B C 1
ATOM 2875 O O . GLY B 1 82 ? -13.492 -1.07 -0.606 1 86.25 82 GLY B O 1
ATOM 2876 N N . ARG B 1 83 ? -14.438 -2.912 -1.465 1 86 83 ARG B N 1
ATOM 2877 C CA . ARG B 1 83 ? -15.703 -2.705 -0.767 1 86 83 ARG B CA 1
ATOM 2878 C C . ARG B 1 83 ? -15.641 -3.252 0.655 1 86 83 ARG B C 1
ATOM 2880 O O . ARG B 1 83 ? -16.328 -2.754 1.548 1 86 83 ARG B O 1
ATOM 2887 N N . ALA B 1 84 ? -14.742 -4.254 0.756 1 89.75 84 ALA B N 1
ATOM 2888 C CA . ALA B 1 84 ? -14.797 -4.953 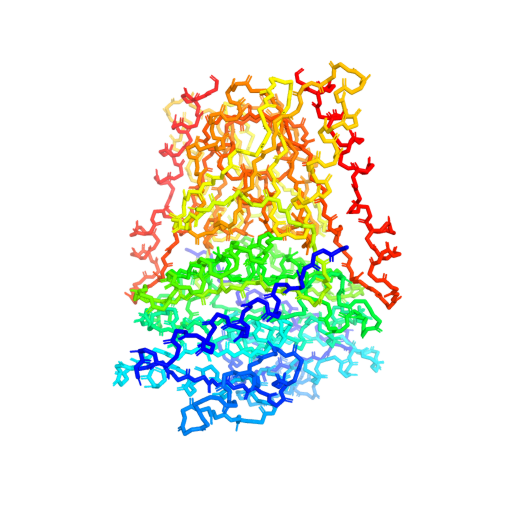2.037 1 89.75 84 ALA B CA 1
ATOM 2889 C C . ALA B 1 84 ? -13.469 -4.832 2.781 1 89.75 84 ALA B C 1
ATOM 2891 O O . ALA B 1 84 ? -13.125 -5.688 3.602 1 89.75 84 ALA B O 1
ATOM 2892 N N . PHE B 1 85 ? -12.758 -3.82 2.518 1 91.19 85 PHE B N 1
ATOM 2893 C CA . PHE B 1 85 ? -11.438 -3.664 3.117 1 91.19 85 PHE B CA 1
ATOM 2894 C C . PHE B 1 85 ? -11.531 -3.645 4.637 1 91.19 85 PHE B C 1
ATOM 2896 O O . PHE B 1 85 ? -10.805 -4.371 5.32 1 91.19 85 PHE B O 1
ATOM 2903 N N . GLU B 1 86 ? -12.398 -2.807 5.168 1 88.19 86 GLU B N 1
ATOM 2904 C CA . GLU B 1 86 ? -12.516 -2.672 6.613 1 88.19 86 GLU B CA 1
ATOM 2905 C C . GLU B 1 86 ? -12.922 -3.994 7.262 1 88.19 86 GLU B C 1
ATOM 2907 O O . GLU B 1 86 ? -12.422 -4.344 8.336 1 88.19 86 GLU B O 1
ATOM 2912 N N . GLN B 1 87 ? -13.836 -4.738 6.648 1 91.5 87 GLN B N 1
ATOM 2913 C CA . GLN B 1 87 ? -14.25 -6.035 7.176 1 91.5 87 GLN B CA 1
ATOM 2914 C C . GLN B 1 87 ? -13.086 -7.02 7.195 1 91.5 87 GLN B C 1
ATOM 2916 O O . GLN B 1 87 ? -12.914 -7.77 8.156 1 91.5 87 GLN B O 1
ATOM 2921 N N . ILE B 1 88 ? -12.281 -6.984 6.152 1 94.5 88 ILE B N 1
ATOM 2922 C CA . ILE B 1 88 ? -11.117 -7.863 6.098 1 94.5 88 ILE B CA 1
ATOM 2923 C C . ILE B 1 88 ? -10.133 -7.484 7.199 1 94.5 88 ILE B C 1
ATOM 2925 O O . ILE B 1 88 ? -9.602 -8.352 7.898 1 94.5 88 ILE B O 1
ATOM 2929 N N . ARG B 1 89 ? -9.93 -6.238 7.348 1 93.69 89 ARG B N 1
ATOM 2930 C CA . ARG B 1 89 ? -8.977 -5.742 8.336 1 93.69 89 ARG B CA 1
ATOM 2931 C C . ARG B 1 89 ? -9.438 -6.062 9.75 1 93.69 89 ARG B C 1
ATOM 2933 O O . ARG B 1 89 ? -8.688 -6.656 10.531 1 93.69 89 ARG B O 1
ATOM 2940 N N . ASN B 1 90 ? -10.656 -5.676 10.109 1 92.19 90 ASN B N 1
ATOM 2941 C CA . ASN B 1 90 ? -11.117 -5.688 11.5 1 92.19 90 ASN B CA 1
ATOM 2942 C C . ASN B 1 90 ? -11.742 -7.027 11.867 1 92.19 90 ASN B C 1
ATOM 2944 O O . ASN B 1 90 ? -11.586 -7.496 13 1 92.19 90 ASN B O 1
ATOM 2948 N N . ALA B 1 91 ? -12.453 -7.605 10.898 1 93.19 91 ALA B N 1
ATOM 2949 C CA . ALA B 1 91 ? -13.219 -8.797 11.25 1 93.19 91 ALA B CA 1
ATOM 2950 C C . ALA B 1 91 ? -12.414 -10.07 10.977 1 93.19 91 ALA B C 1
ATOM 2952 O O . ALA B 1 91 ? -12.68 -11.117 11.57 1 93.19 91 ALA B O 1
ATOM 2953 N N . VAL B 1 92 ? -11.43 -9.977 10.141 1 96.31 92 VAL B N 1
ATOM 2954 C CA . VAL B 1 92 ? -10.711 -11.188 9.75 1 96.31 92 VAL B CA 1
ATOM 2955 C C . VAL B 1 92 ? -9.273 -11.117 10.258 1 96.31 92 VAL B C 1
ATOM 2957 O O . VAL B 1 92 ? -8.852 -11.945 11.07 1 96.31 92 VAL B O 1
ATOM 2960 N N . CYS B 1 93 ? -8.539 -10.094 9.891 1 97.12 93 CYS B N 1
ATOM 2961 C CA . CYS B 1 93 ? -7.109 -10.023 10.164 1 97.12 93 CYS B CA 1
ATOM 2962 C C . CYS B 1 93 ? -6.852 -9.758 11.648 1 97.12 93 CYS B C 1
ATOM 2964 O O . CYS B 1 93 ? -5.996 -10.398 12.258 1 97.12 93 CYS B O 1
ATOM 2966 N N . TYR B 1 94 ? -7.566 -8.805 12.18 1 94.81 94 TYR B N 1
ATOM 2967 C CA . TYR B 1 94 ? -7.312 -8.406 13.555 1 94.81 94 TYR B CA 1
ATOM 2968 C C . TYR B 1 94 ? -7.488 -9.586 14.508 1 94.81 94 TYR B C 1
ATOM 2970 O O . TYR B 1 94 ? -6.586 -9.906 15.289 1 94.81 94 TYR B O 1
ATOM 2978 N N . PRO B 1 95 ? -8.594 -10.375 14.383 1 96.19 95 PRO B N 1
ATOM 2979 C CA . PRO B 1 95 ? -8.734 -11.562 15.234 1 96.19 95 PRO B CA 1
ATOM 2980 C C . PRO B 1 95 ? -8.008 -12.781 14.664 1 96.19 95 PRO B C 1
ATOM 2982 O O . PRO B 1 95 ? -8.094 -13.867 15.242 1 96.19 95 PRO B O 1
ATOM 2985 N N . LYS B 1 96 ? -7.367 -12.68 13.555 1 97.25 96 LYS B N 1
ATOM 2986 C CA . LYS B 1 96 ? -6.605 -13.734 12.891 1 97.25 96 LYS B CA 1
ATOM 2987 C C . LYS B 1 96 ? -7.496 -14.93 12.562 1 97.25 96 LYS B C 1
ATOM 2989 O O . LYS B 1 96 ? -7.137 -16.078 12.852 1 97.25 96 LYS B O 1
ATOM 2994 N N . LEU B 1 97 ? -8.641 -14.602 12.047 1 97.75 97 LEU B N 1
ATOM 2995 C CA . LEU B 1 97 ? -9.586 -15.656 11.727 1 97.75 97 LEU B CA 1
ATOM 2996 C C . LEU B 1 97 ? -9.188 -16.375 10.438 1 97.75 97 LEU B C 1
ATOM 2998 O O . LEU B 1 97 ? -8.562 -15.781 9.562 1 97.75 97 LEU B O 1
ATOM 3002 N N . ASN B 1 98 ? -9.594 -17.609 10.32 1 98.31 98 ASN B N 1
ATOM 3003 C CA . ASN B 1 98 ? -9.203 -18.516 9.25 1 98.31 98 ASN B CA 1
ATOM 3004 C C . ASN B 1 98 ? -10.078 -18.328 8.016 1 98.31 98 ASN B C 1
ATOM 3006 O O . ASN B 1 98 ? -10.766 -19.266 7.586 1 98.31 98 ASN B O 1
ATOM 3010 N N . VAL B 1 99 ? -9.984 -17.203 7.383 1 98.38 99 VAL B N 1
ATOM 3011 C CA . VAL B 1 99 ? -10.75 -16.875 6.184 1 98.38 99 VAL B CA 1
ATOM 3012 C C . VAL B 1 99 ? -9.82 -16.812 4.977 1 98.38 99 VAL B C 1
ATOM 3014 O O . VAL B 1 99 ? -8.758 -16.172 5.043 1 98.38 99 VAL B O 1
ATOM 3017 N N . LYS B 1 100 ? -10.203 -17.516 3.912 1 98.69 100 LYS B N 1
ATOM 3018 C CA . LYS B 1 100 ? -9.477 -17.453 2.65 1 98.69 100 LYS B CA 1
ATOM 3019 C C . LYS B 1 100 ? -10.195 -16.578 1.637 1 98.69 100 LYS B C 1
ATOM 3021 O O . LYS B 1 100 ? -11.227 -16.969 1.093 1 98.69 100 LYS B O 1
ATOM 3026 N N . VAL B 1 101 ? -9.641 -15.406 1.423 1 98.12 101 VAL B N 1
ATOM 3027 C CA . VAL B 1 101 ? -10.188 -14.508 0.414 1 98.12 101 VAL B CA 1
ATOM 3028 C C . VAL B 1 101 ? -9.539 -14.789 -0.939 1 98.12 101 VAL B C 1
ATOM 3030 O O . VAL B 1 101 ? -8.406 -14.375 -1.191 1 98.12 101 VAL B O 1
ATOM 3033 N N . CYS B 1 102 ? -10.234 -15.445 -1.766 1 97.62 102 CYS B N 1
ATOM 3034 C CA . CYS B 1 102 ? -9.766 -15.758 -3.111 1 97.62 102 CYS B CA 1
ATOM 3035 C C . CYS B 1 102 ? -10.453 -14.875 -4.145 1 97.62 102 CYS B C 1
ATOM 3037 O O . CYS B 1 102 ? -11.578 -15.164 -4.562 1 97.62 102 CYS B O 1
ATOM 3039 N N . ALA B 1 103 ? -9.742 -13.891 -4.605 1 95.94 103 ALA B N 1
ATOM 3040 C CA . ALA B 1 103 ? -10.32 -12.867 -5.465 1 95.94 103 ALA B CA 1
ATOM 3041 C C . ALA B 1 103 ? -9.859 -13.031 -6.91 1 95.94 103 ALA B C 1
ATOM 3043 O O . ALA B 1 103 ? -8.656 -13.164 -7.172 1 95.94 103 ALA B O 1
ATOM 3044 N N . THR B 1 104 ? -10.828 -13.023 -7.773 1 94.5 104 THR B N 1
ATOM 3045 C CA . THR B 1 104 ? -10.508 -13.219 -9.188 1 94.5 104 THR B CA 1
ATOM 3046 C C . THR B 1 104 ? -10.594 -11.898 -9.945 1 94.5 104 THR B C 1
ATOM 3048 O O . THR B 1 104 ? -10.852 -10.844 -9.352 1 94.5 104 THR B O 1
ATOM 3051 N N . HIS B 1 105 ? -10.359 -11.93 -11.281 1 94.06 105 HIS B N 1
ATOM 3052 C CA . HIS B 1 105 ? -10.438 -10.781 -12.18 1 94.06 105 HIS B CA 1
ATOM 3053 C C . HIS B 1 105 ? -9.508 -9.664 -11.734 1 94.06 105 HIS B C 1
ATOM 3055 O O . HIS B 1 105 ? -9.914 -8.5 -11.672 1 94.06 105 HIS B O 1
ATOM 3061 N N . ALA B 1 106 ? -8.422 -10.047 -11.273 1 94.5 106 ALA B N 1
ATOM 3062 C CA . ALA B 1 106 ? -7.414 -9.055 -10.906 1 94.5 106 ALA B CA 1
ATOM 3063 C C . ALA B 1 106 ? -6.648 -8.57 -12.133 1 94.5 106 ALA B C 1
ATOM 3065 O O . ALA B 1 106 ? -6.598 -9.266 -13.156 1 94.5 106 ALA B O 1
ATOM 3066 N N . GLY B 1 107 ? -6.102 -7.332 -12 1 95 107 GLY B N 1
ATOM 3067 C CA . GLY B 1 107 ? -5.16 -6.84 -12.992 1 95 107 GLY B CA 1
ATOM 3068 C C . GLY B 1 107 ? -5.836 -6.246 -14.219 1 95 107 GLY B C 1
ATOM 3069 O O . GLY B 1 107 ? -7.055 -6.055 -14.227 1 95 107 GLY B O 1
ATOM 3070 N N . ILE B 1 108 ? -5.066 -6.004 -15.188 1 95.06 108 ILE B N 1
ATOM 3071 C CA . ILE B 1 108 ? -5.492 -5.312 -16.406 1 95.06 108 ILE B CA 1
ATOM 3072 C C . ILE B 1 108 ? -6.105 -6.316 -17.375 1 95.06 108 ILE B C 1
ATOM 3074 O O . ILE B 1 108 ? -6.887 -5.938 -18.25 1 95.06 108 ILE B O 1
ATOM 3078 N N . THR B 1 109 ? -5.867 -7.555 -17.172 1 93.5 109 THR B N 1
ATOM 3079 C CA . THR B 1 109 ? -6.258 -8.594 -18.125 1 93.5 109 THR B CA 1
ATOM 3080 C C . THR B 1 109 ? -7.723 -8.969 -17.938 1 93.5 109 THR B C 1
ATOM 3082 O O . THR B 1 109 ? -8.227 -9.867 -18.609 1 93.5 109 THR B O 1
ATOM 3085 N N . VAL B 1 110 ? -8.359 -8.328 -17 1 90.56 110 VAL B N 1
ATOM 3086 C CA . VAL B 1 110 ? -9.82 -8.391 -16.969 1 90.56 110 VAL B CA 1
ATOM 3087 C C . VAL B 1 110 ? -10.383 -7.945 -18.312 1 90.56 110 VAL B C 1
ATOM 3089 O O . VAL B 1 110 ? -11.43 -8.43 -18.75 1 90.56 110 VAL B O 1
ATOM 3092 N N . GLY B 1 111 ? -9.68 -6.93 -18.891 1 91.5 111 GLY B N 1
ATOM 3093 C CA . GLY B 1 111 ? -9.883 -6.621 -20.297 1 91.5 111 GLY B CA 1
ATOM 3094 C C . GLY B 1 111 ? -11.078 -5.73 -20.562 1 91.5 111 GLY B C 1
ATOM 3095 O O . GLY B 1 111 ? -11.156 -4.617 -20.031 1 91.5 111 GLY B O 1
ATOM 3096 N N . GLU B 1 112 ? -12.031 -6.25 -21.109 1 85.25 112 GLU B N 1
ATOM 3097 C CA . GLU B 1 112 ? -13.117 -5.5 -21.734 1 85.25 112 GLU B CA 1
ATOM 3098 C C . GLU B 1 112 ? -14.008 -4.84 -20.688 1 85.25 112 GLU B C 1
ATOM 3100 O O . GLU B 1 112 ? -14.633 -3.811 -20.969 1 85.25 112 GLU B O 1
ATOM 3105 N N . ASP B 1 113 ? -13.992 -5.359 -19.453 1 84.44 113 ASP B N 1
ATOM 3106 C CA . ASP B 1 113 ? -14.836 -4.801 -18.406 1 84.44 113 ASP B CA 1
ATOM 3107 C C . ASP B 1 113 ? -14.359 -3.408 -18 1 84.44 113 ASP B C 1
ATOM 3109 O O . ASP B 1 113 ? -15.125 -2.619 -17.453 1 84.44 113 ASP B O 1
ATOM 3113 N N . GLY B 1 114 ? -13.047 -3.213 -18.125 1 83.5 114 GLY B N 1
ATOM 3114 C CA . GLY B 1 114 ? -12.547 -1.853 -18.016 1 83.5 114 GLY B CA 1
ATOM 3115 C C . GLY B 1 114 ? -12.102 -1.49 -16.609 1 83.5 114 GLY B C 1
ATOM 3116 O O . GLY B 1 114 ? -11.984 -2.361 -15.75 1 83.5 114 GLY B O 1
ATOM 3117 N N . ALA B 1 115 ? -11.883 -0.195 -16.469 1 83.5 115 ALA B N 1
ATOM 3118 C CA . ALA B 1 115 ? -11.156 0.39 -15.336 1 83.5 115 ALA B CA 1
ATOM 3119 C C . ALA B 1 115 ? -11.883 0.139 -14.023 1 83.5 115 ALA B C 1
ATOM 3121 O O . ALA B 1 115 ? -11.25 -0.075 -12.984 1 83.5 115 ALA B O 1
ATOM 3122 N N . THR B 1 116 ? -13.141 0.053 -14.047 1 82.88 116 THR B N 1
ATOM 3123 C CA . THR B 1 116 ? -13.898 -0.076 -12.805 1 82.88 116 THR B CA 1
ATOM 3124 C C . THR B 1 116 ? -13.789 -1.491 -12.25 1 82.88 116 THR B C 1
ATOM 3126 O O . THR B 1 116 ? -14.047 -1.72 -11.062 1 82.88 116 THR B O 1
ATOM 3129 N N . HIS B 1 117 ? -13.375 -2.408 -13.086 1 86.25 117 HIS B N 1
ATOM 3130 C CA . HIS B 1 117 ? -13.289 -3.801 -12.656 1 86.25 117 HIS B CA 1
ATOM 3131 C C . HIS B 1 117 ? -11.836 -4.238 -12.5 1 86.25 117 HIS B C 1
ATOM 3133 O O . HIS B 1 117 ? -11.562 -5.281 -11.898 1 86.25 117 HIS B O 1
ATOM 3139 N N . GLN B 1 118 ? -11.008 -3.475 -13.062 1 88.38 118 GLN B N 1
ATOM 3140 C CA . GLN B 1 118 ? -9.594 -3.83 -13.031 1 88.38 118 GLN B CA 1
ATOM 3141 C C . GLN B 1 118 ? -8.953 -3.42 -11.703 1 88.38 118 GLN B C 1
ATOM 3143 O O . GLN B 1 118 ? -8.898 -2.232 -11.375 1 88.38 118 GLN B O 1
ATOM 3148 N N . SER B 1 119 ? -8.531 -4.395 -11 1 92.12 119 SER B N 1
ATOM 3149 C CA . SER B 1 119 ? -7.918 -4.176 -9.695 1 92.12 119 SER B CA 1
ATOM 3150 C C . SER B 1 119 ? -6.398 -4.078 -9.805 1 92.12 119 SER B C 1
ATOM 3152 O O . SER B 1 119 ? -5.727 -5.078 -10.07 1 92.12 119 SER B O 1
ATOM 3154 N N . LEU B 1 120 ? -5.863 -2.945 -9.555 1 95.44 120 LEU B N 1
ATOM 3155 C CA . LEU B 1 120 ? -4.43 -2.695 -9.648 1 95.44 120 LEU B CA 1
ATOM 3156 C C . LEU B 1 120 ? -3.875 -2.23 -8.305 1 95.44 120 LEU B C 1
ATOM 3158 O O . LEU B 1 120 ? -2.75 -1.728 -8.234 1 95.44 120 LEU B O 1
ATOM 3162 N N . GLU B 1 121 ? -4.711 -2.354 -7.223 1 96.69 121 GLU B N 1
ATOM 3163 C CA . GLU B 1 121 ? -4.348 -1.824 -5.914 1 96.69 121 GLU B CA 1
ATOM 3164 C C . GLU B 1 121 ? -4.41 -2.912 -4.844 1 96.69 121 GLU B C 1
ATOM 3166 O O . GLU B 1 121 ? -3.955 -2.707 -3.717 1 96.69 121 GLU B O 1
ATOM 3171 N N . ASP B 1 122 ? -4.883 -4.082 -5.223 1 97.12 122 ASP B N 1
ATOM 3172 C CA . ASP B 1 122 ? -5.27 -5.09 -4.238 1 97.12 122 ASP B CA 1
ATOM 3173 C C . ASP B 1 122 ? -4.047 -5.641 -3.508 1 97.12 122 ASP B C 1
ATOM 3175 O O . ASP B 1 122 ? -4.09 -5.871 -2.297 1 97.12 122 ASP B O 1
ATOM 3179 N N . ILE B 1 123 ? -2.924 -5.883 -4.215 1 98.38 123 ILE B N 1
ATOM 3180 C CA . ILE B 1 123 ? -1.724 -6.367 -3.543 1 98.38 123 ILE B CA 1
ATOM 3181 C C . ILE B 1 123 ? -1.291 -5.367 -2.475 1 98.38 123 ILE B C 1
ATOM 3183 O O . ILE B 1 123 ? -1.048 -5.742 -1.324 1 98.38 123 ILE B O 1
ATOM 3187 N N . SER B 1 124 ? -1.254 -4.102 -2.84 1 97.88 124 SER B N 1
ATOM 3188 C CA . SER B 1 124 ? -0.851 -3.037 -1.926 1 97.88 124 SER B CA 1
ATOM 3189 C C . SER B 1 124 ? -1.752 -2.992 -0.697 1 97.88 124 SER B C 1
ATOM 3191 O O . SER B 1 124 ? -1.266 -2.949 0.435 1 97.88 124 SER B O 1
ATOM 3193 N N . CYS B 1 125 ? -3.045 -3.057 -0.898 1 96.94 125 CYS B N 1
ATOM 3194 C CA . CYS B 1 125 ? -4.027 -2.959 0.178 1 96.94 125 CYS B CA 1
ATOM 3195 C C . CYS B 1 125 ? -3.928 -4.156 1.117 1 96.94 125 CYS B C 1
ATOM 3197 O O . CYS B 1 125 ? -4.004 -4 2.338 1 96.94 125 CYS B O 1
ATOM 3199 N N . MET B 1 126 ? -3.732 -5.32 0.563 1 98 126 MET B N 1
ATOM 3200 C CA . MET B 1 126 ? -3.752 -6.539 1.371 1 98 126 MET B CA 1
ATOM 3201 C C . MET B 1 126 ? -2.424 -6.73 2.096 1 98 126 MET B C 1
ATOM 3203 O O . MET B 1 126 ? -2.395 -7.227 3.225 1 98 126 MET B O 1
ATOM 3207 N N . ARG B 1 127 ? -1.34 -6.281 1.472 1 97.44 127 ARG B N 1
ATOM 3208 C CA . ARG B 1 127 ? -0.017 -6.496 2.047 1 97.44 127 ARG B CA 1
ATOM 3209 C C . ARG B 1 127 ? 0.182 -5.648 3.297 1 97.44 127 ARG B C 1
ATOM 3211 O O . ARG B 1 127 ? 0.952 -6.016 4.188 1 97.44 127 ARG B O 1
ATOM 3218 N N . THR B 1 128 ? -0.518 -4.559 3.367 1 96.94 128 THR B N 1
ATOM 3219 C CA . THR B 1 128 ? -0.307 -3.639 4.48 1 96.94 128 THR B CA 1
ATOM 3220 C C . THR B 1 128 ? -1.062 -4.109 5.723 1 96.94 128 THR B C 1
ATOM 3222 O O . THR B 1 128 ? -0.828 -3.611 6.824 1 96.94 128 THR B O 1
ATOM 3225 N N . LEU B 1 129 ? -1.946 -5.121 5.602 1 97.31 129 LEU B N 1
ATOM 3226 C CA . LEU B 1 129 ? -2.734 -5.617 6.723 1 97.31 129 LEU B CA 1
ATOM 3227 C C . LEU B 1 129 ? -1.937 -6.625 7.543 1 97.31 129 LEU B C 1
ATOM 3229 O O . LEU B 1 129 ? -1.5 -7.652 7.02 1 97.31 129 LEU B O 1
ATOM 3233 N N . PRO B 1 130 ? -1.763 -6.355 8.844 1 97.56 130 PRO B N 1
ATOM 3234 C CA . PRO B 1 130 ? -1.111 -7.359 9.688 1 97.56 130 PRO B CA 1
ATOM 3235 C C . PRO B 1 130 ? -1.838 -8.703 9.672 1 97.56 130 PRO B C 1
ATOM 3237 O O . PRO B 1 130 ? -3.064 -8.742 9.555 1 97.56 130 PRO B O 1
ATOM 3240 N N . ASN B 1 131 ? -1.1 -9.82 9.797 1 97.75 131 ASN B N 1
ATOM 3241 C CA . ASN B 1 131 ? -1.586 -11.188 9.898 1 97.75 131 ASN B CA 1
ATOM 3242 C C . ASN B 1 131 ? -2.049 -11.719 8.547 1 97.75 131 ASN B C 1
ATOM 3244 O O . ASN B 1 131 ? -2.264 -12.922 8.391 1 97.75 131 ASN B O 1
ATOM 3248 N N . MET B 1 132 ? -2.178 -10.898 7.531 1 98.5 132 MET B N 1
ATOM 3249 C CA . MET B 1 132 ? -2.625 -11.328 6.211 1 98.5 132 MET B CA 1
ATOM 3250 C C . MET B 1 132 ? -1.484 -11.977 5.434 1 98.5 132 MET B C 1
ATOM 3252 O O . MET B 1 132 ? -0.375 -11.445 5.391 1 98.5 132 MET B O 1
ATOM 3256 N N . THR B 1 133 ? -1.718 -13.148 4.918 1 98.69 133 THR B N 1
ATOM 3257 C CA . THR B 1 133 ? -0.847 -13.742 3.91 1 98.69 133 THR B CA 1
ATOM 3258 C C . THR B 1 133 ? -1.34 -13.406 2.506 1 98.69 133 THR B C 1
ATOM 3260 O O . THR B 1 133 ? -2.535 -13.508 2.219 1 98.69 133 THR B O 1
ATOM 3263 N N . VAL B 1 134 ? -0.475 -12.953 1.658 1 98.88 134 VAL B N 1
ATOM 3264 C CA . VAL B 1 134 ? -0.844 -12.531 0.312 1 98.88 134 VAL B CA 1
ATOM 3265 C C . VAL B 1 134 ? -0.099 -13.375 -0.718 1 98.88 134 VAL B C 1
ATOM 3267 O O . VAL B 1 134 ? 1.134 -13.398 -0.737 1 98.88 134 VAL B O 1
ATOM 3270 N N . VAL B 1 135 ? -0.838 -14.047 -1.619 1 98.88 135 VAL B N 1
ATOM 3271 C CA . VAL B 1 135 ? -0.25 -14.969 -2.582 1 98.88 135 VAL B CA 1
ATOM 3272 C C . VAL B 1 135 ? -0.785 -14.672 -3.98 1 98.88 135 VAL B C 1
ATOM 3274 O O . VAL B 1 135 ? -1.985 -14.445 -4.16 1 98.88 135 VAL B O 1
ATOM 3277 N N . VAL B 1 136 ? 0.086 -14.633 -4.988 1 98.75 136 VAL B N 1
ATOM 3278 C CA . VAL B 1 136 ? -0.253 -14.406 -6.391 1 98.75 136 VAL B CA 1
ATOM 3279 C C . VAL B 1 136 ? 0.322 -15.523 -7.25 1 98.75 136 VAL B C 1
ATOM 3281 O O . VAL B 1 136 ? 1.405 -15.383 -7.824 1 98.75 136 VAL B O 1
ATOM 3284 N N . PRO B 1 137 ? -0.417 -16.547 -7.438 1 98.69 137 PRO B N 1
ATOM 3285 C CA . PRO B 1 137 ? 0.108 -17.703 -8.18 1 98.69 137 PRO B CA 1
ATOM 3286 C C . PRO B 1 137 ? 0.307 -17.406 -9.664 1 98.69 137 PRO B C 1
ATOM 3288 O O . PRO B 1 137 ? -0.474 -16.656 -10.258 1 98.69 137 PRO B O 1
ATOM 3291 N N . ALA B 1 138 ? 1.19 -18.078 -10.281 1 98.31 138 ALA B N 1
ATOM 3292 C CA . ALA B 1 138 ? 1.618 -17.797 -11.648 1 98.31 138 ALA B CA 1
ATOM 3293 C C . ALA B 1 138 ? 0.778 -18.578 -12.664 1 98.31 138 ALA B C 1
ATOM 3295 O O . ALA B 1 138 ? 0.586 -18.125 -13.797 1 98.31 138 ALA B O 1
ATOM 3296 N N . ASP B 1 139 ? 0.351 -19.781 -12.258 1 97.94 139 ASP B N 1
ATOM 3297 C CA . ASP B 1 139 ? -0.297 -20.656 -13.242 1 97.94 139 ASP B CA 1
ATOM 3298 C C . ASP B 1 139 ? -1.162 -21.703 -12.562 1 97.94 139 ASP B C 1
ATOM 3300 O O . ASP B 1 139 ? -1.482 -21.578 -11.375 1 97.94 139 ASP B O 1
ATOM 3304 N N . GLU B 1 140 ? -1.641 -22.609 -13.367 1 97.38 140 GLU B N 1
ATOM 3305 C CA . GLU B 1 140 ? -2.588 -23.609 -12.914 1 97.38 140 GLU B CA 1
ATOM 3306 C C . GLU B 1 140 ? -1.996 -24.453 -11.781 1 97.38 140 GLU B C 1
ATOM 3308 O O . GLU B 1 140 ? -2.59 -24.562 -10.703 1 97.38 140 GLU B O 1
ATOM 3313 N N . ARG B 1 141 ? -0.811 -25.016 -11.969 1 97.62 141 ARG B N 1
ATOM 3314 C CA . ARG B 1 141 ? -0.193 -25.922 -11 1 97.62 141 ARG B CA 1
ATOM 3315 C C . ARG B 1 141 ? 0.065 -25.203 -9.68 1 97.62 141 ARG B C 1
ATOM 3317 O O . ARG B 1 141 ? -0.198 -25.75 -8.609 1 97.62 141 ARG B O 1
ATOM 3324 N N . GLU B 1 142 ? 0.587 -24.047 -9.742 1 98.19 142 GLU B N 1
ATOM 3325 C CA . GLU B 1 142 ? 0.856 -23.266 -8.531 1 98.19 142 GLU B CA 1
ATOM 3326 C C . GLU B 1 142 ? -0.44 -22.875 -7.836 1 98.19 142 GLU B C 1
ATOM 3328 O O . GLU B 1 142 ? -0.511 -22.859 -6.602 1 98.19 142 GLU B O 1
ATOM 3333 N N . THR B 1 143 ? -1.447 -22.516 -8.586 1 98.38 143 THR B N 1
ATOM 3334 C CA . THR B 1 143 ? -2.734 -22.172 -7.992 1 98.38 143 THR B CA 1
ATOM 3335 C C . THR B 1 143 ? -3.301 -23.344 -7.199 1 98.38 143 THR B C 1
ATOM 3337 O O . THR B 1 143 ? -3.74 -23.172 -6.059 1 98.38 143 THR B O 1
ATOM 3340 N N . GLU B 1 144 ? -3.273 -24.484 -7.832 1 97.69 144 GLU B N 1
ATOM 3341 C CA . GLU B 1 144 ? -3.768 -25.672 -7.152 1 97.69 144 GLU B CA 1
ATOM 3342 C C . GLU B 1 144 ? -3.01 -25.922 -5.848 1 97.69 144 GLU B C 1
ATOM 3344 O O . GLU B 1 144 ? -3.619 -26.203 -4.812 1 97.69 144 GLU B O 1
ATOM 3349 N N . ALA B 1 145 ? -1.691 -25.828 -5.902 1 98.44 145 ALA B N 1
ATOM 3350 C CA . ALA B 1 145 ? -0.856 -26.031 -4.723 1 98.44 145 ALA B CA 1
ATOM 3351 C C . ALA B 1 145 ? -1.159 -24.984 -3.652 1 98.44 145 ALA B C 1
ATOM 3353 O O . ALA B 1 145 ? -1.188 -25.297 -2.459 1 98.44 145 ALA B O 1
ATOM 3354 N N . VAL B 1 146 ? -1.376 -23.75 -4.031 1 98.69 146 VAL B N 1
ATOM 3355 C CA . VAL B 1 146 ? -1.664 -22.641 -3.123 1 98.69 146 VAL B CA 1
ATOM 3356 C C . VAL B 1 146 ? -2.994 -22.891 -2.416 1 98.69 146 VAL B C 1
ATOM 3358 O O . VAL B 1 146 ? -3.115 -22.656 -1.209 1 98.69 146 VAL B O 1
ATOM 3361 N N . ILE B 1 147 ? -4.004 -23.328 -3.186 1 98.38 147 ILE B N 1
ATOM 3362 C CA . ILE B 1 147 ? -5.328 -23.531 -2.617 1 98.38 147 ILE B CA 1
ATOM 3363 C C . ILE B 1 147 ? -5.289 -24.703 -1.64 1 98.38 147 ILE B C 1
ATOM 3365 O O . ILE B 1 147 ? -5.906 -24.656 -0.574 1 98.38 147 ILE B O 1
ATOM 3369 N N . GLU B 1 148 ? -4.578 -25.734 -1.995 1 97.81 148 GLU B N 1
ATOM 3370 C CA . GLU B 1 148 ? -4.395 -26.859 -1.08 1 97.81 148 GLU B CA 1
ATOM 3371 C C . GLU B 1 148 ? -3.713 -26.406 0.21 1 97.81 148 GLU B C 1
ATOM 3373 O O . GLU B 1 148 ? -4.145 -26.781 1.306 1 97.81 148 GLU B O 1
ATOM 3378 N N . TRP B 1 149 ? -2.674 -25.656 0.075 1 98.38 149 TRP B N 1
ATOM 3379 C CA . TRP B 1 149 ? -1.984 -25.109 1.241 1 98.38 149 TRP B CA 1
ATOM 3380 C C . TRP B 1 149 ? -2.924 -24.25 2.072 1 98.38 149 TRP B C 1
ATOM 3382 O O . TRP B 1 149 ? -2.977 -24.375 3.299 1 98.38 149 TRP B O 1
ATOM 3392 N N . ALA B 1 150 ? -3.621 -23.359 1.404 1 98.38 150 ALA B N 1
ATOM 3393 C CA . ALA B 1 150 ? -4.508 -22.422 2.096 1 98.38 150 ALA B CA 1
ATOM 3394 C C . ALA B 1 150 ? -5.543 -23.172 2.934 1 98.38 150 ALA B C 1
ATOM 3396 O O . ALA B 1 150 ? -5.887 -22.734 4.035 1 98.38 150 ALA B O 1
ATOM 3397 N N . ALA B 1 151 ? -6.07 -24.234 2.424 1 97.81 151 ALA B N 1
ATOM 3398 C CA . ALA B 1 151 ? -7.07 -25.031 3.123 1 97.81 151 ALA B CA 1
ATOM 3399 C C . ALA B 1 151 ? -6.504 -25.625 4.41 1 97.81 151 ALA B C 1
ATOM 3401 O O . ALA B 1 151 ? -7.242 -25.875 5.367 1 97.81 151 ALA B O 1
ATOM 3402 N N . SER B 1 152 ? -5.227 -25.844 4.43 1 97.31 152 SER B N 1
ATOM 3403 C CA . SER B 1 152 ? -4.594 -26.453 5.59 1 97.31 152 SER B CA 1
ATOM 3404 C C . SER B 1 152 ? -4.016 -25.406 6.527 1 97.31 152 SER B C 1
ATOM 3406 O O . SER B 1 152 ? -3.701 -25.703 7.684 1 97.31 152 SER B O 1
ATOM 3408 N N . TYR B 1 153 ? -3.887 -24.219 6.082 1 97.94 153 TYR B N 1
ATOM 3409 C CA . TYR B 1 153 ? -3.316 -23.125 6.848 1 97.94 153 TYR B CA 1
ATOM 3410 C C . TYR B 1 153 ? -4.371 -22.469 7.73 1 97.94 153 TYR B C 1
ATOM 3412 O O . TYR B 1 153 ? -5.516 -22.281 7.305 1 97.94 153 TYR B O 1
ATOM 3420 N N . ASN B 1 154 ? -4.051 -22.219 8.992 1 98.25 154 ASN B N 1
ATOM 3421 C CA . ASN B 1 154 ? -4.965 -21.531 9.891 1 98.25 154 ASN B CA 1
ATOM 3422 C C . ASN B 1 154 ? -4.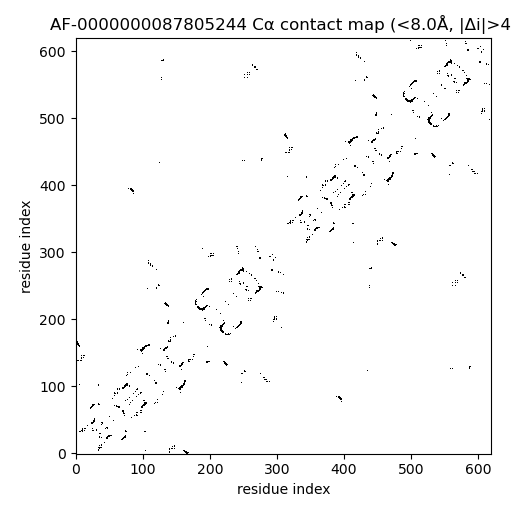629 -20.047 10 1 98.25 154 ASN B C 1
ATOM 3424 O O . ASN B 1 154 ? -3.709 -19.656 10.719 1 98.25 154 ASN B O 1
ATOM 3428 N N . GLY B 1 155 ? -5.426 -19.188 9.344 1 98.19 155 GLY B N 1
ATOM 3429 C CA . GLY B 1 155 ? -5.238 -17.734 9.359 1 98.19 155 GLY B CA 1
ATOM 3430 C C . GLY B 1 155 ? -5.746 -17.047 8.109 1 98.19 155 GLY B C 1
ATOM 3431 O O . GLY B 1 155 ? -6.207 -17.719 7.176 1 98.19 155 GLY B O 1
ATOM 3432 N N . PRO B 1 156 ? -5.707 -15.742 8.094 1 98.62 156 PRO B N 1
ATOM 3433 C CA . PRO B 1 156 ? -6.16 -14.977 6.93 1 98.62 156 PRO B CA 1
ATOM 3434 C C . PRO B 1 156 ? -5.246 -15.148 5.719 1 98.62 156 PRO B C 1
ATOM 3436 O O . PRO B 1 156 ? -4.023 -15.047 5.848 1 98.62 156 PRO B O 1
ATOM 3439 N N . VAL B 1 157 ? -5.855 -15.445 4.594 1 98.75 157 VAL B N 1
ATOM 3440 C CA . VAL B 1 157 ? -5.117 -15.594 3.346 1 98.75 157 VAL B CA 1
ATOM 3441 C C . VAL B 1 157 ? -5.832 -14.828 2.23 1 98.75 157 VAL B C 1
ATOM 3443 O O . VAL B 1 157 ? -7.059 -14.875 2.125 1 98.75 157 VAL B O 1
ATOM 3446 N N . TYR B 1 158 ? -5.109 -14.109 1.521 1 98.69 158 TYR B N 1
ATOM 3447 C CA . TYR B 1 158 ? -5.562 -13.508 0.272 1 98.69 158 TYR B CA 1
ATOM 3448 C C . TYR B 1 158 ? -4.875 -14.148 -0.926 1 98.69 158 TYR B C 1
ATOM 3450 O O . TYR B 1 158 ? -3.645 -14.141 -1.02 1 98.69 158 TYR B O 1
ATOM 3458 N N . VAL B 1 159 ? -5.652 -14.688 -1.841 1 98.69 159 VAL B N 1
ATOM 3459 C CA . VAL B 1 159 ? -5.141 -15.266 -3.08 1 98.69 159 VAL B CA 1
ATOM 3460 C C . VAL B 1 159 ? -5.648 -14.461 -4.273 1 98.69 159 VAL B C 1
ATOM 3462 O O . VAL B 1 159 ? -6.855 -14.352 -4.492 1 98.69 159 VAL B O 1
ATOM 3465 N N . ARG B 1 160 ? -4.738 -13.93 -5.043 1 98.56 160 ARG B N 1
ATOM 3466 C CA . ARG B 1 160 ? -5.043 -13.109 -6.211 1 98.56 160 ARG B CA 1
ATOM 3467 C C . ARG B 1 160 ? -5.062 -13.953 -7.48 1 98.56 160 ARG B C 1
ATOM 3469 O O . ARG B 1 160 ? -4.055 -14.562 -7.844 1 98.56 160 ARG B O 1
ATOM 3476 N N . LEU B 1 161 ? -6.199 -13.945 -8.156 1 97.31 161 LEU B N 1
ATOM 3477 C CA . LEU B 1 161 ? -6.395 -14.797 -9.32 1 97.31 161 LEU B CA 1
ATOM 3478 C C . LEU B 1 161 ? -6.816 -13.977 -10.539 1 97.31 161 LEU B C 1
ATOM 3480 O O . LEU B 1 161 ? -7.316 -12.859 -10.391 1 97.31 161 LEU B O 1
ATOM 3484 N N . GLY B 1 162 ? -6.574 -14.547 -11.727 1 95.06 162 GLY B N 1
ATOM 3485 C CA . GLY B 1 162 ? -6.863 -13.812 -12.945 1 95.06 162 GLY B CA 1
ATOM 3486 C C . GLY B 1 162 ? -7.914 -14.484 -13.812 1 95.06 162 GLY B C 1
ATOM 3487 O O . GLY B 1 162 ? -8.188 -15.68 -13.656 1 95.06 162 GLY B O 1
ATOM 3488 N N . ARG B 1 163 ? -8.438 -13.719 -14.703 1 92.81 163 ARG B N 1
ATOM 3489 C CA . ARG B 1 163 ? -9.461 -14.188 -15.633 1 92.81 163 ARG B CA 1
ATOM 3490 C C . ARG B 1 163 ? -8.828 -14.828 -16.859 1 92.81 163 ARG B C 1
ATOM 3492 O O . ARG B 1 163 ? -9.328 -15.844 -17.359 1 92.81 163 ARG B O 1
ATOM 3499 N N . ALA B 1 164 ? -7.824 -14.227 -17.406 1 92.19 164 ALA B N 1
ATOM 3500 C CA . ALA B 1 164 ? -7.195 -14.656 -18.656 1 92.19 164 ALA B CA 1
ATOM 3501 C C . ALA B 1 164 ? -6.297 -15.867 -18.422 1 92.19 164 ALA B C 1
ATOM 3503 O O . ALA B 1 164 ? -5.75 -16.047 -17.344 1 92.19 164 ALA B O 1
ATOM 3504 N N . GLY B 1 165 ? -6.199 -16.641 -19.484 1 93.62 165 GLY B N 1
ATOM 3505 C CA . GLY B 1 165 ? -5.246 -17.734 -19.438 1 93.62 165 GLY B CA 1
ATOM 3506 C C . GLY B 1 165 ? -3.803 -17.266 -19.359 1 93.62 165 GLY B C 1
ATOM 3507 O O . GLY B 1 165 ? -3.463 -16.188 -19.844 1 93.62 165 GLY B O 1
ATOM 3508 N N . VAL B 1 166 ? -3.008 -18.094 -18.688 1 94 166 VAL B N 1
ATOM 3509 C CA . VAL B 1 166 ? -1.591 -17.781 -18.531 1 94 166 VAL B CA 1
ATOM 3510 C C . VAL B 1 166 ? -0.75 -19 -18.938 1 94 166 VAL B C 1
ATOM 3512 O O . VAL B 1 166 ? -1.253 -20.125 -19 1 94 166 VAL B O 1
ATOM 3515 N N . ASP B 1 167 ? 0.54 -18.75 -19.234 1 93.44 167 ASP B N 1
ATOM 3516 C CA . ASP B 1 167 ? 1.461 -19.812 -19.594 1 93.44 167 ASP B CA 1
ATOM 3517 C C . ASP B 1 167 ? 1.751 -20.719 -18.391 1 93.44 167 ASP B C 1
ATOM 3519 O O . ASP B 1 167 ? 1.815 -20.25 -17.266 1 93.44 167 ASP B O 1
ATOM 3523 N N . ASP B 1 168 ? 1.929 -22 -18.672 1 95.69 168 ASP B N 1
ATOM 3524 C CA . ASP B 1 168 ? 2.41 -22.922 -17.656 1 95.69 168 ASP B CA 1
ATOM 3525 C C . ASP B 1 168 ? 3.914 -22.781 -17.453 1 95.69 168 ASP B C 1
ATOM 3527 O O . ASP B 1 168 ? 4.703 -23.047 -18.359 1 95.69 168 ASP B O 1
ATOM 3531 N N . VAL B 1 169 ? 4.254 -22.359 -16.25 1 96.38 169 VAL B N 1
ATOM 3532 C CA . VAL B 1 169 ? 5.668 -22.094 -16.016 1 96.38 169 VAL B CA 1
ATOM 3533 C C . VAL B 1 169 ? 6.164 -22.906 -14.82 1 96.38 169 VAL B C 1
ATOM 3535 O O . VAL B 1 169 ? 7.371 -23.047 -14.617 1 96.38 169 VAL B O 1
ATOM 3538 N N . THR B 1 170 ? 5.27 -23.453 -14.023 1 95.12 170 THR B N 1
ATOM 3539 C CA . THR B 1 170 ? 5.617 -24.172 -12.805 1 95.12 170 THR B CA 1
ATOM 3540 C C . THR B 1 170 ? 5.945 -25.625 -13.125 1 95.12 170 THR B C 1
ATOM 3542 O O . THR B 1 170 ? 5.273 -26.266 -13.945 1 95.12 170 THR B O 1
ATOM 3545 N N . THR B 1 171 ? 6.895 -26.125 -12.461 1 92.88 171 THR B N 1
ATOM 3546 C CA . THR B 1 171 ? 7.352 -27.484 -12.727 1 92.88 171 THR B CA 1
ATOM 3547 C C . THR B 1 171 ? 6.391 -28.5 -12.133 1 92.88 171 THR B C 1
ATOM 3549 O O . THR B 1 171 ? 5.625 -28.188 -11.219 1 92.88 171 THR B O 1
ATOM 3552 N N . GLU B 1 172 ? 6.539 -29.672 -12.633 1 92.06 172 GLU B N 1
ATOM 3553 C CA . GLU B 1 172 ? 5.773 -30.766 -12.062 1 92.06 172 GLU B CA 1
ATOM 3554 C C . GLU B 1 172 ? 6.184 -31.031 -10.617 1 92.06 172 GLU B C 1
ATOM 3556 O O . GLU B 1 172 ? 7.367 -30.953 -10.281 1 92.06 172 GLU B O 1
ATOM 3561 N N . GLY B 1 173 ? 5.297 -31.391 -9.828 1 93.12 173 GLY B N 1
ATOM 3562 C CA . GLY B 1 173 ? 5.578 -31.688 -8.438 1 93.12 173 GLY B CA 1
ATOM 3563 C C . GLY B 1 173 ? 5.754 -30.453 -7.57 1 93.12 173 GLY B C 1
ATOM 3564 O O . GLY B 1 173 ? 6.176 -30.562 -6.418 1 93.12 173 GLY B O 1
ATOM 3565 N N . TYR B 1 174 ? 5.387 -29.391 -8.094 1 95.38 174 TYR B N 1
ATOM 3566 C CA . TYR B 1 174 ? 5.512 -28.125 -7.363 1 95.38 174 TYR B CA 1
ATOM 3567 C C . TYR B 1 174 ? 4.715 -28.172 -6.062 1 95.38 174 TYR B C 1
ATOM 3569 O O . TYR B 1 174 ? 3.607 -28.719 -6.023 1 95.38 174 TYR B O 1
ATOM 3577 N N . SER B 1 175 ? 5.363 -27.672 -5.008 1 96.62 175 SER B N 1
ATOM 3578 C CA . SER B 1 175 ? 4.688 -27.406 -3.738 1 96.62 175 SER B CA 1
ATOM 3579 C C . SER B 1 175 ? 4.836 -25.953 -3.314 1 96.62 175 SER B C 1
ATOM 3581 O O . SER B 1 175 ? 5.891 -25.344 -3.504 1 96.62 175 SER B O 1
ATOM 3583 N N . PHE B 1 176 ? 3.811 -25.469 -2.725 1 98.19 176 PHE B N 1
ATOM 3584 C CA . PHE B 1 176 ? 3.834 -24.078 -2.303 1 98.19 176 PHE B CA 1
ATOM 3585 C C . PHE B 1 176 ? 4.207 -23.953 -0.831 1 98.19 176 PHE B C 1
ATOM 3587 O O . PHE B 1 176 ? 3.666 -24.672 0.01 1 98.19 176 PHE B O 1
ATOM 3594 N N . VAL B 1 177 ? 5.168 -23.188 -0.511 1 98.25 177 VAL B N 1
ATOM 3595 C CA . VAL B 1 177 ? 5.555 -22.828 0.848 1 98.25 177 VAL B CA 1
ATOM 3596 C C . VAL B 1 177 ? 5.547 -21.312 0.996 1 98.25 177 VAL B C 1
ATOM 3598 O O . VAL B 1 177 ? 6.289 -20.609 0.302 1 98.25 177 VAL B O 1
ATOM 3601 N N . PRO B 1 178 ? 4.688 -20.766 1.898 1 98.25 178 PRO B N 1
ATOM 3602 C CA . PRO B 1 178 ? 4.691 -19.312 2.09 1 98.25 178 PRO B CA 1
ATOM 3603 C C . PRO B 1 178 ? 6.074 -18.766 2.43 1 98.25 178 PRO B C 1
ATOM 3605 O O . PRO B 1 178 ? 6.801 -19.359 3.229 1 98.25 178 PRO B O 1
ATOM 3608 N N . GLY B 1 179 ? 6.473 -17.656 1.79 1 98.56 179 GLY B N 1
ATOM 3609 C CA . GLY B 1 179 ? 7.75 -17.031 2.068 1 98.56 179 GLY B CA 1
ATOM 3610 C C . GLY B 1 179 ? 8.898 -17.641 1.296 1 98.56 179 GLY B C 1
ATOM 3611 O O . GLY B 1 179 ? 10.062 -17.328 1.541 1 98.56 179 GLY B O 1
ATOM 3612 N N . LYS B 1 180 ? 8.531 -18.531 0.41 1 98.56 180 LYS B N 1
ATOM 3613 C CA . LYS B 1 180 ? 9.547 -19.125 -0.459 1 98.56 180 LYS B CA 1
ATOM 3614 C C . LYS B 1 180 ? 9.219 -18.875 -1.93 1 98.56 180 LYS B C 1
ATOM 3616 O O . LYS B 1 180 ? 8.055 -18.875 -2.322 1 98.56 180 LYS B O 1
ATOM 3621 N N . SER B 1 181 ? 10.273 -18.656 -2.701 1 98.5 181 SER B N 1
ATOM 3622 C CA . SER B 1 181 ? 10.133 -18.422 -4.137 1 98.5 181 SER B CA 1
ATOM 3623 C C . SER B 1 181 ? 10.812 -19.547 -4.934 1 98.5 181 SER B C 1
ATOM 3625 O O . SER B 1 181 ? 11.422 -20.438 -4.359 1 98.5 181 SER B O 1
ATOM 3627 N N . THR B 1 182 ? 10.609 -19.547 -6.246 1 98.38 182 THR B N 1
ATOM 3628 C CA . THR B 1 182 ? 11.18 -20.562 -7.117 1 98.38 182 THR B CA 1
ATOM 3629 C C . THR B 1 182 ? 12.023 -19.922 -8.219 1 98.38 182 THR B C 1
ATOM 3631 O O . THR B 1 182 ? 11.555 -19.016 -8.914 1 98.38 182 THR B O 1
ATOM 3634 N N . ILE B 1 183 ? 13.227 -20.375 -8.406 1 98.44 183 ILE B N 1
ATOM 3635 C CA . ILE B 1 183 ? 14.031 -19.969 -9.555 1 98.44 183 ILE B CA 1
ATOM 3636 C C . ILE B 1 183 ? 13.617 -20.781 -10.781 1 98.44 183 ILE B C 1
ATOM 3638 O O . ILE B 1 183 ? 13.727 -22.016 -10.789 1 98.44 183 ILE B O 1
ATOM 3642 N N . LEU B 1 184 ? 13.117 -20.141 -11.766 1 98.38 184 LEU B N 1
ATOM 3643 C CA . LEU B 1 184 ? 12.672 -20.828 -12.977 1 98.38 184 LEU B CA 1
ATOM 3644 C C . LEU B 1 184 ? 13.789 -20.891 -14.008 1 98.38 184 LEU B C 1
ATOM 3646 O O . LEU B 1 184 ? 13.859 -21.844 -14.789 1 98.38 184 LEU B O 1
ATOM 3650 N N . VAL B 1 185 ? 14.539 -19.812 -14.102 1 98.5 185 VAL B N 1
ATOM 3651 C CA . VAL B 1 185 ? 15.703 -19.719 -14.977 1 98.5 185 VAL B CA 1
ATOM 3652 C C . VAL B 1 185 ? 16.891 -19.172 -14.188 1 98.5 185 VAL B C 1
ATOM 3654 O O . VAL B 1 185 ? 16.766 -18.188 -13.469 1 98.5 185 VAL B O 1
ATOM 3657 N N . ASP B 1 186 ? 18.016 -19.812 -14.242 1 98.25 186 ASP B N 1
ATOM 3658 C CA . ASP B 1 186 ? 19.219 -19.281 -13.609 1 98.25 186 ASP B CA 1
ATOM 3659 C C . ASP B 1 186 ? 19.812 -18.156 -14.438 1 98.25 186 ASP B C 1
ATOM 3661 O O . ASP B 1 186 ? 19.438 -17.953 -15.594 1 98.25 186 ASP B O 1
ATOM 3665 N N . GLY B 1 187 ? 20.703 -17.391 -13.82 1 98.5 187 GLY B N 1
ATOM 3666 C CA . GLY B 1 187 ? 21.344 -16.281 -14.508 1 98.5 187 GLY B CA 1
ATOM 3667 C C . GLY B 1 187 ? 22.266 -15.477 -13.609 1 98.5 187 GLY B C 1
ATOM 3668 O O . GLY B 1 187 ? 22.219 -15.609 -12.383 1 98.5 187 GLY B O 1
ATOM 3669 N N . SER B 1 188 ? 23.062 -14.586 -14.281 1 98.5 188 SER B N 1
ATOM 3670 C CA . SER B 1 188 ? 24.109 -13.93 -13.516 1 98.5 188 SER B CA 1
ATOM 3671 C C . SER B 1 188 ? 24.109 -12.422 -13.734 1 98.5 188 SER B C 1
ATOM 3673 O O . SER B 1 188 ? 24.688 -11.672 -12.945 1 98.5 188 SER B O 1
ATOM 3675 N N . ASP B 1 189 ? 23.531 -11.977 -14.82 1 98.75 189 ASP B N 1
ATOM 3676 C CA . ASP B 1 189 ? 23.688 -10.57 -15.188 1 98.75 189 ASP B CA 1
ATOM 3677 C C . ASP B 1 189 ? 22.641 -9.703 -14.492 1 98.75 189 ASP B C 1
ATOM 3679 O O . ASP B 1 189 ? 22.906 -8.539 -14.18 1 98.75 189 ASP B O 1
ATOM 3683 N N . ALA B 1 190 ? 21.438 -10.211 -14.336 1 98.88 190 ALA B N 1
ATOM 3684 C CA . ALA B 1 190 ? 20.328 -9.547 -13.672 1 98.88 190 ALA B CA 1
ATOM 3685 C C . ALA B 1 190 ? 19.281 -10.555 -13.211 1 98.88 190 ALA B C 1
ATOM 3687 O O . ALA B 1 190 ? 19.297 -11.711 -13.648 1 98.88 190 ALA B O 1
ATOM 3688 N N . THR B 1 191 ? 18.484 -10.164 -12.305 1 98.94 191 THR B N 1
ATOM 3689 C CA . THR B 1 191 ? 17.391 -11.023 -11.852 1 98.94 191 THR B CA 1
ATOM 3690 C C . THR B 1 191 ? 16.047 -10.367 -12.117 1 98.94 191 THR B C 1
ATOM 3692 O O . THR B 1 191 ? 15.844 -9.195 -11.789 1 98.94 191 THR B O 1
ATOM 3695 N N . ILE B 1 192 ? 15.172 -11.062 -12.766 1 99 192 ILE B N 1
ATOM 3696 C CA . ILE B 1 192 ? 13.766 -10.695 -12.898 1 99 192 ILE B CA 1
ATOM 3697 C C . ILE B 1 192 ? 12.945 -11.398 -11.82 1 99 192 ILE B C 1
ATOM 3699 O O . ILE B 1 192 ? 12.93 -12.633 -11.742 1 99 192 ILE B O 1
ATOM 3703 N N . ILE B 1 193 ? 12.336 -10.68 -10.953 1 99 193 ILE B N 1
ATOM 3704 C CA . ILE B 1 193 ? 11.414 -11.203 -9.953 1 99 193 ILE B CA 1
ATOM 3705 C C . ILE B 1 193 ? 9.977 -10.875 -10.359 1 99 193 ILE B C 1
ATOM 3707 O O . ILE B 1 193 ? 9.594 -9.703 -10.398 1 99 193 ILE B O 1
ATOM 3711 N N . ALA B 1 194 ? 9.203 -11.883 -10.672 1 98.94 194 ALA B N 1
ATOM 3712 C CA . ALA B 1 194 ? 7.859 -11.664 -11.195 1 98.94 194 ALA B CA 1
ATOM 3713 C C . ALA B 1 194 ? 6.82 -12.43 -10.375 1 98.94 194 ALA B C 1
ATOM 3715 O O . ALA B 1 194 ? 7.16 -13.359 -9.641 1 98.94 194 ALA B O 1
ATOM 3716 N N . CYS B 1 195 ? 5.582 -12.047 -10.461 1 98.75 195 CYS B N 1
ATOM 3717 C CA . CYS B 1 195 ? 4.461 -12.781 -9.875 1 98.75 195 CYS B CA 1
ATOM 3718 C C . CYS B 1 195 ? 3.279 -12.828 -10.836 1 98.75 195 CYS B C 1
ATOM 3720 O O . CYS B 1 195 ? 3.184 -12.008 -11.75 1 98.75 195 CYS B O 1
ATOM 3722 N N . GLY B 1 196 ? 2.453 -13.844 -10.656 1 98.19 196 GLY B N 1
ATOM 3723 C CA . GLY B 1 196 ? 1.199 -13.93 -11.391 1 98.19 196 GLY B CA 1
ATOM 3724 C C . GLY B 1 196 ? 1.389 -13.977 -12.891 1 98.19 196 GLY B C 1
ATOM 3725 O O . GLY B 1 196 ? 2.219 -14.734 -13.398 1 98.19 196 GLY B O 1
ATOM 3726 N N . ALA B 1 197 ? 0.666 -13.164 -13.602 1 97.56 197 ALA B N 1
ATOM 3727 C CA . ALA B 1 197 ? 0.528 -13.219 -15.055 1 97.56 197 ALA B CA 1
ATOM 3728 C C . ALA B 1 197 ? 1.828 -12.812 -15.742 1 97.56 197 ALA B C 1
ATOM 3730 O O . ALA B 1 197 ? 2.01 -13.07 -16.938 1 97.56 197 ALA B O 1
ATOM 3731 N N . LEU B 1 198 ? 2.773 -12.18 -15.008 1 98.56 198 LEU B N 1
ATOM 3732 C CA . LEU B 1 198 ? 3.975 -11.68 -15.672 1 98.56 198 LEU B CA 1
ATOM 3733 C C . LEU B 1 198 ? 5.125 -12.672 -15.531 1 98.56 198 LEU B C 1
ATOM 3735 O O . LEU B 1 198 ? 6.207 -12.461 -16.094 1 98.56 198 LEU B O 1
ATOM 3739 N N . VAL B 1 199 ? 4.891 -13.781 -14.844 1 98.69 199 VAL B N 1
ATOM 3740 C CA . VAL B 1 199 ? 5.945 -14.781 -14.727 1 98.69 199 VAL B CA 1
ATOM 3741 C C . VAL B 1 199 ? 6.238 -15.383 -16.094 1 98.69 199 VAL B C 1
ATOM 3743 O O . VAL B 1 199 ? 7.402 -15.57 -16.469 1 98.69 199 VAL B O 1
ATOM 3746 N N . GLY B 1 200 ? 5.199 -15.742 -16.859 1 98.12 200 GLY B N 1
ATOM 3747 C CA . GLY B 1 200 ? 5.387 -16.234 -18.219 1 98.12 200 GLY B CA 1
ATOM 3748 C C . GLY B 1 200 ? 6.199 -15.281 -19.094 1 98.12 200 GLY B C 1
ATOM 3749 O O . GLY B 1 200 ? 7.258 -15.656 -19.594 1 98.12 200 GLY B O 1
ATOM 3750 N N . PRO B 1 201 ? 5.734 -14.055 -19.234 1 98.56 201 PRO B N 1
ATOM 3751 C CA . PRO B 1 201 ? 6.488 -13.039 -19.984 1 98.56 201 PRO B CA 1
ATOM 3752 C C . PRO B 1 201 ? 7.922 -12.883 -19.484 1 98.56 201 PRO B C 1
ATOM 3754 O O . PRO B 1 201 ? 8.828 -12.602 -20.266 1 98.56 201 PRO B O 1
ATOM 3757 N N . ALA B 1 202 ? 8.164 -13.031 -18.188 1 98.88 202 ALA B N 1
ATOM 3758 C CA . ALA B 1 202 ? 9.508 -12.938 -17.625 1 98.88 202 ALA B CA 1
ATOM 3759 C C . ALA B 1 202 ? 10.398 -14.055 -18.156 1 98.88 202 ALA B C 1
ATOM 3761 O O . ALA B 1 202 ? 11.562 -13.82 -18.5 1 98.88 202 ALA B O 1
ATOM 3762 N N . VAL B 1 203 ? 9.844 -15.281 -18.172 1 98.75 203 VAL B N 1
ATOM 3763 C CA . VAL B 1 203 ? 10.586 -16.422 -18.703 1 98.75 203 VAL B CA 1
ATOM 3764 C C . VAL B 1 203 ? 10.906 -16.188 -20.188 1 98.75 203 VAL B C 1
ATOM 3766 O O . VAL B 1 203 ? 12.031 -16.422 -20.625 1 98.75 203 VAL B O 1
ATOM 3769 N N . GLU B 1 204 ? 9.906 -15.695 -20.906 1 98.62 204 GLU B N 1
ATOM 3770 C CA . GLU B 1 204 ? 10.102 -15.375 -22.312 1 98.62 204 GLU B CA 1
ATOM 3771 C C . GLU B 1 204 ? 11.172 -14.305 -22.5 1 98.62 204 GLU B C 1
ATOM 3773 O O . GLU B 1 204 ? 12 -14.391 -23.406 1 98.62 204 GLU B O 1
ATOM 3778 N N . ALA B 1 205 ? 11.125 -13.305 -21.656 1 98.88 205 ALA B N 1
ATOM 3779 C CA . ALA B 1 205 ? 12.117 -12.234 -21.719 1 98.88 205 ALA B CA 1
ATOM 3780 C C . ALA B 1 205 ? 13.531 -12.781 -21.5 1 98.88 205 ALA B C 1
ATOM 3782 O O . ALA B 1 205 ? 14.469 -12.375 -22.188 1 98.88 205 ALA B O 1
ATOM 3783 N N . SER B 1 206 ? 13.664 -13.656 -20.531 1 98.81 206 SER B N 1
ATOM 3784 C CA . SER B 1 206 ? 14.961 -14.258 -20.266 1 98.81 206 SER B CA 1
ATOM 3785 C C . SER B 1 206 ? 15.5 -15 -21.484 1 98.81 206 SER B C 1
ATOM 3787 O O . SER B 1 206 ? 16.688 -14.914 -21.797 1 98.81 206 SER B O 1
ATOM 3789 N N . LYS B 1 207 ? 14.641 -15.719 -22.172 1 98.44 207 LYS B N 1
ATOM 3790 C CA . LYS B 1 207 ? 15.031 -16.422 -23.406 1 98.44 207 LYS B CA 1
ATOM 3791 C C . LYS B 1 207 ? 15.516 -15.43 -24.469 1 98.44 207 LYS B C 1
ATOM 3793 O O . LYS B 1 207 ? 16.547 -15.641 -25.094 1 98.44 207 LYS B O 1
ATOM 3798 N N . THR B 1 208 ? 14.758 -14.383 -24.641 1 98.69 208 THR B N 1
ATOM 3799 C CA . THR B 1 208 ? 15.109 -13.352 -25.625 1 98.69 208 THR B CA 1
ATOM 3800 C C . THR B 1 208 ? 16.453 -12.727 -25.266 1 98.69 208 THR B C 1
ATOM 3802 O O . THR B 1 208 ? 17.297 -12.5 -26.156 1 98.69 208 THR B O 1
ATOM 3805 N N . LEU B 1 209 ? 16.688 -12.438 -24.016 1 98.81 209 LEU B N 1
ATOM 3806 C CA . LEU B 1 209 ? 17.906 -11.812 -23.547 1 98.81 209 LEU B CA 1
ATOM 3807 C C . LEU B 1 209 ? 19.109 -12.719 -23.781 1 98.81 209 LEU B C 1
ATOM 3809 O O . LEU B 1 209 ? 20.203 -12.242 -24.078 1 98.81 209 LEU B O 1
ATOM 3813 N N . SER B 1 210 ? 18.859 -14.008 -23.625 1 98.31 210 SER B N 1
ATOM 3814 C CA . SER B 1 210 ? 19.938 -14.969 -23.844 1 98.31 210 SER B CA 1
ATOM 3815 C C . SER B 1 210 ? 20.453 -14.906 -25.281 1 98.31 210 SER B C 1
ATOM 3817 O O . SER B 1 210 ? 21.641 -15.156 -25.516 1 98.31 210 SER B O 1
ATOM 3819 N N . GLU B 1 211 ? 19.594 -14.57 -26.141 1 97.75 211 GLU B N 1
ATOM 3820 C CA . GLU B 1 211 ? 19.984 -14.414 -27.531 1 97.75 211 GLU B CA 1
ATOM 3821 C C . GLU B 1 211 ? 20.953 -13.242 -27.703 1 97.75 211 GLU B C 1
ATOM 3823 O O . GLU B 1 211 ? 21.719 -13.195 -28.672 1 97.75 211 GLU B O 1
ATOM 3828 N N . SER B 1 212 ? 20.922 -12.312 -26.859 1 96.81 212 SER B N 1
ATOM 3829 C CA . SER B 1 212 ? 21.828 -11.18 -26.875 1 96.81 212 SER B CA 1
ATOM 3830 C C . SER B 1 212 ? 22.938 -11.352 -25.844 1 96.81 212 SER B C 1
ATOM 3832 O O . SER B 1 212 ? 23.5 -10.367 -25.359 1 96.81 212 SER B O 1
ATOM 3834 N N . ASN B 1 213 ? 23.141 -12.57 -25.312 1 97.75 213 ASN B N 1
ATOM 3835 C CA . ASN B 1 213 ? 24.188 -12.961 -24.375 1 97.75 213 ASN B CA 1
ATOM 3836 C C . ASN B 1 213 ? 24 -12.297 -23.016 1 97.75 213 ASN B C 1
ATOM 3838 O O . ASN B 1 213 ? 24.969 -11.891 -22.375 1 97.75 213 ASN B O 1
ATOM 3842 N N . ILE B 1 214 ? 22.844 -11.992 -22.688 1 98.62 214 ILE B N 1
ATOM 3843 C CA . ILE B 1 214 ? 22.5 -11.523 -21.344 1 98.62 214 ILE B CA 1
ATOM 3844 C C . ILE B 1 214 ? 21.828 -12.648 -20.562 1 98.62 214 ILE B C 1
ATOM 3846 O O . ILE B 1 214 ? 20.797 -13.18 -20.984 1 98.62 214 ILE B O 1
ATOM 3850 N N . SER B 1 215 ? 22.438 -13.031 -19.484 1 98.75 215 SER B N 1
ATOM 3851 C CA . SER B 1 215 ? 21.938 -14.102 -18.641 1 98.75 215 SER B CA 1
ATOM 3852 C C . SER B 1 215 ? 21.062 -13.562 -17.516 1 98.75 215 SER B C 1
ATOM 3854 O O . SER B 1 215 ? 21.562 -13.148 -16.469 1 98.75 215 SER B O 1
ATOM 3856 N N . ALA B 1 216 ? 19.797 -13.648 -17.703 1 98.81 216 ALA B N 1
ATOM 3857 C CA . ALA B 1 216 ? 18.844 -13.102 -16.734 1 98.81 216 ALA B CA 1
ATOM 3858 C C . ALA B 1 216 ? 18.188 -14.219 -15.922 1 98.81 216 ALA B C 1
ATOM 3860 O O . ALA B 1 216 ? 17.531 -15.102 -16.469 1 98.81 216 ALA B O 1
ATOM 3861 N N . ARG B 1 217 ? 18.359 -14.164 -14.633 1 98.88 217 ARG B N 1
ATOM 3862 C CA . ARG B 1 217 ? 17.672 -15.062 -13.703 1 98.88 217 ARG B CA 1
ATOM 3863 C C . ARG B 1 217 ? 16.203 -14.703 -13.594 1 98.88 217 ARG B C 1
ATOM 3865 O O . ARG B 1 217 ? 15.836 -13.531 -13.633 1 98.88 217 ARG B O 1
ATOM 3872 N N . VAL B 1 218 ? 15.336 -15.703 -13.523 1 98.94 218 VAL B N 1
ATOM 3873 C CA . VAL B 1 218 ? 13.906 -15.469 -13.312 1 98.94 218 VAL B CA 1
ATOM 3874 C C . VAL B 1 218 ? 13.453 -16.141 -12.023 1 98.94 218 VAL B C 1
ATOM 3876 O O . VAL B 1 218 ? 13.602 -17.359 -11.859 1 98.94 218 VAL B O 1
ATOM 3879 N N . ILE B 1 219 ? 12.945 -15.359 -11.102 1 98.94 219 ILE B N 1
ATOM 3880 C CA . ILE B 1 219 ? 12.383 -15.844 -9.852 1 98.94 219 ILE B CA 1
ATOM 3881 C C . ILE B 1 219 ? 10.867 -15.648 -9.852 1 98.94 219 ILE B C 1
ATOM 3883 O O . ILE B 1 219 ? 10.383 -14.531 -10.062 1 98.94 219 ILE B O 1
ATOM 3887 N N . ASN B 1 220 ? 10.125 -16.719 -9.695 1 98.88 220 ASN B N 1
ATOM 3888 C CA . ASN B 1 220 ? 8.695 -16.656 -9.43 1 98.88 220 ASN B CA 1
ATOM 3889 C C . ASN B 1 220 ? 8.406 -16.391 -7.953 1 98.88 220 ASN B C 1
ATOM 3891 O O . ASN B 1 220 ? 8.688 -17.234 -7.102 1 98.88 220 ASN B O 1
ATOM 3895 N N . MET B 1 221 ? 7.887 -15.227 -7.66 1 98.81 221 MET B N 1
ATOM 3896 C CA . MET B 1 221 ? 7.574 -14.812 -6.293 1 98.81 221 MET B CA 1
ATOM 3897 C C . MET B 1 221 ? 6.07 -14.852 -6.047 1 98.81 221 MET B C 1
ATOM 3899 O O . MET B 1 221 ? 5.422 -13.805 -5.957 1 98.81 221 MET B O 1
ATOM 3903 N N . ALA B 1 222 ? 5.559 -16 -5.855 1 98.69 222 ALA B N 1
ATOM 3904 C CA . ALA B 1 222 ? 4.125 -16.172 -5.613 1 98.69 222 ALA B CA 1
ATOM 3905 C C . ALA B 1 222 ? 3.732 -15.586 -4.258 1 98.69 222 ALA B C 1
ATOM 3907 O O . ALA B 1 222 ? 2.68 -14.961 -4.125 1 98.69 222 ALA B O 1
ATOM 3908 N N . SER B 1 223 ? 4.562 -15.844 -3.215 1 98.88 223 SER B N 1
ATOM 3909 C CA . SER B 1 223 ? 4.32 -15.281 -1.891 1 98.88 223 SER B CA 1
ATOM 3910 C C . SER B 1 223 ? 4.777 -13.828 -1.814 1 98.88 223 SER B C 1
ATOM 3912 O O . SER B 1 223 ? 5.977 -13.555 -1.805 1 98.88 223 SER B O 1
ATOM 3914 N N . ILE B 1 224 ? 3.838 -12.938 -1.733 1 98.88 224 ILE B N 1
ATOM 3915 C CA . ILE B 1 224 ? 4.16 -11.516 -1.611 1 98.88 224 ILE B CA 1
ATOM 3916 C C . ILE B 1 224 ? 4.379 -11.164 -0.142 1 98.88 224 ILE B C 1
ATOM 3918 O O . ILE B 1 224 ? 5.234 -10.336 0.182 1 98.88 224 ILE B O 1
ATOM 3922 N N . LYS B 1 225 ? 3.543 -11.727 0.661 1 98.62 225 LYS B N 1
ATOM 3923 C CA . LYS B 1 225 ? 3.631 -11.594 2.111 1 98.62 225 LYS B CA 1
ATOM 3924 C C . LYS B 1 225 ? 3.277 -12.906 2.805 1 98.62 225 LYS B C 1
ATOM 3926 O O . LYS B 1 225 ? 2.137 -13.367 2.725 1 98.62 225 LYS B O 1
ATOM 3931 N N . PRO B 1 226 ? 4.156 -13.531 3.594 1 98.5 226 PRO B N 1
ATOM 3932 C CA . PRO B 1 226 ? 5.551 -13.102 3.729 1 98.5 226 PRO B CA 1
ATOM 3933 C C . PRO B 1 226 ? 6.34 -13.242 2.428 1 98.5 226 PRO B C 1
ATOM 3935 O O . PRO B 1 226 ? 6.02 -14.094 1.596 1 98.5 226 PRO B O 1
ATOM 3938 N N . ILE B 1 227 ? 7.324 -12.398 2.293 1 98.81 227 ILE B N 1
ATOM 3939 C CA . ILE B 1 227 ? 8.117 -12.406 1.07 1 98.81 227 ILE B CA 1
ATOM 3940 C C . ILE B 1 227 ? 9.398 -13.219 1.296 1 98.81 227 ILE B C 1
ATOM 3942 O O . ILE B 1 227 ? 9.852 -13.367 2.432 1 98.81 227 ILE B O 1
ATOM 3946 N N . ASP B 1 228 ? 9.945 -13.773 0.292 1 98.88 228 ASP B N 1
ATOM 3947 C CA . ASP B 1 228 ? 11.203 -14.508 0.351 1 98.88 228 ASP B CA 1
ATOM 3948 C C . ASP B 1 228 ? 12.398 -13.555 0.368 1 98.88 228 ASP B C 1
ATOM 3950 O O . ASP B 1 228 ? 13.125 -13.445 -0.622 1 98.88 228 ASP B O 1
ATOM 3954 N N . ALA B 1 229 ? 12.625 -12.961 1.493 1 98.88 229 ALA B N 1
ATOM 3955 C CA . ALA B 1 229 ? 13.695 -11.977 1.636 1 98.88 229 ALA B CA 1
ATOM 3956 C C . ALA B 1 229 ? 15.055 -12.586 1.313 1 98.88 229 ALA B C 1
ATOM 3958 O O . ALA B 1 229 ? 15.898 -11.938 0.696 1 98.88 229 ALA B O 1
ATOM 3959 N N . GLU B 1 230 ? 15.258 -13.797 1.702 1 98.81 230 GLU B N 1
ATOM 3960 C CA . GLU B 1 230 ? 16.531 -14.461 1.471 1 98.81 230 GLU B CA 1
ATOM 3961 C C . GLU B 1 230 ? 16.844 -14.555 -0.02 1 98.81 230 GLU B C 1
ATOM 3963 O O . GLU B 1 230 ? 17.969 -14.273 -0.445 1 98.81 230 GLU B O 1
ATOM 3968 N N . ALA B 1 231 ? 15.859 -14.938 -0.808 1 98.88 231 ALA B N 1
ATOM 3969 C CA . ALA B 1 231 ? 16.047 -15.047 -2.252 1 98.88 231 ALA B CA 1
ATOM 3970 C C . ALA B 1 231 ? 16.359 -13.688 -2.871 1 98.88 231 ALA B C 1
ATOM 3972 O O . ALA B 1 231 ? 17.188 -13.594 -3.789 1 98.88 231 ALA B O 1
ATOM 3973 N N . ILE B 1 232 ? 15.734 -12.664 -2.402 1 98.94 232 ILE B N 1
ATOM 3974 C CA . ILE B 1 232 ? 15.922 -11.32 -2.924 1 98.94 232 ILE B CA 1
ATOM 3975 C C . ILE B 1 232 ? 17.344 -10.836 -2.609 1 98.94 232 ILE B C 1
ATOM 3977 O O . ILE B 1 232 ? 18.031 -10.297 -3.479 1 98.94 232 ILE B O 1
ATOM 3981 N N . ILE B 1 233 ? 17.734 -11.039 -1.366 1 98.94 233 ILE B N 1
ATOM 3982 C CA . ILE B 1 233 ? 19.062 -10.617 -0.928 1 98.94 233 ILE B CA 1
ATOM 3983 C C . ILE B 1 233 ? 20.141 -11.359 -1.729 1 98.94 233 ILE B C 1
ATOM 3985 O O . ILE B 1 233 ? 21.109 -10.75 -2.18 1 98.94 233 ILE B O 1
ATOM 3989 N N . LYS B 1 234 ? 19.906 -12.664 -1.922 1 98.88 234 LYS B N 1
ATOM 3990 C CA . LYS B 1 234 ? 20.828 -13.461 -2.715 1 98.88 234 LYS B CA 1
ATOM 3991 C C . LYS B 1 234 ? 20.906 -12.953 -4.152 1 98.88 234 LYS B C 1
ATOM 3993 O O . LYS B 1 234 ? 21.984 -12.852 -4.723 1 98.88 234 LYS B O 1
ATOM 3998 N N . ALA B 1 235 ? 19.797 -12.648 -4.727 1 98.88 235 ALA B N 1
ATOM 3999 C CA . ALA B 1 235 ? 19.75 -12.117 -6.082 1 98.88 235 ALA B CA 1
ATOM 4000 C C . ALA B 1 235 ? 20.484 -10.789 -6.176 1 98.88 235 ALA B C 1
ATOM 4002 O O . ALA B 1 235 ? 21.266 -10.562 -7.113 1 98.88 235 ALA B O 1
ATOM 4003 N N . ALA B 1 236 ? 20.203 -9.914 -5.234 1 98.88 236 ALA B N 1
ATOM 4004 C CA . ALA B 1 236 ? 20.875 -8.625 -5.207 1 98.88 236 ALA B CA 1
ATOM 4005 C C . ALA B 1 236 ? 22.391 -8.797 -5.145 1 98.88 236 ALA B C 1
ATOM 4007 O O . ALA B 1 236 ? 23.125 -8.125 -5.871 1 98.88 236 ALA B O 1
ATOM 4008 N N . ALA B 1 237 ? 22.812 -9.703 -4.309 1 98.62 237 ALA B N 1
ATOM 4009 C CA . ALA B 1 237 ? 24.25 -9.914 -4.086 1 98.62 237 ALA B CA 1
ATOM 4010 C C . ALA B 1 237 ? 24.906 -10.523 -5.316 1 98.62 237 ALA B C 1
ATOM 4012 O O . ALA B 1 237 ? 26.031 -10.156 -5.672 1 98.62 237 ALA B O 1
ATOM 4013 N N . GLU B 1 238 ? 24.219 -11.438 -5.941 1 98.75 238 GLU B N 1
ATOM 4014 C CA . GLU B 1 238 ? 24.844 -12.234 -6.992 1 98.75 238 GLU B CA 1
ATOM 4015 C C . GLU B 1 238 ? 24.734 -11.539 -8.352 1 98.75 238 GLU B C 1
ATOM 4017 O O . GLU B 1 238 ? 25.672 -11.594 -9.148 1 98.75 238 GLU B O 1
ATOM 4022 N N . THR B 1 239 ? 23.562 -10.898 -8.609 1 98.69 239 THR B N 1
ATOM 4023 C CA . THR B 1 239 ? 23.359 -10.391 -9.961 1 98.69 239 THR B CA 1
ATOM 4024 C C . THR B 1 239 ? 23.516 -8.875 -10 1 98.69 239 THR B C 1
ATOM 4026 O O . THR B 1 239 ? 23.75 -8.289 -11.055 1 98.69 239 THR B O 1
ATOM 4029 N N . GLY B 1 240 ? 23.281 -8.195 -8.906 1 98.69 240 GLY B N 1
ATOM 4030 C CA . GLY B 1 240 ? 23.594 -6.785 -8.758 1 98.69 240 GLY B CA 1
ATOM 4031 C C . GLY B 1 240 ? 22.578 -5.871 -9.414 1 98.69 240 GLY B C 1
ATOM 4032 O O . GLY B 1 240 ? 22.734 -4.648 -9.398 1 98.69 240 GLY B O 1
ATOM 4033 N N . ALA B 1 241 ? 21.531 -6.398 -10.055 1 98.81 241 ALA B N 1
ATOM 4034 C CA . ALA B 1 241 ? 20.469 -5.652 -10.734 1 98.81 241 ALA B CA 1
ATOM 4035 C C . ALA B 1 241 ? 19.172 -6.445 -10.742 1 98.81 241 ALA B C 1
ATOM 4037 O O . ALA B 1 241 ? 19.156 -7.637 -11.055 1 98.81 241 ALA B O 1
ATOM 4038 N N . ILE B 1 242 ? 18.078 -5.773 -10.414 1 98.94 242 ILE B N 1
ATOM 4039 C CA . ILE B 1 242 ? 16.812 -6.5 -10.266 1 98.94 242 ILE B CA 1
ATOM 4040 C C . ILE B 1 242 ? 15.719 -5.781 -11.047 1 98.94 242 ILE B C 1
ATOM 4042 O O . ILE B 1 242 ? 15.625 -4.551 -11.008 1 98.94 242 ILE B O 1
ATOM 4046 N N . VAL B 1 243 ? 14.93 -6.473 -11.766 1 98.94 243 VAL B N 1
ATOM 4047 C CA . VAL B 1 243 ? 13.68 -6.016 -12.375 1 98.94 243 VAL B CA 1
ATOM 4048 C C . VAL B 1 243 ? 12.5 -6.742 -11.734 1 98.94 243 VAL B C 1
ATOM 4050 O O . VAL B 1 243 ? 12.523 -7.965 -11.586 1 98.94 243 VAL B 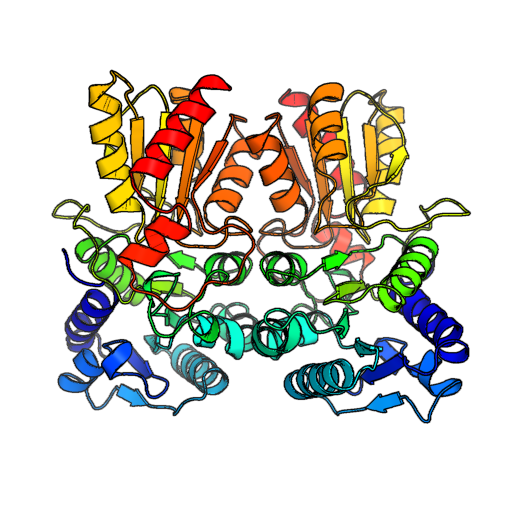O 1
ATOM 4053 N N . THR B 1 244 ? 11.562 -6.031 -11.281 1 98.94 244 THR B N 1
ATOM 4054 C CA . THR B 1 244 ? 10.328 -6.672 -10.852 1 98.94 244 THR B CA 1
ATOM 4055 C C . THR B 1 244 ? 9.25 -6.547 -11.922 1 98.94 244 THR B C 1
ATOM 4057 O O . THR B 1 244 ? 9.211 -5.559 -12.656 1 98.94 244 THR B O 1
ATOM 4060 N N . ALA B 1 245 ? 8.414 -7.523 -12.062 1 98.94 245 ALA B N 1
ATOM 4061 C CA . ALA B 1 245 ? 7.344 -7.543 -13.055 1 98.94 245 ALA B CA 1
ATOM 4062 C C . ALA B 1 245 ? 6.035 -8.023 -12.43 1 98.94 245 ALA B C 1
ATOM 4064 O O . ALA B 1 245 ? 5.961 -9.133 -11.898 1 98.94 245 ALA B O 1
ATOM 4065 N N . GLU B 1 246 ? 4.992 -7.219 -12.523 1 98.81 246 GLU B N 1
ATOM 4066 C CA . GLU B 1 246 ? 3.701 -7.531 -11.914 1 98.81 246 GLU B CA 1
ATOM 4067 C C . GLU B 1 246 ? 2.555 -6.891 -12.688 1 98.81 246 GLU B C 1
ATOM 4069 O O . GLU B 1 246 ? 2.707 -5.797 -13.242 1 98.81 246 GLU B O 1
ATOM 4074 N N . GLU B 1 247 ? 1.445 -7.59 -12.75 1 98.19 247 GLU B N 1
ATOM 4075 C CA . GLU B 1 247 ? 0.222 -7.012 -13.297 1 98.19 247 GLU B CA 1
ATOM 4076 C C . GLU B 1 247 ? -0.545 -6.234 -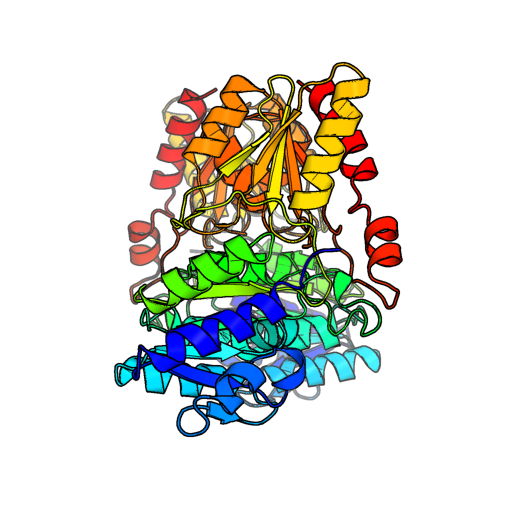12.234 1 98.19 247 GLU B C 1
ATOM 4078 O O . GLU B 1 247 ? -1.704 -6.539 -11.945 1 98.19 247 GLU B O 1
ATOM 4083 N N . HIS B 1 248 ? 0.067 -5.281 -11.617 1 98.19 248 HIS B N 1
ATOM 4084 C CA . HIS B 1 248 ? -0.362 -4.395 -10.547 1 98.19 248 HIS B CA 1
ATOM 4085 C C . HIS B 1 248 ? 0.275 -3.016 -10.68 1 98.19 248 HIS B C 1
ATOM 4087 O O . HIS B 1 248 ? 1.25 -2.848 -11.414 1 98.19 248 HIS B O 1
ATOM 4093 N N . ASN B 1 249 ? -0.301 -1.969 -10.109 1 97.75 249 ASN B N 1
ATOM 4094 C CA . ASN B 1 249 ? 0.392 -0.693 -9.961 1 97.75 249 ASN B CA 1
ATOM 4095 C C . ASN B 1 249 ? 1.796 -0.88 -9.391 1 97.75 249 ASN B C 1
ATOM 4097 O O . ASN B 1 249 ? 2.004 -1.701 -8.492 1 97.75 249 ASN B O 1
ATOM 4101 N N . ILE B 1 250 ? 2.76 -0.137 -9.852 1 97.75 250 ILE B N 1
ATOM 4102 C CA . ILE B 1 250 ? 4.133 -0.257 -9.375 1 97.75 250 ILE B CA 1
ATOM 4103 C C . ILE B 1 250 ? 4.23 0.274 -7.945 1 97.75 250 ILE B C 1
ATOM 4105 O O . ILE B 1 250 ? 5.242 0.071 -7.27 1 97.75 250 ILE B O 1
ATOM 4109 N N . ILE B 1 251 ? 3.176 0.971 -7.496 1 97.94 251 ILE B N 1
ATOM 4110 C CA . ILE B 1 251 ? 3.123 1.516 -6.145 1 97.94 251 ILE B CA 1
ATOM 4111 C C . ILE B 1 251 ? 2.502 0.491 -5.199 1 97.94 251 ILE B C 1
ATOM 4113 O O . ILE B 1 251 ? 1.34 0.11 -5.363 1 97.94 251 ILE B O 1
ATOM 4117 N N . GLY B 1 252 ? 3.277 0.044 -4.266 1 98.06 252 GLY B N 1
ATOM 4118 C CA . GLY B 1 252 ? 2.752 -0.734 -3.156 1 98.06 252 GLY B CA 1
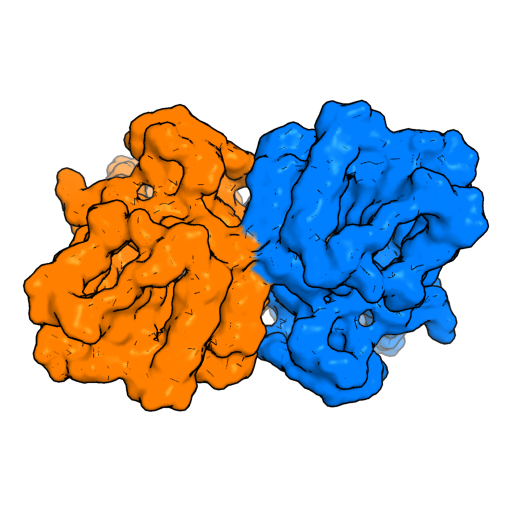ATOM 4119 C C . GLY B 1 252 ? 2.721 -2.225 -3.434 1 98.06 252 GLY B C 1
ATOM 4120 O O . GLY B 1 252 ? 2.451 -3.025 -2.535 1 98.06 252 GLY B O 1
ATOM 4121 N N . GLY B 1 253 ? 3.018 -2.652 -4.68 1 98.25 253 GLY B N 1
ATOM 4122 C CA . GLY B 1 253 ? 2.941 -4.055 -5.062 1 98.25 253 GLY B CA 1
ATOM 4123 C C . GLY B 1 253 ? 4.242 -4.801 -4.855 1 98.25 253 GLY B C 1
ATOM 4124 O O . GLY B 1 253 ? 4.926 -4.602 -3.846 1 98.25 253 GLY B O 1
ATOM 4125 N N . LEU B 1 254 ? 4.551 -5.738 -5.746 1 98.88 254 LEU B N 1
ATOM 4126 C CA . LEU B 1 254 ? 5.75 -6.566 -5.684 1 98.88 254 LEU B CA 1
ATOM 4127 C C . LEU B 1 254 ? 7.008 -5.703 -5.711 1 98.88 254 LEU B C 1
ATOM 4129 O O . LEU B 1 254 ? 7.945 -5.941 -4.945 1 98.88 254 LEU B O 1
ATOM 4133 N N . GLY B 1 255 ? 7.035 -4.746 -6.621 1 98.81 255 GLY B N 1
ATOM 4134 C CA . GLY B 1 255 ? 8.195 -3.873 -6.723 1 98.81 255 GLY B CA 1
ATOM 4135 C C . GLY B 1 255 ? 8.539 -3.18 -5.418 1 98.81 255 GLY B C 1
ATOM 4136 O O . GLY B 1 255 ? 9.703 -3.125 -5.027 1 98.81 255 GLY B O 1
ATOM 4137 N N . SER B 1 256 ? 7.5 -2.637 -4.762 1 98.81 256 SER B N 1
ATOM 4138 C CA . SER B 1 256 ? 7.703 -1.988 -3.471 1 98.81 256 SER B CA 1
ATOM 4139 C C . SER B 1 256 ? 8.227 -2.975 -2.432 1 98.81 256 SER B C 1
ATOM 4141 O O . SER B 1 256 ? 9.148 -2.658 -1.676 1 98.81 256 SER B O 1
ATOM 4143 N N . ALA B 1 257 ? 7.633 -4.156 -2.393 1 98.81 257 ALA B N 1
ATOM 4144 C CA . ALA B 1 257 ? 8.031 -5.172 -1.423 1 98.81 257 ALA B CA 1
ATOM 4145 C C . ALA B 1 257 ? 9.5 -5.555 -1.6 1 98.81 257 ALA B C 1
ATOM 4147 O O . ALA B 1 257 ? 10.242 -5.656 -0.621 1 98.81 257 ALA B O 1
ATOM 4148 N N . VAL B 1 258 ? 9.891 -5.75 -2.848 1 98.94 258 VAL B N 1
ATOM 4149 C CA . VAL B 1 258 ? 11.273 -6.113 -3.146 1 98.94 258 VAL B CA 1
ATOM 4150 C C . VAL B 1 258 ? 12.203 -4.949 -2.809 1 98.94 258 VAL B C 1
ATOM 4152 O O . VAL B 1 258 ? 13.281 -5.152 -2.248 1 98.94 258 VAL B O 1
ATOM 4155 N N . SER B 1 259 ? 11.797 -3.725 -3.121 1 98.94 259 SER B N 1
ATOM 4156 C CA . SER B 1 259 ? 12.602 -2.543 -2.826 1 98.94 259 SER B CA 1
ATOM 4157 C C . SER B 1 259 ? 12.898 -2.438 -1.334 1 98.94 259 SER B C 1
ATOM 4159 O O . SER B 1 259 ? 14.016 -2.088 -0.941 1 98.94 259 SER B O 1
ATOM 4161 N N . GLU B 1 260 ? 11.875 -2.652 -0.521 1 98.88 260 GLU B N 1
ATOM 4162 C CA . GLU B 1 260 ? 12.023 -2.582 0.929 1 98.88 260 GLU B CA 1
ATOM 4163 C C . GLU B 1 260 ? 13.102 -3.543 1.418 1 98.88 260 GLU B C 1
ATOM 4165 O O . GLU B 1 260 ? 13.945 -3.176 2.244 1 98.88 260 GLU B O 1
ATOM 4170 N N . VAL B 1 261 ? 13.086 -4.766 0.872 1 98.88 261 VAL B N 1
ATOM 4171 C CA . VAL B 1 261 ? 14.07 -5.77 1.255 1 98.88 261 VAL B CA 1
ATOM 4172 C C . VAL B 1 261 ? 15.461 -5.34 0.779 1 98.88 261 VAL B C 1
ATOM 4174 O O . VAL B 1 261 ? 16.438 -5.441 1.524 1 98.88 261 VAL B O 1
ATOM 4177 N N . VAL B 1 262 ? 15.562 -4.84 -0.437 1 98.94 262 VAL B N 1
ATOM 4178 C CA . VAL B 1 262 ? 16.828 -4.516 -1.085 1 98.94 262 VAL B CA 1
ATOM 4179 C C . VAL B 1 262 ? 17.531 -3.387 -0.326 1 98.94 262 VAL B C 1
ATOM 4181 O O . VAL B 1 262 ? 18.703 -3.502 0.031 1 98.94 262 VAL B O 1
ATOM 4184 N N . VAL B 1 263 ? 16.797 -2.332 0.061 1 98.88 263 VAL B N 1
ATOM 4185 C CA . VAL B 1 263 ? 17.438 -1.169 0.673 1 98.88 263 VAL B CA 1
ATOM 4186 C C . VAL B 1 263 ? 17.781 -1.478 2.127 1 98.88 263 VAL B C 1
ATOM 4188 O O . VAL B 1 263 ? 18.703 -0.877 2.689 1 98.88 263 VAL B O 1
ATOM 4191 N N . SER B 1 264 ? 17.109 -2.436 2.703 1 98.69 264 SER B N 1
ATOM 4192 C CA . SER B 1 264 ? 17.344 -2.768 4.105 1 98.69 264 SER B CA 1
ATOM 4193 C C . SER B 1 264 ? 18.5 -3.752 4.246 1 98.69 264 SER B C 1
ATOM 4195 O O . SER B 1 264 ? 19 -3.98 5.355 1 98.69 264 SER B O 1
ATOM 4197 N N . ASN B 1 265 ? 18.969 -4.367 3.105 1 98.62 265 ASN B N 1
ATOM 4198 C CA . ASN B 1 265 ? 19.953 -5.43 3.209 1 98.62 265 ASN B CA 1
ATOM 4199 C C . ASN B 1 265 ? 21.094 -5.23 2.211 1 98.62 265 ASN B C 1
ATOM 4201 O O . ASN B 1 265 ? 22.25 -5.008 2.604 1 98.62 265 ASN B O 1
ATOM 4205 N N . LYS B 1 266 ? 20.797 -5.23 0.9 1 98.5 266 LYS B N 1
ATOM 4206 C CA . LYS B 1 266 ? 21.766 -5.109 -0.18 1 98.5 266 LYS B CA 1
ATOM 4207 C C . LYS B 1 266 ? 21.25 -4.203 -1.292 1 98.5 266 LYS B C 1
ATOM 4209 O O . LYS B 1 266 ? 20.766 -4.688 -2.314 1 98.5 266 LYS B O 1
ATOM 4214 N N . PRO B 1 267 ? 21.578 -2.91 -1.137 1 98.81 267 PRO B N 1
ATOM 4215 C CA . PRO B 1 267 ? 21.062 -1.966 -2.125 1 98.81 267 PRO B CA 1
ATOM 4216 C C . PRO B 1 267 ? 21.656 -2.178 -3.516 1 98.81 267 PRO B C 1
ATOM 4218 O O . PRO B 1 267 ? 22.875 -2.195 -3.674 1 98.81 267 PRO B O 1
ATOM 4221 N N . VAL B 1 268 ? 20.797 -2.379 -4.484 1 98.88 268 VAL B N 1
ATOM 4222 C CA . VAL B 1 268 ? 21.188 -2.498 -5.891 1 98.88 268 VAL B CA 1
ATOM 4223 C C . VAL B 1 268 ? 20.156 -1.77 -6.762 1 98.88 268 VAL B C 1
ATOM 4225 O O . VAL B 1 268 ? 19.047 -1.494 -6.324 1 98.88 268 VAL B O 1
ATOM 4228 N N . PRO B 1 269 ? 20.5 -1.388 -7.996 1 98.88 269 PRO B N 1
ATOM 4229 C CA . PRO B 1 269 ? 19.516 -0.741 -8.875 1 98.88 269 PRO B CA 1
ATOM 4230 C C . PRO B 1 269 ? 18.359 -1.656 -9.234 1 98.88 269 PRO B C 1
ATOM 4232 O O . PRO B 1 269 ? 18.547 -2.857 -9.438 1 98.88 269 PRO B O 1
ATOM 4235 N N . MET B 1 270 ? 17.219 -1.105 -9.297 1 98.94 270 MET B N 1
ATOM 4236 C CA . MET B 1 270 ? 16.016 -1.845 -9.703 1 98.94 270 MET B CA 1
ATOM 4237 C C . MET B 1 270 ? 15.266 -1.104 -10.797 1 98.94 270 MET B C 1
ATOM 4239 O O . MET B 1 270 ? 15.367 0.118 -10.914 1 98.94 270 MET B O 1
ATOM 4243 N N . GLU B 1 271 ? 14.555 -1.796 -11.594 1 98.88 271 GLU B N 1
ATOM 4244 C CA . GLU B 1 271 ? 13.523 -1.318 -12.508 1 98.88 271 GLU B CA 1
ATOM 4245 C C . GLU B 1 271 ? 12.188 -2.006 -12.25 1 98.88 271 GLU B C 1
ATOM 4247 O O . GLU B 1 271 ? 12.156 -3.15 -11.789 1 98.88 271 GLU B O 1
ATOM 4252 N N . PHE B 1 272 ? 11.133 -1.304 -12.531 1 98.88 272 PHE B N 1
ATOM 4253 C CA . PHE B 1 272 ? 9.797 -1.823 -12.266 1 98.88 272 PHE B CA 1
ATOM 4254 C C . PHE B 1 272 ? 9.008 -1.968 -13.562 1 98.88 272 PHE B C 1
ATOM 4256 O O . PHE B 1 272 ? 8.828 -0.995 -14.297 1 98.88 272 PHE B O 1
ATOM 4263 N N . VAL B 1 273 ? 8.602 -3.127 -13.859 1 98.94 273 VAL B N 1
ATOM 4264 C CA . VAL B 1 273 ? 7.625 -3.369 -14.914 1 98.94 273 VAL B CA 1
ATOM 4265 C C . VAL B 1 273 ? 6.258 -3.646 -14.297 1 98.94 273 VAL B C 1
ATOM 4267 O O . VAL B 1 273 ? 6.066 -4.664 -13.625 1 98.94 273 VAL B O 1
ATOM 4270 N N . GLY B 1 274 ? 5.355 -2.855 -14.422 1 98.62 274 GLY B N 1
ATOM 4271 C CA . GLY B 1 274 ? 3.996 -2.855 -13.906 1 98.62 274 GLY B CA 1
ATOM 4272 C C . GLY B 1 274 ? 3.17 -1.685 -14.406 1 98.62 274 GLY B C 1
ATOM 4273 O O . GLY B 1 274 ? 3.68 -0.813 -15.109 1 98.62 274 GLY B O 1
ATOM 4274 N N . VAL B 1 275 ? 1.922 -1.689 -14.062 1 98.19 275 VAL B N 1
ATOM 4275 C CA . VAL B 1 275 ? 1.086 -0.558 -14.453 1 98.19 275 VAL B CA 1
ATOM 4276 C C . VAL B 1 275 ? 1.542 0.699 -13.711 1 98.19 275 VAL B C 1
ATOM 4278 O O . VAL B 1 275 ? 1.758 0.67 -12.5 1 98.19 275 VAL B O 1
ATOM 4281 N N . GLN B 1 276 ? 1.754 1.657 -14.484 1 97.06 276 GLN B N 1
ATOM 4282 C CA . GLN B 1 276 ? 2.148 2.916 -13.859 1 97.06 276 GLN B CA 1
ATOM 4283 C C . GLN B 1 276 ? 0.981 3.543 -13.102 1 97.06 276 GLN B C 1
ATOM 4285 O O . GLN B 1 276 ? -0.112 2.977 -13.055 1 97.06 276 GLN B O 1
ATOM 4290 N N . ASP B 1 277 ? 1.113 4.594 -12.406 1 96.81 277 ASP B N 1
ATOM 4291 C CA . ASP B 1 277 ? 0.124 5.242 -11.547 1 96.81 277 ASP B CA 1
ATOM 4292 C C . ASP B 1 277 ? -1.042 5.785 -12.375 1 96.81 277 ASP B C 1
ATOM 4294 O O . ASP B 1 277 ? -1.308 6.988 -12.359 1 96.81 277 ASP B O 1
ATOM 4298 N N . THR B 1 278 ? -1.75 4.824 -13.047 1 96.75 278 THR B N 1
ATOM 4299 C CA . THR B 1 278 ? -2.914 5.145 -13.859 1 96.75 278 THR B CA 1
ATOM 4300 C C . THR B 1 278 ? -3.992 4.078 -13.711 1 96.75 278 THR B C 1
ATOM 4302 O O . THR B 1 278 ? -3.709 2.955 -13.289 1 96.75 278 THR B O 1
ATOM 4305 N N . PHE B 1 279 ? -5.184 4.48 -14.055 1 95.62 279 PHE B N 1
ATOM 4306 C CA . PHE B 1 279 ? -6.258 3.506 -14.195 1 95.62 279 PHE B CA 1
ATOM 4307 C C . PHE B 1 279 ? -6.121 2.734 -15.5 1 95.62 279 PHE B C 1
ATOM 4309 O O . PHE B 1 279 ? -5.43 3.178 -16.422 1 95.62 279 PHE B O 1
ATOM 4316 N N . GLY B 1 280 ? -6.688 1.558 -15.523 1 94.12 280 GLY B N 1
ATOM 4317 C CA . GLY B 1 280 ? -6.773 0.81 -16.766 1 94.12 280 GLY B CA 1
ATOM 4318 C C . GLY B 1 280 ? -7.863 1.312 -17.703 1 94.12 280 GLY B C 1
ATOM 4319 O O . GLY B 1 280 ? -8.32 2.451 -17.562 1 94.12 280 GLY B O 1
ATOM 4320 N N . GLU B 1 281 ? -8.133 0.56 -18.672 1 93.75 281 GLU B N 1
ATOM 4321 C CA . GLU B 1 281 ? -9.164 0.879 -19.656 1 93.75 281 GLU B CA 1
ATOM 4322 C C . GLU B 1 281 ? -9.703 -0.385 -20.312 1 93.75 281 GLU B C 1
ATOM 4324 O O . GLU B 1 281 ? -9.234 -1.489 -20.031 1 93.75 281 GLU B O 1
ATOM 4329 N N . SER B 1 282 ? -10.742 -0.166 -21.078 1 93.38 282 SER B N 1
ATOM 4330 C CA . SER B 1 282 ? -11.32 -1.305 -21.781 1 93.38 282 SER B CA 1
ATOM 4331 C C . SER B 1 282 ? -10.484 -1.686 -23 1 93.38 282 SER B C 1
ATOM 4333 O O . SER B 1 282 ? -9.977 -0.814 -23.719 1 93.38 282 SER B O 1
ATOM 4335 N N . GLY B 1 283 ? -10.234 -2.98 -23.25 1 94.12 283 GLY B N 1
ATOM 4336 C CA . GLY B 1 283 ? -9.484 -3.58 -24.344 1 94.12 283 GLY B CA 1
ATOM 4337 C C . GLY B 1 283 ? -9.242 -5.066 -24.156 1 94.12 283 GLY B C 1
ATOM 4338 O O . GLY B 1 283 ? -9.57 -5.625 -23.109 1 94.12 283 GLY B O 1
ATOM 4339 N N . THR B 1 284 ? -8.758 -5.684 -25.172 1 94.5 284 THR B N 1
ATOM 4340 C CA . THR B 1 284 ? -8.414 -7.09 -24.984 1 94.5 284 THR B CA 1
ATOM 4341 C C . THR B 1 284 ? -7.223 -7.234 -24.047 1 94.5 284 THR B C 1
ATOM 4343 O O . THR B 1 284 ? -6.375 -6.34 -23.969 1 94.5 284 THR B O 1
ATOM 4346 N N . PRO B 1 285 ? -7.156 -8.336 -23.344 1 94.25 285 PRO B N 1
ATOM 4347 C CA . PRO B 1 285 ? -6.02 -8.562 -22.453 1 94.25 285 PRO B CA 1
ATOM 4348 C C . PRO B 1 285 ? -4.676 -8.336 -23.125 1 94.25 285 PRO B C 1
ATOM 4350 O O . PRO B 1 285 ? -3.809 -7.648 -22.594 1 94.25 285 PRO B O 1
ATOM 4353 N N . LYS B 1 286 ? -4.543 -8.922 -24.312 1 94.5 286 LYS B N 1
ATOM 4354 C CA . LYS B 1 286 ? -3.281 -8.812 -25.031 1 94.5 286 LYS B CA 1
ATOM 4355 C C . LYS B 1 286 ? -2.967 -7.355 -25.359 1 94.5 286 LYS B C 1
ATOM 4357 O O . LYS B 1 286 ? -1.838 -6.898 -25.172 1 94.5 286 LYS B O 1
ATOM 4362 N N . GLU B 1 287 ? -3.9 -6.605 -25.797 1 96 287 GLU B N 1
ATOM 4363 C CA . GLU B 1 287 ? -3.721 -5.203 -26.156 1 96 287 GLU B CA 1
ATOM 4364 C C . GLU B 1 287 ? -3.4 -4.355 -24.938 1 96 287 GLU B C 1
ATOM 4366 O O . GLU B 1 287 ? -2.566 -3.449 -25 1 96 287 GLU B O 1
ATOM 4371 N N . LEU B 1 288 ? -4.074 -4.645 -23.922 1 96.62 288 LEU B N 1
ATOM 4372 C CA . LEU B 1 288 ? -3.881 -3.867 -22.703 1 96.62 288 LEU B CA 1
ATOM 4373 C C . LEU B 1 288 ? -2.504 -4.129 -22.094 1 96.62 288 LEU B C 1
ATOM 4375 O O . LEU B 1 288 ? -1.84 -3.205 -21.625 1 96.62 288 LEU B O 1
ATOM 4379 N N . MET B 1 289 ? -2.082 -5.422 -22.109 1 97.12 289 MET B N 1
ATOM 4380 C CA . MET B 1 289 ? -0.748 -5.75 -21.625 1 97.12 289 MET B CA 1
ATOM 4381 C C . MET B 1 289 ? 0.324 -5.012 -22.406 1 97.12 289 MET B C 1
ATOM 4383 O O . MET B 1 289 ? 1.29 -4.504 -21.844 1 97.12 289 MET B O 1
ATOM 4387 N N . ALA B 1 290 ? 0.128 -4.965 -23.672 1 97.5 290 ALA B N 1
ATOM 4388 C CA . ALA B 1 290 ? 1.065 -4.242 -24.531 1 97.5 290 ALA B CA 1
ATOM 4389 C C . ALA B 1 290 ? 1.017 -2.742 -24.25 1 97.5 290 ALA B C 1
ATOM 4391 O O . ALA B 1 290 ? 2.059 -2.102 -24.094 1 97.5 290 ALA B O 1
ATOM 4392 N N . LYS B 1 291 ? -0.129 -2.211 -24.188 1 97.19 291 LYS B N 1
ATOM 4393 C CA . LYS B 1 291 ? -0.313 -0.773 -24 1 97.19 291 LYS B CA 1
ATOM 4394 C C . LYS B 1 291 ? 0.286 -0.307 -22.672 1 97.19 291 LYS B C 1
ATOM 4396 O O . LYS B 1 291 ? 0.848 0.787 -22.594 1 97.19 291 LYS B O 1
ATOM 4401 N N . TYR B 1 292 ? 0.197 -1.137 -21.703 1 97.88 292 TYR B N 1
ATOM 4402 C CA . TYR B 1 292 ? 0.602 -0.723 -20.359 1 97.88 292 TYR B CA 1
ATOM 4403 C C . TYR B 1 292 ? 1.997 -1.24 -20.031 1 97.88 292 TYR B C 1
ATOM 4405 O O . TYR B 1 292 ? 2.43 -1.181 -18.875 1 97.88 292 TYR B O 1
ATOM 4413 N N . GLY B 1 293 ? 2.721 -1.751 -21.016 1 98.31 293 GLY B N 1
ATOM 4414 C CA . GLY B 1 293 ? 4.129 -2.088 -20.875 1 98.31 293 GLY B CA 1
ATOM 4415 C C . GLY B 1 293 ? 4.367 -3.34 -20.062 1 98.31 293 GLY B C 1
ATOM 4416 O O . GLY B 1 293 ? 5.297 -3.391 -19.25 1 98.31 293 GLY B O 1
ATOM 4417 N N . LEU B 1 294 ? 3.496 -4.363 -20.234 1 98.44 294 LEU B N 1
ATOM 4418 C CA . LEU B 1 294 ? 3.572 -5.566 -19.422 1 98.44 294 LEU B CA 1
ATOM 4419 C C . LEU B 1 294 ? 3.912 -6.785 -20.266 1 98.44 294 LEU B C 1
ATOM 4421 O O . LEU B 1 294 ? 3.398 -7.879 -20.031 1 98.44 294 LEU B O 1
ATOM 4425 N N . THR B 1 295 ? 4.707 -6.57 -21.297 1 98.5 295 THR B N 1
ATOM 4426 C CA . THR B 1 295 ? 5.07 -7.656 -22.203 1 98.5 295 THR B CA 1
ATOM 4427 C C . THR B 1 295 ? 6.5 -8.117 -21.953 1 98.5 295 THR B C 1
ATOM 4429 O O . THR B 1 295 ? 7.254 -7.461 -21.219 1 98.5 295 THR B O 1
ATOM 4432 N N . ALA B 1 296 ? 6.844 -9.258 -22.547 1 98.75 296 ALA B N 1
ATOM 4433 C CA . ALA B 1 296 ? 8.219 -9.742 -22.484 1 98.75 296 ALA B CA 1
ATOM 4434 C C . ALA B 1 296 ? 9.195 -8.695 -23.016 1 98.75 296 ALA B C 1
ATOM 4436 O O . ALA B 1 296 ? 10.281 -8.516 -22.453 1 98.75 296 ALA B O 1
ATOM 4437 N N . ASN B 1 297 ? 8.805 -7.996 -24.047 1 98.81 297 ASN B N 1
ATOM 4438 C CA . ASN B 1 297 ? 9.656 -6.953 -24.625 1 98.81 297 ASN B CA 1
ATOM 4439 C C . ASN B 1 297 ? 9.914 -5.828 -23.625 1 98.81 297 ASN B C 1
ATOM 4441 O O . ASN B 1 297 ? 11.008 -5.273 -23.578 1 98.81 297 ASN B O 1
ATOM 4445 N N . ASP B 1 298 ? 8.938 -5.477 -22.922 1 98.88 298 ASP B N 1
ATOM 4446 C CA . ASP B 1 298 ? 9.094 -4.43 -21.922 1 98.88 298 ASP B CA 1
ATOM 4447 C C . ASP B 1 298 ? 10.039 -4.875 -20.797 1 98.88 298 ASP B C 1
ATOM 4449 O O . ASP B 1 298 ? 10.805 -4.07 -20.281 1 98.88 298 ASP B O 1
ATOM 4453 N N . ILE B 1 299 ? 9.938 -6.129 -20.422 1 98.94 299 ILE B N 1
ATOM 4454 C CA . ILE B 1 299 ? 10.82 -6.68 -19.406 1 98.94 299 ILE B CA 1
ATOM 4455 C C . ILE B 1 299 ? 12.258 -6.703 -19.922 1 98.94 299 ILE B C 1
ATOM 4457 O O . ILE B 1 299 ? 13.195 -6.359 -19.203 1 98.94 299 ILE B O 1
ATOM 4461 N N . VAL B 1 300 ? 12.406 -7.121 -21.188 1 98.94 300 VAL B N 1
ATOM 4462 C CA . VAL B 1 300 ? 13.727 -7.117 -21.812 1 98.94 300 VAL B CA 1
ATOM 4463 C C . VAL B 1 300 ? 14.328 -5.715 -21.734 1 98.94 300 VAL B C 1
ATOM 4465 O O . VAL B 1 300 ? 15.484 -5.551 -21.344 1 98.94 300 VAL B O 1
ATOM 4468 N N . ALA B 1 301 ? 13.594 -4.727 -22.141 1 98.88 301 ALA B N 1
ATOM 4469 C CA . ALA B 1 301 ? 14.062 -3.344 -22.125 1 98.88 301 ALA B CA 1
ATOM 4470 C C . ALA B 1 301 ? 14.461 -2.914 -20.719 1 98.88 301 ALA B C 1
ATOM 4472 O O . ALA B 1 301 ? 15.469 -2.234 -20.531 1 98.88 301 ALA B O 1
ATOM 4473 N N . ALA B 1 302 ? 13.664 -3.311 -19.75 1 98.88 302 ALA B N 1
ATOM 4474 C CA . ALA B 1 302 ? 13.938 -2.963 -18.359 1 98.88 302 ALA B CA 1
ATOM 4475 C C . ALA B 1 302 ? 15.242 -3.602 -17.891 1 98.88 302 ALA B C 1
ATOM 4477 O O . ALA B 1 302 ? 16.016 -2.977 -17.156 1 98.88 302 ALA B O 1
ATOM 4478 N N . VAL B 1 303 ? 15.438 -4.84 -18.266 1 98.94 303 VAL B N 1
ATOM 4479 C CA . VAL B 1 303 ? 16.656 -5.551 -17.875 1 98.94 303 VAL B CA 1
ATOM 4480 C C . VAL B 1 303 ? 17.875 -4.836 -18.438 1 98.94 303 VAL B C 1
ATOM 4482 O O . VAL B 1 303 ? 18.859 -4.629 -17.734 1 98.94 303 VAL B O 1
ATOM 4485 N N . LYS B 1 304 ? 17.781 -4.477 -19.672 1 98.81 304 LYS B N 1
ATOM 4486 C CA . LYS B 1 304 ? 18.891 -3.773 -20.281 1 98.81 304 LYS B CA 1
ATOM 4487 C C . LYS B 1 304 ? 19.172 -2.443 -19.594 1 98.81 304 LYS B C 1
ATOM 4489 O O . LYS B 1 304 ? 20.312 -2.082 -19.359 1 98.81 304 LYS B O 1
ATOM 4494 N N . ARG B 1 305 ? 18.141 -1.706 -19.234 1 98.75 305 ARG B N 1
ATOM 4495 C CA . ARG B 1 305 ? 18.297 -0.426 -18.562 1 98.75 305 ARG B CA 1
ATOM 4496 C C . ARG B 1 305 ? 18.953 -0.607 -17.188 1 98.75 305 ARG B C 1
ATOM 4498 O O . ARG B 1 305 ? 19.844 0.158 -16.812 1 98.75 305 ARG B O 1
ATOM 4505 N N . VAL B 1 306 ? 18.516 -1.65 -16.453 1 98.81 306 VAL B N 1
ATOM 4506 C CA . VAL B 1 306 ? 19 -1.773 -15.086 1 98.81 306 VAL B CA 1
ATOM 4507 C C . VAL B 1 306 ? 20.453 -2.24 -15.078 1 98.81 306 VAL B C 1
ATOM 4509 O O . VAL B 1 306 ? 21.234 -1.845 -14.219 1 98.81 306 VAL B O 1
ATOM 4512 N N . ILE B 1 307 ? 20.812 -3.105 -15.992 1 98.56 307 ILE B N 1
ATOM 4513 C CA . ILE B 1 307 ? 22.188 -3.574 -16.094 1 98.56 307 ILE B CA 1
ATOM 4514 C C . ILE B 1 307 ? 23.125 -2.389 -16.344 1 98.56 307 ILE B C 1
ATOM 4516 O O . ILE B 1 307 ? 24.219 -2.332 -15.805 1 98.56 307 ILE B O 1
ATOM 4520 N N . ALA B 1 308 ? 22.625 -1.413 -17.109 1 98.06 308 ALA B N 1
ATOM 4521 C CA . ALA B 1 308 ? 23.422 -0.239 -17.438 1 98.06 308 ALA B CA 1
ATOM 4522 C C . ALA B 1 308 ? 23.688 0.608 -16.188 1 98.06 308 ALA B C 1
ATOM 4524 O O . ALA B 1 308 ? 24.594 1.451 -16.188 1 98.06 308 ALA B O 1
ATOM 4525 N N . ARG B 1 309 ? 22.969 0.402 -15.094 1 97.06 309 ARG B N 1
ATOM 4526 C CA . ARG B 1 309 ? 23.078 1.218 -13.891 1 97.06 309 ARG B CA 1
ATOM 4527 C C . ARG B 1 309 ? 23.859 0.49 -12.805 1 97.06 309 ARG B C 1
ATOM 4529 O O . ARG B 1 309 ? 24.062 1.026 -11.711 1 97.06 309 ARG B O 1
ATOM 4536 N N . LYS B 1 310 ? 24.359 -0.649 -13.055 1 93.19 310 LYS B N 1
ATOM 4537 C CA . LYS B 1 310 ? 25.141 -1.415 -12.078 1 93.19 310 LYS B CA 1
ATOM 4538 C C . LYS B 1 310 ? 26.422 -0.685 -11.711 1 93.19 310 LYS B C 1
ATOM 4540 O O . LYS B 1 310 ? 27.062 -0.057 -12.562 1 93.19 310 LYS B O 1
#

Organism: Veillonella parvula (NCBI:txid29466)

InterPro domains:
  IPR005475 Transketolase-like, pyrimidine-binding domain [PF02779] (3-164)
  IPR005475 Transketolase-like, pyrimidine-binding domain [SM00861] (3-169)
  IPR009014 Transketolase C-terminal/Pyruvate-ferredoxin oxidoreductase domain II [G3DSA:3.40.50.920] (179-310)
  IPR009014 Transketolase C-terminal/Pyruvate-ferredoxin oxidoreductase domain II [SSF52922] (177-307)
  IPR029061 Thiamin diphosphate-binding fold [SSF52518] (3-167)
  IPR033248 Transketolase, C-terminal domain [PF02780] (179-299)
  IPR051157 Pyruvate Dehydrogenase/Transketolase [PTHR43825] (3-309)